Protein AF-A0A8J5X9U7-F1 (afdb_monomer_lite)

Radius of gyration: 34.61 Å; chains: 1; bounding box: 90×59×120 Å

Foldseek 3Di:
DDDDPDPDPDDDPDDDDDDDDDDDDDDDDDDDDDDDDDDDDDDDDDDDDDDDDPLQDLVQLVVQLCVLPVDDDDVLCVVVLSVCSVQLSVLVSDPLADDALLLLLLLLCCLCQLLPDDPPPDDPPPPDDDSLSSSQSSQVSSVHGNVVSNVSSVLLLVLLLLAALVLLLCLLLVNNPVVLVVSLVVVVVPDDDDDDDDDDDDDDDDDDDDPPPVVVVVVPVDDDDDDDDDDDDPDDPSPPNSVSNVRSSVRSVCQLVCSSVDDGLSSLSSLLSSQVSHNDNPDDSLVSSLSSCVSSVHDSVVSSVSVVVSVVSSVSSVVVVVVVVVVVVVVVVVVVVVVVVVVVVVVVVVVVVVVVVPPDPPPPPDDDDDDDDDDDDDDDDDDDDDDDDDDD

Secondary structure (DSSP, 8-state):
-----SSS-S-------------PPPP--------PPPPPPP-----------SPPPHHHHHHHHHHH--SPPPHHHHHHHHHHHHHHHHHHHSTT----HHHHHHHHHIIIIISPPP----SS-TTSPPHHHHHHHHHHHHT--HHHHHHHHHHHHHHHTT--HHHHHHHHTT--TTHHHHHHHHHHH-PPP------------------TTSGGGTTTS--PPP-----------THHHHHHHHHHHHHHHHHHTT------HHHHHHHHHHHHH-S---S-HHHHHHHHHHHTT--HHHHHHHHHHHHHHHHHHHHHHHHHHHHHHHHHHHHHHHHHHHHHHHHHHHHHHHHHTSPPPP--------------------PPPPPPPPP-

pLDDT: mean 72.1, std 24.74, range [28.05, 98.31]

Structure (mmCIF, N/CA/C/O backbone):
data_AF-A0A8J5X9U7-F1
#
_entry.id   AF-A0A8J5X9U7-F1
#
loop_
_atom_site.group_PDB
_atom_site.id
_atom_site.type_symbol
_atom_site.label_atom_id
_atom_site.label_alt_id
_atom_site.label_comp_id
_atom_site.label_asym_id
_atom_site.label_entity_id
_atom_site.label_seq_id
_atom_site.pdbx_PDB_ins_code
_atom_site.Cartn_x
_atom_site.Cartn_y
_atom_site.Cartn_z
_atom_site.occupancy
_atom_site.B_iso_or_equiv
_atom_site.auth_seq_id
_atom_site.auth_comp_id
_atom_site.auth_asym_id
_atom_site.auth_atom_id
_atom_site.pdbx_PDB_model_num
ATOM 1 N N . MET A 1 1 ? 38.997 7.718 -0.005 1.00 39.50 1 MET A N 1
ATOM 2 C CA . MET A 1 1 ? 38.961 6.647 1.019 1.00 39.50 1 MET A CA 1
ATOM 3 C C . MET A 1 1 ? 38.479 7.197 2.366 1.00 39.50 1 MET A C 1
ATOM 5 O O . MET A 1 1 ? 39.283 7.365 3.270 1.00 39.50 1 MET A O 1
ATOM 9 N N . ALA A 1 2 ? 37.182 7.489 2.509 1.00 38.19 2 ALA A N 1
ATOM 10 C CA . ALA A 1 2 ? 36.580 7.885 3.791 1.00 38.19 2 ALA A CA 1
ATOM 11 C C . ALA A 1 2 ? 35.043 7.823 3.706 1.00 38.19 2 ALA A C 1
ATOM 13 O O . ALA A 1 2 ? 34.388 8.854 3.617 1.00 38.19 2 ALA A O 1
ATOM 14 N N . THR A 1 3 ? 34.453 6.622 3.640 1.00 36.75 3 THR A N 1
ATOM 15 C CA . THR A 1 3 ? 32.988 6.426 3.797 1.00 36.75 3 THR A CA 1
ATOM 16 C C . THR A 1 3 ? 32.651 4.942 3.986 1.00 36.75 3 THR A C 1
ATOM 18 O O . THR A 1 3 ? 32.032 4.304 3.142 1.00 36.75 3 THR A O 1
ATOM 21 N N . ARG A 1 4 ? 33.119 4.333 5.085 1.00 36.41 4 ARG A N 1
ATOM 22 C CA . ARG A 1 4 ? 32.785 2.931 5.428 1.00 36.41 4 ARG A CA 1
ATOM 23 C C . ARG A 1 4 ? 32.593 2.655 6.928 1.00 36.41 4 ARG A C 1
ATOM 25 O O . ARG A 1 4 ? 32.749 1.524 7.366 1.00 36.41 4 ARG A O 1
ATOM 32 N N . ALA A 1 5 ? 32.206 3.656 7.719 1.00 36.31 5 ALA A N 1
ATOM 33 C CA . ALA A 1 5 ? 32.050 3.503 9.170 1.00 36.31 5 ALA A CA 1
ATOM 34 C C . ALA A 1 5 ? 30.721 4.072 9.703 1.00 36.31 5 ALA A C 1
ATOM 36 O O . ALA A 1 5 ? 30.721 4.907 10.599 1.00 36.31 5 ALA A O 1
ATOM 37 N N . PHE A 1 6 ? 29.583 3.632 9.150 1.00 34.72 6 PHE A N 1
ATOM 38 C CA . PHE A 1 6 ? 28.263 3.970 9.715 1.00 34.72 6 PHE A CA 1
ATOM 39 C C . PHE A 1 6 ? 27.297 2.774 9.862 1.00 34.72 6 PHE A C 1
ATOM 41 O O . PHE A 1 6 ? 26.172 2.936 10.312 1.00 34.72 6 PHE A O 1
ATOM 48 N N . TRP A 1 7 ? 27.741 1.545 9.569 1.00 34.81 7 TRP A N 1
ATOM 49 C CA . TRP A 1 7 ? 26.895 0.337 9.591 1.00 34.81 7 TRP A CA 1
ATOM 50 C C . TRP A 1 7 ? 27.190 -0.6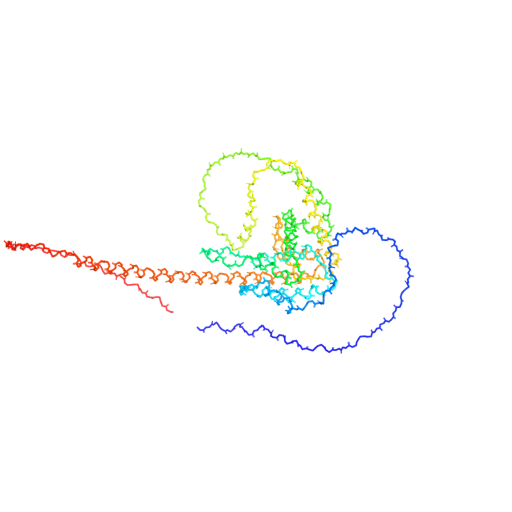24 10.757 1.00 34.81 7 TRP A C 1
ATOM 52 O O . TRP A 1 7 ? 27.246 -1.834 10.570 1.00 34.81 7 TRP A O 1
ATOM 62 N N . LEU A 1 8 ? 27.383 -0.109 11.977 1.00 31.97 8 LEU A N 1
ATOM 63 C CA . LEU A 1 8 ? 27.673 -0.951 13.156 1.00 31.97 8 LEU A CA 1
ATOM 64 C C . LEU A 1 8 ? 26.888 -0.575 14.426 1.00 31.97 8 LEU A C 1
ATOM 66 O O . LEU A 1 8 ? 27.337 -0.849 15.534 1.00 31.97 8 LEU A O 1
ATOM 70 N N . LEU A 1 9 ? 25.704 0.033 14.283 1.00 32.62 9 LEU A N 1
ATOM 71 C CA . LEU A 1 9 ? 24.882 0.470 15.424 1.00 32.62 9 LEU A CA 1
ATOM 72 C C . LEU A 1 9 ? 23.367 0.280 15.215 1.00 32.62 9 LEU A C 1
ATOM 74 O O . LEU A 1 9 ? 22.564 1.096 15.653 1.00 32.62 9 LEU A O 1
ATOM 78 N N . ILE A 1 10 ? 22.953 -0.827 14.591 1.00 37.66 10 ILE A N 1
ATOM 79 C CA . ILE A 1 10 ? 21.582 -1.334 14.752 1.00 37.66 10 ILE A CA 1
ATOM 80 C C . ILE A 1 10 ? 21.686 -2.696 15.427 1.00 37.66 10 ILE A C 1
ATOM 82 O O . ILE A 1 10 ? 22.172 -3.671 14.859 1.00 37.66 10 ILE A O 1
ATOM 86 N N . GLY A 1 11 ? 21.325 -2.692 16.708 1.00 29.03 11 GLY A N 1
ATOM 87 C CA . GLY A 1 11 ? 21.487 -3.794 17.635 1.00 29.03 11 GLY A CA 1
ATOM 88 C C . GLY A 1 11 ? 20.743 -5.052 17.207 1.00 29.03 11 GLY A C 1
ATOM 89 O O . GLY A 1 11 ? 19.536 -5.053 16.980 1.00 29.03 11 GLY A O 1
ATOM 90 N N . VAL A 1 12 ? 21.492 -6.147 17.209 1.00 32.25 12 VAL A N 1
ATOM 91 C CA . VAL A 1 12 ? 20.984 -7.504 17.374 1.00 32.25 12 VAL A CA 1
ATOM 92 C C . VAL A 1 12 ? 20.311 -7.578 18.749 1.00 32.25 12 VAL A C 1
ATOM 94 O O . VAL A 1 12 ? 20.979 -7.716 19.773 1.00 32.25 12 VAL A O 1
ATOM 97 N N . SER A 1 13 ? 18.984 -7.461 18.803 1.00 32.34 13 SER A N 1
ATOM 98 C CA . SER A 1 13 ? 18.228 -7.836 19.999 1.00 32.34 13 SER A CA 1
ATOM 99 C C . SER A 1 13 ? 18.078 -9.353 20.033 1.00 32.34 13 SER A C 1
ATOM 101 O O . SER A 1 13 ? 17.179 -9.937 19.437 1.00 32.34 13 SER A O 1
ATOM 103 N N . THR A 1 14 ? 18.984 -9.996 20.762 1.00 32.16 14 THR A N 1
ATOM 104 C CA . THR A 1 14 ? 18.828 -11.369 21.237 1.00 32.16 14 THR A CA 1
ATOM 105 C C . THR A 1 14 ? 17.582 -11.470 22.119 1.00 32.16 14 THR A C 1
ATOM 107 O O . THR A 1 14 ? 17.543 -10.892 23.207 1.00 32.16 14 THR A O 1
ATOM 110 N N . VAL A 1 15 ? 16.579 -12.229 21.677 1.00 34.28 15 VAL A N 1
ATOM 111 C CA . VAL A 1 15 ? 15.446 -12.649 22.510 1.00 34.28 15 VAL A CA 1
ATOM 112 C C . VAL A 1 15 ? 15.969 -13.648 23.541 1.00 34.28 15 VAL A C 1
ATOM 114 O O . VAL A 1 15 ? 16.270 -14.797 23.225 1.00 34.28 15 VAL A O 1
ATOM 117 N N . ARG A 1 16 ? 16.125 -13.186 24.784 1.00 31.75 16 ARG A N 1
ATOM 118 C CA . ARG A 1 16 ? 16.541 -13.992 25.935 1.00 31.75 16 ARG A CA 1
ATOM 119 C C . ARG A 1 16 ? 15.421 -13.975 26.978 1.00 31.75 16 ARG A C 1
ATOM 121 O O . ARG A 1 16 ? 15.102 -12.925 27.517 1.00 31.75 16 ARG A O 1
ATOM 128 N N . GLY A 1 17 ? 14.862 -15.160 27.226 1.00 28.94 17 GLY A N 1
ATOM 129 C CA . GLY A 1 17 ? 14.287 -15.624 28.494 1.00 28.94 17 GLY A CA 1
ATOM 130 C C . GLY A 1 17 ? 13.232 -14.759 29.187 1.00 28.94 17 GLY A C 1
ATOM 131 O O . GLY A 1 17 ? 13.567 -13.875 29.968 1.00 28.94 17 GLY A O 1
ATOM 132 N N . TRP A 1 18 ? 11.961 -15.135 29.044 1.00 30.75 18 TRP A N 1
ATOM 133 C CA . TRP A 1 18 ? 10.946 -14.846 30.060 1.00 30.75 18 TRP A CA 1
ATOM 134 C C . TRP A 1 18 ? 10.765 -16.075 30.952 1.00 30.75 18 TRP A C 1
ATOM 136 O O . TRP A 1 18 ? 10.167 -17.074 30.557 1.00 30.75 18 TRP A O 1
ATOM 146 N N . HIS A 1 19 ? 11.331 -15.995 32.156 1.00 32.03 19 HIS A N 1
ATOM 147 C CA . HIS A 1 19 ? 11.031 -16.904 33.254 1.00 32.03 19 HIS A CA 1
ATOM 148 C C . HIS A 1 19 ? 9.683 -16.543 33.880 1.00 32.03 19 HIS A C 1
ATOM 150 O O . HIS A 1 19 ? 9.368 -15.375 34.102 1.00 32.03 19 HIS A O 1
ATOM 156 N N . ALA A 1 20 ? 8.919 -17.587 34.188 1.00 37.69 20 ALA A N 1
ATOM 157 C CA . ALA A 1 20 ? 7.696 -17.545 34.965 1.00 37.69 20 ALA A CA 1
ATOM 158 C C . ALA A 1 20 ? 7.928 -16.947 36.363 1.00 37.69 20 ALA A C 1
ATOM 160 O O . ALA A 1 20 ? 8.841 -17.363 37.077 1.00 37.69 20 ALA A O 1
ATOM 161 N N . ALA A 1 21 ? 7.046 -16.037 36.777 1.00 32.84 21 ALA A N 1
ATOM 162 C CA . ALA A 1 21 ? 6.880 -15.660 38.173 1.00 32.84 21 ALA A CA 1
ATOM 163 C C . ALA A 1 21 ? 5.388 -15.512 38.508 1.00 32.84 21 ALA A C 1
ATOM 165 O O . ALA A 1 21 ? 4.628 -14.844 37.809 1.00 32.84 21 ALA A O 1
ATOM 166 N N . ASN A 1 22 ? 5.012 -16.201 39.584 1.00 36.16 22 ASN A N 1
ATOM 167 C CA . ASN A 1 22 ? 3.712 -16.255 40.243 1.00 36.16 22 ASN A CA 1
ATOM 168 C C . ASN A 1 22 ? 3.056 -14.883 40.449 1.00 36.16 22 ASN A C 1
ATOM 170 O O . ASN A 1 22 ? 3.669 -13.984 41.021 1.00 36.16 22 ASN A O 1
ATOM 174 N N . VAL A 1 23 ? 1.758 -14.793 40.148 1.00 38.53 23 VAL A N 1
ATOM 175 C CA . VAL A 1 23 ? 0.869 -13.746 40.674 1.00 38.53 23 VAL A CA 1
ATOM 176 C C . VAL A 1 23 ? -0.266 -14.422 41.457 1.00 38.53 23 VAL A C 1
ATOM 178 O O . VAL A 1 23 ? -0.915 -15.322 40.918 1.00 38.53 23 VAL A O 1
ATOM 181 N N . PRO A 1 24 ? -0.522 -14.036 42.721 1.00 38.78 24 PRO A N 1
ATOM 182 C CA . PRO A 1 24 ? -1.599 -14.611 43.517 1.00 38.78 24 PRO A CA 1
ATOM 183 C C . PRO A 1 24 ? -2.979 -14.098 43.072 1.00 38.78 24 PRO A C 1
ATOM 185 O O . PRO A 1 24 ? -3.176 -12.913 42.812 1.00 38.78 24 PRO A O 1
ATOM 188 N N . ARG A 1 25 ? -3.949 -15.019 43.027 1.00 34.16 25 ARG A N 1
ATOM 189 C CA . ARG A 1 25 ? -5.390 -14.764 42.854 1.00 34.16 25 ARG A CA 1
ATOM 190 C C . ARG A 1 25 ? -5.978 -14.100 44.106 1.00 34.16 25 ARG A C 1
ATOM 192 O O . ARG A 1 25 ? -5.889 -14.705 45.173 1.00 34.16 25 ARG A O 1
ATOM 199 N N . PRO A 1 26 ? -6.721 -12.990 43.983 1.00 44.31 26 PRO A N 1
ATOM 200 C CA . PRO A 1 26 ? -7.779 -12.673 44.928 1.00 44.31 26 PRO A CA 1
ATOM 201 C C . PRO A 1 26 ? -9.128 -13.180 44.401 1.00 44.31 26 PRO A C 1
ATOM 203 O O . PRO A 1 26 ? -9.580 -12.823 43.313 1.00 44.31 26 PRO A O 1
ATOM 206 N N . ALA A 1 27 ? -9.764 -14.036 45.197 1.00 42.38 27 ALA A N 1
ATOM 207 C CA . ALA A 1 27 ? -11.169 -14.381 45.070 1.00 42.38 27 ALA A CA 1
ATOM 208 C C . ALA A 1 27 ? -12.005 -13.288 45.749 1.00 42.38 27 ALA A C 1
ATOM 210 O O . ALA A 1 27 ? -11.858 -13.054 46.945 1.00 42.38 27 ALA A O 1
ATOM 211 N N . ALA A 1 28 ? -12.895 -12.645 45.000 1.00 41.28 28 ALA A N 1
ATOM 212 C CA . ALA A 1 28 ? -13.989 -11.868 45.565 1.00 41.28 28 ALA A CA 1
ATOM 213 C C . ALA A 1 28 ? -15.216 -12.034 44.665 1.00 41.28 28 ALA A C 1
ATOM 215 O O . ALA A 1 28 ? -15.234 -11.603 43.513 1.00 41.28 28 ALA A O 1
ATOM 216 N N . ALA A 1 29 ? -16.211 -12.736 45.201 1.00 43.47 29 ALA A N 1
ATOM 217 C CA . ALA A 1 29 ? -17.528 -12.893 44.615 1.00 43.47 29 ALA A CA 1
ATOM 218 C C . ALA A 1 29 ? -18.293 -11.565 44.702 1.00 43.47 29 ALA A C 1
ATOM 220 O O . ALA A 1 29 ? -18.289 -10.916 45.748 1.00 43.47 29 ALA A O 1
ATOM 221 N N . LEU A 1 30 ? -18.979 -11.192 43.621 1.00 48.06 30 LEU A N 1
ATOM 222 C CA . LEU A 1 30 ? -19.971 -10.120 43.621 1.00 48.06 30 LEU A CA 1
ATOM 223 C C . LEU A 1 30 ? -21.321 -10.646 43.108 1.00 48.06 30 LEU A C 1
ATOM 225 O O . LEU A 1 30 ? -21.346 -11.562 42.280 1.00 48.06 30 LEU A O 1
ATOM 229 N N . PRO A 1 31 ? -22.437 -10.108 43.631 1.00 49.56 31 PRO A N 1
ATOM 230 C CA . PRO A 1 31 ? -23.763 -10.691 43.486 1.00 49.56 31 PRO A CA 1
ATOM 231 C C . PRO A 1 31 ? -24.411 -10.389 42.129 1.00 49.56 31 PRO A C 1
ATOM 233 O O . PRO A 1 31 ? -24.336 -9.280 41.602 1.00 49.56 31 PRO A O 1
ATOM 236 N N . LEU A 1 32 ? -25.108 -11.399 41.606 1.00 45.47 32 LEU A N 1
ATOM 237 C CA . LEU A 1 32 ? -26.040 -11.304 40.487 1.00 45.47 32 LEU A CA 1
ATOM 238 C C . LEU A 1 32 ? -27.268 -10.471 40.881 1.00 45.47 32 LEU A C 1
ATOM 240 O O . LEU A 1 32 ? -28.012 -10.849 41.783 1.00 45.47 32 LEU A O 1
ATOM 244 N N . GLY A 1 33 ? -27.527 -9.388 40.151 1.00 44.31 33 GLY A N 1
ATOM 245 C CA . GLY A 1 33 ? -28.784 -8.652 40.244 1.00 44.31 33 GLY A CA 1
ATOM 246 C C . GLY A 1 33 ? -28.918 -7.577 39.166 1.00 44.31 33 GLY A C 1
ATOM 247 O O . GLY A 1 33 ? -28.062 -6.709 39.057 1.00 44.31 33 GLY A O 1
ATOM 248 N N . ALA A 1 34 ? -30.032 -7.631 38.429 1.00 40.59 34 ALA A N 1
ATOM 249 C CA . ALA A 1 34 ? -30.550 -6.644 37.468 1.00 40.59 34 ALA A CA 1
ATOM 250 C C . ALA A 1 34 ? -30.003 -6.683 36.022 1.00 40.59 34 ALA A C 1
ATOM 252 O O . ALA A 1 34 ? -29.270 -5.808 35.564 1.00 40.59 34 ALA A O 1
ATOM 253 N N . LEU A 1 35 ? -30.493 -7.659 35.247 1.00 39.78 35 LEU A N 1
ATOM 254 C CA . LEU A 1 35 ? -30.522 -7.593 33.783 1.00 39.78 35 LEU A CA 1
ATOM 255 C C . LEU A 1 35 ? -31.557 -6.549 33.332 1.00 39.78 35 LEU A C 1
ATOM 257 O O . LEU A 1 35 ? -32.763 -6.754 33.452 1.00 39.78 35 LEU A O 1
ATOM 261 N N . ARG A 1 36 ? -31.072 -5.423 32.800 1.00 42.28 36 ARG A N 1
ATOM 262 C CA . ARG A 1 36 ? -31.873 -4.418 32.089 1.00 42.28 36 ARG A CA 1
ATOM 263 C C . ARG A 1 36 ? -31.935 -4.802 30.606 1.00 42.28 36 ARG A C 1
ATOM 265 O O . ARG A 1 36 ? -30.913 -5.154 30.019 1.00 42.28 36 ARG A O 1
ATOM 272 N N . ALA A 1 37 ? -33.132 -4.757 30.022 1.00 42.59 37 ALA A N 1
ATOM 273 C CA . ALA A 1 37 ? -33.400 -5.135 28.637 1.00 42.59 37 ALA A CA 1
ATOM 274 C C . ALA A 1 37 ? -32.514 -4.363 27.640 1.00 42.59 37 ALA A C 1
ATOM 276 O O . ALA A 1 37 ? -32.403 -3.138 27.696 1.00 42.59 37 ALA A O 1
ATOM 277 N N . ARG A 1 38 ? -31.874 -5.110 26.737 1.00 38.56 38 ARG A N 1
ATOM 278 C CA . ARG A 1 38 ? -30.953 -4.629 25.701 1.00 38.56 38 ARG A CA 1
ATOM 279 C C . ARG A 1 38 ? -31.759 -4.354 24.417 1.00 38.56 38 ARG A C 1
ATOM 281 O O . ARG A 1 38 ? -32.555 -5.215 24.045 1.00 38.56 38 ARG A O 1
ATOM 288 N N . PRO A 1 39 ? -31.597 -3.201 23.745 1.00 44.47 39 PRO A N 1
ATOM 289 C CA . PRO A 1 39 ? -32.306 -2.925 22.497 1.00 44.47 39 PRO A CA 1
ATOM 290 C C . PRO A 1 39 ? -31.795 -3.820 21.358 1.00 44.47 39 PRO A C 1
ATOM 292 O O . PRO A 1 39 ? -30.640 -4.252 21.358 1.00 44.47 39 PRO A O 1
ATOM 295 N N . ALA A 1 40 ? -32.697 -4.114 20.420 1.00 38.34 40 ALA A N 1
ATOM 296 C CA . ALA A 1 40 ? -32.528 -5.053 19.317 1.00 38.34 40 ALA A CA 1
ATOM 297 C C . ALA A 1 40 ? -31.270 -4.769 18.478 1.00 38.34 40 ALA A C 1
ATOM 299 O O . ALA A 1 40 ? -31.061 -3.658 17.991 1.00 38.34 40 ALA A O 1
ATOM 300 N N . ALA A 1 41 ? -30.437 -5.797 18.313 1.00 36.28 41 ALA A N 1
ATOM 301 C CA . ALA A 1 41 ? -29.256 -5.762 17.467 1.00 36.28 41 ALA A CA 1
ATOM 302 C C . ALA A 1 41 ? -29.662 -5.819 15.986 1.00 36.28 41 ALA A C 1
ATOM 304 O O . ALA A 1 41 ? -30.373 -6.729 15.558 1.00 36.28 41 ALA A O 1
ATOM 305 N N . VAL A 1 42 ? -29.177 -4.852 15.211 1.00 42.28 42 VAL A N 1
ATOM 306 C CA . VAL A 1 42 ? -29.187 -4.878 13.746 1.00 42.28 42 VAL A CA 1
ATOM 307 C C . VAL A 1 42 ? -28.325 -6.062 13.293 1.00 42.28 42 VAL A C 1
ATOM 309 O O . VAL A 1 42 ? -27.142 -6.131 13.622 1.00 42.28 42 VAL A O 1
ATOM 312 N N . SER A 1 43 ? -28.930 -7.024 12.592 1.00 30.94 43 SER A N 1
ATOM 313 C CA . SER A 1 43 ? -28.219 -8.160 11.995 1.00 30.94 43 SER A CA 1
ATOM 314 C C . SER A 1 43 ? -27.493 -7.697 10.737 1.00 30.94 43 SER A C 1
ATOM 316 O O . SER A 1 43 ? -28.124 -7.446 9.713 1.00 30.94 43 SER A O 1
ATOM 318 N N . LEU A 1 44 ? -26.169 -7.578 10.820 1.00 36.88 44 LEU A N 1
ATOM 319 C CA . LEU A 1 44 ? -25.313 -7.466 9.642 1.00 36.88 44 LEU A CA 1
ATOM 320 C C . LEU A 1 44 ? -25.201 -8.840 8.953 1.00 36.88 44 LEU A C 1
ATOM 322 O O . LEU A 1 44 ? -25.221 -9.865 9.643 1.00 36.88 44 LEU A O 1
ATOM 326 N N . PRO A 1 45 ? -25.081 -8.889 7.613 1.00 36.56 45 PRO A N 1
ATOM 327 C CA . PRO A 1 45 ? -24.887 -10.135 6.884 1.00 36.56 45 PRO A CA 1
ATOM 328 C C . PRO A 1 45 ? -23.562 -10.779 7.304 1.00 36.56 45 PRO A C 1
ATOM 330 O O . PRO A 1 45 ? -22.475 -10.288 7.008 1.00 36.56 45 PRO A O 1
ATOM 333 N N . SER A 1 46 ? -23.671 -11.888 8.031 1.00 41.41 46 SER A N 1
ATOM 334 C CA . SER A 1 46 ? -22.550 -12.741 8.402 1.00 41.41 46 SER A CA 1
ATOM 335 C C . SER A 1 46 ? -22.064 -13.464 7.147 1.00 41.41 46 SER A C 1
ATOM 337 O O . SER A 1 46 ? -22.734 -14.363 6.638 1.00 41.41 46 SER A O 1
ATOM 339 N N . ALA A 1 47 ? -20.912 -13.046 6.617 1.00 41.59 47 ALA A N 1
ATOM 340 C CA . ALA A 1 47 ? -20.189 -13.831 5.628 1.00 41.59 47 ALA A CA 1
ATOM 341 C C . ALA A 1 47 ? -19.899 -15.212 6.237 1.00 41.59 47 ALA A C 1
ATOM 343 O O . ALA A 1 47 ? -19.356 -15.315 7.337 1.00 41.59 47 ALA A O 1
ATOM 344 N N . SER A 1 48 ? -20.341 -16.262 5.548 1.00 39.03 48 SER A N 1
ATOM 345 C CA . SER A 1 48 ? -20.274 -17.646 6.010 1.00 39.03 48 SER A CA 1
ATOM 346 C C . SER A 1 48 ? -18.811 -18.092 6.108 1.00 39.03 48 SER A C 1
ATOM 348 O O . SER A 1 48 ? -18.204 -18.508 5.125 1.00 39.03 48 SER A O 1
ATOM 350 N N . ALA A 1 49 ? -18.219 -17.952 7.293 1.00 41.97 49 ALA A N 1
ATOM 351 C CA . ALA A 1 49 ? -16.907 -18.493 7.602 1.00 41.97 49 ALA A CA 1
ATOM 352 C C . ALA A 1 49 ? -17.058 -19.996 7.881 1.00 41.97 49 ALA A C 1
ATOM 354 O O . ALA A 1 49 ? -17.616 -20.402 8.902 1.00 41.97 49 ALA A O 1
ATOM 355 N N . SER A 1 50 ? -16.585 -20.829 6.955 1.00 44.56 50 SER A N 1
ATOM 356 C CA . SER A 1 50 ? -16.354 -22.259 7.178 1.00 44.56 50 SER A CA 1
ATOM 357 C C . SER A 1 50 ? -15.568 -22.477 8.478 1.00 44.56 50 SER A C 1
ATOM 359 O O . SER A 1 50 ? -14.632 -21.725 8.750 1.00 44.56 50 SER A O 1
ATOM 361 N N . SER A 1 51 ? -15.944 -23.490 9.270 1.00 41.00 51 SER A N 1
ATOM 362 C CA . SER A 1 51 ? -15.302 -23.850 10.545 1.00 41.00 51 SER A CA 1
ATOM 363 C C . SER A 1 51 ? -13.769 -23.780 10.491 1.00 41.00 51 SER A C 1
ATOM 365 O O . SER A 1 51 ? -13.186 -24.119 9.459 1.00 41.00 51 SER A O 1
ATOM 367 N N . PRO A 1 52 ? -13.104 -23.373 11.589 1.00 42.88 52 PRO A N 1
ATOM 368 C CA . PRO A 1 52 ? -11.692 -23.030 11.554 1.00 42.88 52 PRO A CA 1
ATOM 369 C C . PRO A 1 52 ? -10.851 -24.271 11.251 1.00 42.88 52 PRO A C 1
ATOM 371 O O . PRO A 1 52 ? -10.651 -25.135 12.107 1.00 42.88 52 PRO A O 1
ATOM 374 N N . SER A 1 53 ? -10.324 -24.343 10.026 1.00 59.75 53 SER A N 1
ATOM 375 C CA . SER A 1 53 ? -9.093 -25.084 9.763 1.00 59.75 53 SER A CA 1
ATOM 376 C C . SER A 1 53 ? -8.048 -24.629 10.783 1.00 59.75 53 SER A C 1
ATOM 378 O O . SER A 1 53 ? -8.046 -23.450 11.142 1.00 59.75 53 SER A O 1
ATOM 380 N N . ALA A 1 54 ? -7.192 -25.537 11.257 1.00 71.56 54 ALA A N 1
ATOM 381 C CA . ALA A 1 54 ? -6.149 -25.242 12.243 1.00 71.56 54 ALA A CA 1
ATOM 382 C C . ALA A 1 54 ? -5.461 -23.874 12.004 1.00 71.56 54 ALA A C 1
ATOM 384 O O . ALA A 1 54 ? -5.310 -23.485 10.839 1.00 71.56 54 ALA A O 1
ATOM 385 N N . PRO A 1 55 ? -5.040 -23.153 13.069 1.00 79.81 55 PRO A N 1
ATOM 386 C CA . PRO A 1 55 ? -4.404 -21.845 12.932 1.00 79.81 55 PRO A CA 1
ATOM 387 C C . PRO A 1 55 ? -3.279 -21.919 11.902 1.00 79.81 55 PRO A C 1
ATOM 389 O O . PRO A 1 55 ? -2.377 -22.749 12.032 1.00 79.81 55 PRO A O 1
ATOM 392 N N . ARG A 1 56 ? -3.360 -21.098 10.852 1.00 90.06 56 ARG A N 1
ATOM 393 C CA . ARG A 1 56 ? -2.358 -21.123 9.784 1.00 90.06 56 ARG A CA 1
ATOM 394 C C . ARG A 1 56 ? -1.038 -20.624 10.349 1.00 90.06 56 ARG A C 1
ATOM 396 O O . ARG A 1 56 ? -0.993 -19.586 11.006 1.00 90.06 56 ARG A O 1
ATOM 403 N N . THR A 1 57 ? 0.032 -21.369 10.104 1.00 95.75 57 THR A N 1
ATOM 404 C CA . THR A 1 57 ? 1.375 -20.916 10.464 1.00 95.75 57 THR A CA 1
ATOM 405 C C . THR A 1 57 ? 1.911 -19.957 9.402 1.00 95.75 57 THR A C 1
ATOM 407 O O . THR A 1 57 ? 1.440 -19.957 8.262 1.00 95.75 57 THR A O 1
ATOM 410 N N . LEU A 1 58 ? 2.935 -19.172 9.751 1.00 96.50 58 LEU A N 1
ATOM 411 C CA . LEU A 1 58 ? 3.636 -18.311 8.793 1.00 96.50 58 LEU A CA 1
ATOM 412 C C . LEU A 1 58 ? 4.126 -19.117 7.580 1.00 96.50 58 LEU A C 1
ATOM 414 O O . LEU A 1 58 ? 3.842 -18.761 6.440 1.00 96.50 58 LEU A O 1
ATOM 418 N N . SER A 1 59 ? 4.751 -20.269 7.834 1.00 96.69 59 SER A N 1
ATOM 419 C CA . SER A 1 59 ? 5.248 -21.158 6.782 1.00 96.69 59 SER A CA 1
ATOM 420 C C . SER A 1 59 ? 4.140 -21.740 5.899 1.00 96.69 59 SER A C 1
ATOM 422 O O . SER A 1 59 ? 4.391 -22.053 4.735 1.00 96.69 59 SER A O 1
ATOM 424 N N . ASP A 1 60 ? 2.911 -21.896 6.405 1.00 96.88 60 ASP A N 1
ATOM 425 C CA . ASP A 1 60 ? 1.780 -22.327 5.573 1.00 96.88 60 ASP A CA 1
ATOM 426 C C . ASP A 1 60 ? 1.299 -21.212 4.645 1.00 96.88 60 ASP A C 1
ATOM 428 O O . ASP A 1 60 ? 0.939 -21.490 3.498 1.00 96.88 60 ASP A O 1
ATOM 432 N N . CYS A 1 61 ? 1.314 -19.962 5.114 1.00 96.88 61 CYS A N 1
ATOM 433 C CA . CYS A 1 61 ? 1.019 -18.791 4.293 1.00 96.88 61 CYS A CA 1
ATOM 434 C C . CYS A 1 61 ? 2.093 -18.582 3.219 1.00 96.88 61 CYS A C 1
ATOM 436 O O . CYS A 1 61 ? 1.745 -18.477 2.047 1.00 96.88 61 CYS A O 1
ATOM 438 N N . GLU A 1 62 ? 3.379 -18.642 3.568 1.00 96.62 62 GLU A N 1
ATOM 439 C CA . GLU A 1 62 ? 4.490 -18.544 2.606 1.00 96.62 62 GLU A CA 1
ATOM 440 C C . GLU A 1 62 ? 4.430 -19.653 1.545 1.00 96.62 62 GLU A C 1
ATOM 442 O O . GLU A 1 62 ? 4.544 -19.401 0.344 1.00 96.62 62 GLU A O 1
ATOM 447 N N . ARG A 1 63 ? 4.176 -20.903 1.960 1.00 97.19 63 ARG A N 1
ATOM 448 C CA . ARG A 1 63 ? 4.036 -22.027 1.024 1.00 97.19 63 ARG A CA 1
ATOM 449 C C . ARG A 1 63 ? 2.819 -21.862 0.115 1.00 97.19 63 ARG A C 1
ATOM 451 O O . ARG A 1 63 ? 2.887 -22.234 -1.055 1.00 97.19 63 ARG A O 1
ATOM 458 N N . ALA A 1 64 ? 1.705 -21.346 0.635 1.00 97.19 64 ALA A N 1
ATOM 459 C CA . ALA A 1 64 ? 0.527 -21.043 -0.174 1.00 97.19 64 ALA A CA 1
ATOM 460 C C . ALA A 1 64 ? 0.818 -19.915 -1.173 1.00 97.19 64 ALA A C 1
ATOM 462 O O . ALA A 1 64 ? 0.470 -20.044 -2.344 1.00 97.19 64 ALA A O 1
ATOM 463 N N . PHE A 1 65 ? 1.517 -18.867 -0.739 1.00 97.06 65 PHE A N 1
ATOM 464 C CA . PHE A 1 65 ? 1.926 -17.750 -1.580 1.00 97.06 65 PHE A CA 1
ATOM 465 C C . PHE A 1 65 ? 2.782 -18.207 -2.762 1.00 97.06 65 PHE A C 1
ATOM 467 O O . PHE A 1 65 ? 2.413 -17.943 -3.898 1.00 97.06 65 PHE A O 1
ATOM 474 N N . LEU A 1 66 ? 3.843 -18.985 -2.528 1.00 96.38 66 LEU A N 1
ATOM 475 C CA . LEU A 1 66 ? 4.716 -19.483 -3.603 1.00 96.38 66 LEU A CA 1
ATOM 476 C C . LEU A 1 66 ? 3.997 -20.414 -4.596 1.00 96.38 66 LEU A C 1
ATOM 478 O O . LEU A 1 66 ? 4.397 -20.513 -5.753 1.00 96.38 66 LEU A O 1
ATOM 482 N N . ARG A 1 67 ? 2.929 -21.101 -4.165 1.00 97.31 67 ARG A N 1
ATOM 483 C CA . ARG A 1 67 ? 2.078 -21.902 -5.065 1.00 97.31 67 ARG A CA 1
ATOM 484 C C . ARG A 1 67 ? 1.176 -21.030 -5.934 1.00 97.31 67 ARG A C 1
ATOM 486 O O . ARG A 1 67 ? 0.968 -21.358 -7.097 1.00 97.31 67 ARG A O 1
ATOM 493 N N . LEU A 1 68 ? 0.623 -19.964 -5.360 1.00 96.19 68 LEU A N 1
ATOM 494 C CA . LEU A 1 68 ? -0.263 -19.021 -6.049 1.00 96.19 68 LEU A CA 1
ATOM 495 C C . LEU A 1 68 ? 0.517 -18.056 -6.951 1.00 96.19 68 LEU A C 1
ATOM 497 O O . LEU A 1 68 ? 0.008 -17.622 -7.979 1.00 96.19 68 LEU A O 1
ATOM 501 N N . TYR A 1 69 ? 1.756 -17.750 -6.577 1.00 95.12 69 TYR A N 1
ATOM 502 C CA . TYR A 1 69 ? 2.634 -16.808 -7.250 1.00 95.12 69 TYR A CA 1
ATOM 503 C C . TYR A 1 69 ? 4.030 -17.425 -7.433 1.00 95.12 69 TYR A C 1
ATOM 505 O O . TYR A 1 69 ? 4.946 -17.167 -6.652 1.00 95.12 69 TYR A O 1
ATOM 513 N N . PRO A 1 70 ? 4.220 -18.259 -8.472 1.00 93.94 70 PRO A N 1
ATOM 514 C CA . PRO A 1 70 ? 5.503 -18.915 -8.743 1.00 93.94 70 PRO A CA 1
ATOM 515 C C . PRO A 1 70 ? 6.551 -17.973 -9.362 1.00 93.94 70 PRO A C 1
ATOM 517 O O . PRO A 1 70 ? 7.695 -18.372 -9.580 1.00 93.94 70 PRO A O 1
ATOM 520 N N . LYS A 1 71 ? 6.166 -16.734 -9.694 1.00 89.88 71 LYS A N 1
ATOM 521 C CA . LYS A 1 71 ? 7.045 -15.719 -10.284 1.00 89.88 71 LYS A CA 1
ATOM 522 C C . LYS A 1 71 ? 7.972 -15.143 -9.197 1.00 89.88 71 LYS A C 1
ATOM 524 O O . LYS A 1 71 ? 7.540 -14.989 -8.055 1.00 89.88 71 LYS A O 1
ATOM 529 N N . PRO A 1 72 ? 9.222 -14.770 -9.520 1.00 89.69 72 PRO A N 1
ATOM 530 C CA . PRO A 1 72 ? 10.089 -14.101 -8.556 1.00 89.69 72 PRO A CA 1
ATOM 531 C C . PRO A 1 72 ? 9.485 -12.752 -8.139 1.00 89.69 72 PRO A C 1
ATOM 533 O O . PRO A 1 72 ? 9.083 -11.948 -8.983 1.00 89.69 72 PRO A O 1
ATOM 536 N N . VAL A 1 73 ? 9.422 -12.502 -6.830 1.00 89.44 73 VAL A N 1
ATOM 537 C CA . VAL A 1 73 ? 9.017 -11.201 -6.282 1.00 89.44 73 VAL A CA 1
ATOM 538 C C . VAL A 1 73 ? 10.167 -10.216 -6.469 1.00 89.44 73 VAL A C 1
ATOM 540 O O . VAL A 1 73 ? 11.325 -10.544 -6.211 1.00 89.44 73 VAL A O 1
ATOM 543 N N . TYR A 1 74 ? 9.855 -9.004 -6.925 1.00 87.00 74 TYR A N 1
ATOM 544 C CA . TYR A 1 74 ? 10.853 -7.948 -7.066 1.00 87.00 74 TYR A CA 1
ATOM 545 C C . TYR A 1 74 ? 11.485 -7.642 -5.689 1.00 87.00 74 TYR A C 1
ATOM 547 O O . TYR A 1 74 ? 10.733 -7.428 -4.735 1.00 87.00 74 TYR A O 1
ATOM 555 N N . PRO A 1 75 ? 12.827 -7.631 -5.538 1.00 88.06 75 PRO A N 1
ATOM 556 C CA . PRO A 1 75 ? 13.465 -7.594 -4.215 1.00 88.06 75 PRO A CA 1
ATOM 557 C C . PRO A 1 75 ? 13.034 -6.439 -3.286 1.00 88.06 75 PRO A C 1
ATOM 559 O O . PRO A 1 75 ? 12.875 -6.666 -2.091 1.00 88.06 75 PRO A O 1
ATOM 562 N N . PRO A 1 76 ? 12.766 -5.214 -3.775 1.00 87.12 76 PRO A N 1
ATOM 563 C CA . PRO A 1 76 ? 12.212 -4.141 -2.938 1.00 87.12 76 PRO A CA 1
ATOM 564 C C . PRO A 1 76 ? 10.836 -4.445 -2.343 1.00 87.12 76 PRO A C 1
ATOM 566 O O . PRO A 1 76 ? 10.511 -3.952 -1.265 1.00 87.12 76 PRO A O 1
ATOM 569 N N . TYR A 1 77 ? 10.033 -5.267 -3.020 1.00 90.56 77 TYR A N 1
ATOM 570 C CA . TYR A 1 77 ? 8.717 -5.681 -2.540 1.00 90.56 77 TYR A CA 1
ATOM 571 C C . TYR A 1 77 ? 8.790 -6.872 -1.590 1.00 90.56 77 TYR A C 1
ATOM 573 O O . TYR A 1 77 ? 7.916 -6.994 -0.734 1.00 90.56 77 TYR A O 1
ATOM 581 N N . SER A 1 78 ? 9.814 -7.730 -1.691 1.00 91.94 78 SER A N 1
ATOM 582 C CA . SER A 1 78 ? 9.895 -8.936 -0.857 1.00 91.94 78 SER A CA 1
ATOM 583 C C . SER A 1 78 ? 9.912 -8.587 0.630 1.00 91.94 78 SER A C 1
ATOM 585 O O . SER A 1 78 ? 9.133 -9.148 1.387 1.00 91.94 78 SER A O 1
ATOM 587 N N . GLY A 1 79 ? 10.672 -7.562 1.034 1.00 92.25 79 GLY A N 1
ATOM 588 C CA . GLY A 1 79 ? 10.694 -7.115 2.431 1.00 92.25 79 GLY A CA 1
ATOM 589 C C . GLY A 1 79 ? 9.339 -6.612 2.948 1.00 92.25 79 GLY A C 1
ATOM 590 O O . GLY A 1 79 ? 9.037 -6.772 4.126 1.00 92.25 79 GLY A O 1
ATOM 591 N N . ILE A 1 80 ? 8.502 -6.033 2.080 1.00 92.88 80 ILE A N 1
ATOM 592 C CA . ILE A 1 80 ? 7.143 -5.605 2.449 1.00 92.88 80 ILE A CA 1
ATOM 593 C C . ILE A 1 80 ? 6.226 -6.824 2.569 1.00 92.88 80 ILE A C 1
ATOM 595 O O . ILE A 1 80 ? 5.456 -6.916 3.520 1.00 92.88 80 ILE A O 1
ATOM 599 N N . VAL A 1 81 ? 6.319 -7.766 1.628 1.00 94.44 81 VAL A N 1
ATOM 600 C CA . VAL A 1 81 ? 5.532 -9.007 1.631 1.00 94.44 81 VAL A CA 1
ATOM 601 C C . VAL A 1 81 ? 5.853 -9.866 2.861 1.00 94.44 81 VAL A C 1
ATOM 603 O O . VAL A 1 81 ? 4.931 -10.331 3.531 1.00 94.44 81 VAL A O 1
ATOM 606 N N . ASP A 1 82 ? 7.130 -10.015 3.210 1.00 95.06 82 ASP A N 1
ATOM 607 C CA . ASP A 1 82 ? 7.579 -10.786 4.375 1.00 95.06 82 ASP A CA 1
ATOM 608 C C . ASP A 1 82 ? 7.102 -10.150 5.695 1.00 95.06 82 ASP A C 1
ATOM 610 O O . ASP A 1 82 ? 6.602 -10.836 6.595 1.00 95.06 82 ASP A O 1
ATOM 614 N N . GLU A 1 83 ? 7.180 -8.818 5.806 1.00 94.12 83 GLU A N 1
ATOM 615 C CA . GLU A 1 83 ? 6.657 -8.085 6.965 1.00 94.12 83 GLU A CA 1
ATOM 616 C C . GLU A 1 83 ? 5.126 -8.206 7.060 1.00 94.12 83 GLU A C 1
ATOM 618 O O . GLU A 1 83 ? 4.575 -8.397 8.147 1.00 94.12 83 GLU A O 1
ATOM 623 N N . LEU A 1 84 ? 4.417 -8.156 5.926 1.00 94.31 84 LEU A N 1
ATOM 624 C CA . LEU A 1 84 ? 2.971 -8.373 5.892 1.00 94.31 84 LEU A CA 1
ATOM 625 C C . LEU A 1 84 ? 2.605 -9.776 6.367 1.00 94.31 84 LEU A C 1
ATOM 627 O O . LEU A 1 84 ? 1.709 -9.906 7.195 1.00 94.31 84 LEU A O 1
ATOM 631 N N . PHE A 1 85 ? 3.286 -10.823 5.897 1.00 95.62 85 PHE A N 1
ATOM 632 C CA . PHE A 1 85 ? 2.999 -12.183 6.349 1.00 95.62 85 PHE A CA 1
ATOM 633 C C . PHE A 1 85 ? 3.278 -12.358 7.842 1.00 95.62 85 PHE A C 1
ATOM 635 O O . PHE A 1 85 ? 2.417 -12.860 8.569 1.00 95.62 85 PHE A O 1
ATOM 642 N N . SER A 1 86 ? 4.438 -11.909 8.323 1.00 95.44 86 SER A N 1
ATOM 643 C CA . SER A 1 86 ? 4.813 -12.080 9.731 1.00 95.44 86 SER A CA 1
ATOM 644 C C . SER A 1 86 ? 3.878 -11.328 10.691 1.00 95.44 86 SER A C 1
ATOM 646 O O . SER A 1 86 ? 3.531 -11.856 11.752 1.00 95.44 86 SER A O 1
ATOM 648 N N . SER A 1 87 ? 3.395 -10.142 10.304 1.00 94.56 87 SER A N 1
ATOM 649 C CA . SER A 1 87 ? 2.468 -9.335 11.110 1.00 94.56 87 SER A CA 1
ATOM 650 C C . SER A 1 87 ? 0.998 -9.767 10.992 1.00 94.56 87 SER A C 1
ATOM 652 O O . SER A 1 87 ? 0.286 -9.847 12.003 1.00 94.56 87 SER A O 1
ATOM 654 N N . LEU A 1 88 ? 0.523 -10.095 9.785 1.00 95.25 88 LEU A N 1
ATOM 655 C CA . LEU A 1 88 ? -0.884 -10.430 9.550 1.00 95.25 88 LEU A CA 1
ATOM 656 C C . LEU A 1 88 ? -1.244 -11.836 9.995 1.00 95.25 88 LEU A C 1
ATOM 658 O O . LEU A 1 88 ? -2.349 -12.018 10.490 1.00 95.25 88 LEU A O 1
ATOM 662 N N . VAL A 1 89 ? -0.352 -12.823 9.885 1.00 95.38 89 VAL A N 1
ATOM 663 C CA . VAL A 1 89 ? -0.672 -14.193 10.325 1.00 95.38 89 VAL A CA 1
ATOM 664 C C . VAL A 1 89 ? -1.041 -14.220 11.811 1.00 95.38 89 VAL A C 1
ATOM 666 O O . VAL A 1 89 ? -2.040 -14.831 12.186 1.00 95.38 89 VAL A O 1
ATOM 669 N N . LEU A 1 90 ? -0.300 -13.491 12.652 1.00 93.31 90 LEU A N 1
ATOM 670 C CA . LEU A 1 90 ? -0.608 -13.368 14.081 1.00 93.31 90 LEU A CA 1
ATOM 671 C C . LEU A 1 90 ? -1.901 -12.587 14.330 1.00 93.31 90 LEU A C 1
ATOM 673 O O . LEU A 1 90 ? -2.676 -12.939 15.216 1.00 93.31 90 LEU A O 1
ATOM 677 N N . THR A 1 91 ? -2.138 -11.544 13.535 1.00 93.19 91 THR A N 1
ATOM 678 C CA . THR A 1 91 ? -3.344 -10.715 13.622 1.00 93.19 91 THR A CA 1
ATOM 679 C C . THR A 1 91 ? -4.597 -11.516 13.276 1.00 93.19 91 THR A C 1
ATOM 681 O O . THR A 1 91 ? -5.565 -11.492 14.025 1.00 93.19 91 THR A O 1
ATOM 684 N N . LEU A 1 92 ? -4.570 -12.259 12.169 1.00 94.00 92 LEU A N 1
ATOM 685 C CA . LEU A 1 92 ? -5.698 -13.050 11.676 1.00 94.00 92 LEU A CA 1
ATOM 686 C C . LEU A 1 92 ? -5.970 -14.290 12.539 1.00 94.00 92 LEU A C 1
ATOM 688 O O . LEU A 1 92 ? -7.096 -14.780 12.561 1.00 94.00 92 LEU A O 1
ATOM 692 N N . ALA A 1 93 ? -4.961 -14.793 13.254 1.00 92.81 93 ALA A N 1
ATOM 693 C CA . ALA A 1 93 ? -5.122 -15.887 14.208 1.00 92.81 93 ALA A CA 1
ATOM 694 C C . ALA A 1 93 ? -5.718 -15.439 15.559 1.00 92.81 93 ALA A C 1
ATOM 696 O O . ALA A 1 93 ? -6.172 -16.287 16.331 1.00 92.81 93 ALA A O 1
ATOM 697 N N . ASP A 1 94 ? -5.721 -14.138 15.873 1.00 91.50 94 ASP A N 1
ATOM 698 C CA . ASP A 1 94 ? -6.306 -13.624 17.113 1.00 91.50 94 ASP A CA 1
ATOM 699 C C . ASP A 1 94 ? -7.839 -13.686 17.037 1.00 91.50 94 ASP A C 1
ATOM 701 O O . ASP A 1 94 ? -8.465 -13.082 16.170 1.00 91.50 94 ASP A O 1
ATOM 705 N N . SER A 1 95 ? -8.479 -14.368 17.991 1.00 90.88 95 SER A N 1
ATOM 706 C CA . SER A 1 95 ? -9.942 -14.518 18.034 1.00 90.88 95 SER A CA 1
ATOM 707 C C . SER A 1 95 ? -10.706 -13.196 18.179 1.00 90.88 95 SER A C 1
ATOM 709 O O . SER A 1 95 ? -11.926 -13.163 18.034 1.00 90.88 95 SER A O 1
ATOM 711 N N . ARG A 1 96 ? -10.014 -12.116 18.554 1.00 89.44 96 ARG A N 1
ATOM 712 C CA . ARG A 1 96 ? -10.580 -10.770 18.691 1.00 89.44 96 ARG A CA 1
ATOM 713 C C . ARG A 1 96 ? -10.511 -9.976 17.391 1.00 89.44 96 ARG A C 1
ATOM 715 O O . ARG A 1 96 ? -11.129 -8.913 17.321 1.00 89.44 96 ARG A O 1
ATOM 722 N N . PHE A 1 97 ? -9.747 -10.442 16.403 1.00 91.50 97 PHE A N 1
ATOM 723 C CA . PHE A 1 97 ? -9.679 -9.797 15.104 1.00 91.50 97 PHE A CA 1
ATOM 724 C C . PHE A 1 97 ? -11.046 -9.848 14.425 1.00 91.50 97 PHE A C 1
ATOM 726 O O . PHE A 1 97 ? -11.705 -10.884 14.359 1.00 91.50 97 PHE A O 1
ATOM 733 N N . GLN A 1 98 ? -11.465 -8.696 13.916 1.00 91.00 98 GLN A N 1
ATOM 734 C CA . GLN A 1 98 ? -12.649 -8.556 13.088 1.00 91.00 98 GLN A CA 1
ATOM 735 C C . GLN A 1 98 ? -12.238 -7.769 11.858 1.00 91.00 98 GLN A C 1
ATOM 737 O O . GLN A 1 98 ? -11.595 -6.722 11.970 1.00 91.00 98 GLN A O 1
ATOM 742 N N . TYR A 1 99 ? -12.608 -8.286 10.691 1.00 93.44 99 TYR A N 1
ATOM 743 C CA . TYR A 1 99 ? -12.448 -7.549 9.451 1.00 93.44 99 TYR A CA 1
ATOM 744 C C . TYR A 1 99 ? -13.239 -6.241 9.534 1.00 93.44 99 TYR A C 1
ATOM 746 O O . TYR A 1 99 ? -14.392 -6.232 9.965 1.00 93.44 99 TYR A O 1
ATOM 754 N N . SER A 1 100 ? -12.615 -5.150 9.109 1.00 93.81 100 SER A N 1
ATOM 755 C CA . SER A 1 100 ? -13.225 -3.826 9.031 1.00 93.81 100 SER A CA 1
ATOM 756 C C . SER A 1 100 ? -12.854 -3.173 7.710 1.00 93.81 100 SER A C 1
ATOM 758 O O . SER A 1 100 ? -11.801 -3.470 7.134 1.00 93.81 100 SER A O 1
ATOM 760 N N . ARG A 1 101 ? -13.668 -2.233 7.228 1.00 94.62 101 ARG A N 1
ATOM 761 C CA . ARG A 1 101 ? -13.315 -1.490 6.006 1.00 94.62 101 ARG A CA 1
ATOM 762 C C . ARG A 1 101 ? -12.092 -0.608 6.194 1.00 94.62 101 ARG A C 1
ATOM 764 O O . ARG A 1 101 ? -11.390 -0.316 5.233 1.00 94.62 101 ARG A O 1
ATOM 771 N N . LEU A 1 102 ? -11.792 -0.217 7.431 1.00 94.81 102 LEU A N 1
ATOM 772 C CA . LEU A 1 102 ? -10.554 0.487 7.740 1.00 94.81 102 LEU A CA 1
ATOM 773 C C . LEU A 1 102 ? -9.336 -0.441 7.612 1.00 94.81 102 LEU A C 1
ATOM 775 O O . LEU A 1 102 ? -8.324 -0.047 7.040 1.00 94.81 102 LEU A O 1
ATOM 779 N N . PHE A 1 103 ? -9.444 -1.695 8.067 1.00 95.94 103 PHE A N 1
ATOM 780 C CA . PHE A 1 103 ? -8.435 -2.717 7.783 1.00 95.94 103 PHE A CA 1
ATOM 781 C C . PHE A 1 103 ? -8.288 -2.939 6.270 1.00 95.94 103 PHE A C 1
ATOM 783 O O . PHE A 1 103 ? -7.163 -2.960 5.770 1.00 95.94 103 PHE A O 1
ATOM 790 N N . ALA A 1 104 ? -9.408 -3.043 5.547 1.00 96.56 104 ALA A N 1
ATOM 791 C CA . ALA A 1 104 ? -9.437 -3.177 4.094 1.00 96.56 104 ALA A CA 1
ATOM 792 C C . ALA A 1 104 ? -8.736 -2.009 3.396 1.00 96.56 104 ALA A C 1
ATOM 794 O O . ALA A 1 104 ? -7.874 -2.239 2.560 1.00 96.56 104 ALA A O 1
ATOM 795 N N . LEU A 1 105 ? -9.029 -0.767 3.794 1.00 97.00 105 LEU A N 1
ATOM 796 C CA . LEU A 1 105 ? -8.373 0.433 3.284 1.00 97.00 105 LEU A CA 1
ATOM 797 C C . LEU A 1 105 ? -6.863 0.389 3.512 1.00 97.00 105 LEU A C 1
ATOM 799 O O . LEU A 1 105 ? -6.098 0.706 2.607 1.00 97.00 105 LEU A O 1
ATOM 803 N N . GLY A 1 106 ? -6.426 -0.017 4.701 1.00 96.56 106 GLY A N 1
ATOM 804 C CA . GLY A 1 106 ? -5.010 -0.170 5.011 1.00 96.56 106 GLY A CA 1
ATOM 805 C C . GLY A 1 106 ? -4.328 -1.194 4.115 1.00 96.56 106 GLY A C 1
ATOM 806 O O . GLY A 1 106 ? -3.309 -0.898 3.500 1.00 96.56 106 GLY A O 1
ATOM 807 N N . MET A 1 107 ? -4.926 -2.380 3.995 1.00 97.00 107 MET A N 1
ATOM 808 C CA . MET A 1 107 ? -4.439 -3.449 3.121 1.00 97.00 107 MET A CA 1
ATOM 809 C C . MET A 1 107 ? -4.419 -3.028 1.654 1.00 97.00 107 MET A C 1
ATOM 811 O O . MET A 1 107 ? -3.410 -3.212 0.980 1.00 97.00 107 MET A O 1
ATOM 815 N N . TYR A 1 108 ? -5.503 -2.418 1.180 1.00 96.19 108 TYR A N 1
ATOM 816 C CA . TYR A 1 108 ? -5.610 -1.862 -0.159 1.00 96.19 108 TYR A CA 1
ATOM 817 C C . TYR A 1 108 ? -4.529 -0.813 -0.391 1.00 96.19 108 TYR A C 1
ATOM 819 O O . TYR A 1 108 ? -3.846 -0.877 -1.399 1.00 96.19 108 TYR A O 1
ATOM 827 N N . THR A 1 109 ? -4.302 0.112 0.541 1.00 95.50 109 THR A N 1
ATOM 828 C CA . THR A 1 109 ? -3.263 1.147 0.421 1.00 95.50 109 THR A CA 1
ATOM 829 C C . THR A 1 109 ? -1.876 0.517 0.329 1.00 95.50 109 THR A C 1
ATOM 831 O O . THR A 1 109 ? -1.113 0.871 -0.562 1.00 95.50 109 THR A O 1
ATOM 834 N N . ILE A 1 110 ? -1.560 -0.461 1.183 1.00 94.56 110 ILE A N 1
ATOM 835 C CA . ILE A 1 110 ? -0.263 -1.146 1.139 1.00 94.56 110 ILE A CA 1
ATOM 836 C C . ILE A 1 110 ? -0.074 -1.854 -0.204 1.00 94.56 110 ILE A C 1
ATOM 838 O O . ILE A 1 110 ? 0.900 -1.611 -0.910 1.00 94.56 110 ILE A O 1
ATOM 842 N N . LEU A 1 111 ? -1.024 -2.710 -0.572 1.00 93.38 111 LEU A N 1
ATOM 843 C CA . LEU A 1 111 ? -0.907 -3.568 -1.746 1.00 93.38 111 LEU A CA 1
ATOM 844 C C . LEU A 1 111 ? -1.074 -2.799 -3.060 1.00 93.38 111 LEU A C 1
ATOM 846 O O . LEU A 1 111 ? -0.455 -3.162 -4.049 1.00 93.38 111 LEU A O 1
ATOM 850 N N . SER A 1 112 ? -1.856 -1.720 -3.087 1.00 90.25 112 SER A N 1
ATOM 851 C CA . SER A 1 112 ? -2.008 -0.888 -4.283 1.00 90.25 112 SER A CA 1
ATOM 852 C C . SER A 1 112 ? -0.900 0.144 -4.427 1.00 90.25 112 SER A C 1
ATOM 854 O O . SER A 1 112 ? -0.507 0.384 -5.555 1.00 90.25 112 SER A O 1
ATOM 856 N N . GLN A 1 113 ? -0.381 0.745 -3.344 1.00 84.19 113 GLN A N 1
ATOM 857 C CA . GLN A 1 113 ? 0.595 1.844 -3.429 1.00 84.19 113 GLN A CA 1
ATOM 858 C C . GLN A 1 113 ? 2.046 1.401 -3.236 1.00 84.19 113 GLN A C 1
ATOM 860 O O . GLN A 1 113 ? 2.908 1.888 -3.958 1.00 84.19 113 GLN A O 1
ATOM 865 N N . ALA A 1 114 ? 2.351 0.484 -2.308 1.00 78.81 114 ALA A N 1
ATOM 866 C CA . ALA A 1 114 ? 3.732 -0.005 -2.180 1.00 78.81 114 ALA A CA 1
ATOM 867 C C . ALA A 1 114 ? 4.086 -1.000 -3.274 1.00 78.81 114 ALA A C 1
ATOM 869 O O . ALA A 1 114 ? 5.241 -1.060 -3.684 1.00 78.81 114 ALA A O 1
ATOM 870 N N . LEU A 1 115 ? 3.100 -1.760 -3.751 1.00 78.12 115 LEU A N 1
ATOM 871 C CA . LEU A 1 115 ? 3.285 -2.620 -4.912 1.00 78.12 115 LEU A CA 1
ATOM 872 C C . LEU A 1 115 ? 2.865 -1.910 -6.202 1.00 78.12 115 LEU A C 1
ATOM 874 O O . LEU A 1 115 ? 3.006 -2.516 -7.255 1.00 78.12 115 LEU A O 1
ATOM 878 N N . ALA A 1 116 ? 2.383 -0.652 -6.162 1.00 68.56 116 ALA A N 1
ATOM 879 C CA . ALA A 1 116 ? 2.158 0.122 -7.385 1.00 68.56 116 ALA A CA 1
ATOM 880 C C . ALA A 1 116 ? 3.466 0.225 -8.159 1.00 68.56 116 ALA A C 1
ATOM 882 O O . ALA A 1 116 ? 4.505 0.642 -7.650 1.00 68.56 116 ALA A O 1
ATOM 883 N N . LYS A 1 117 ? 3.372 -0.098 -9.442 1.00 66.00 117 LYS A N 1
ATOM 884 C CA . LYS A 1 117 ? 4.472 0.038 -10.374 1.00 66.00 117 LYS A CA 1
ATOM 885 C C . LYS A 1 117 ? 4.541 1.526 -10.724 1.00 66.00 117 LYS A C 1
ATOM 887 O O . LYS A 1 117 ? 3.502 2.076 -11.105 1.00 66.00 117 LYS A O 1
ATOM 892 N N . PRO A 1 118 ? 5.708 2.188 -10.713 1.00 50.06 118 PRO A N 1
ATOM 893 C CA . PRO A 1 118 ? 5.888 3.271 -11.664 1.00 50.06 118 PRO A CA 1
ATOM 894 C C . PRO A 1 118 ? 5.690 2.672 -13.069 1.00 50.06 118 PRO A C 1
ATOM 896 O O . PRO A 1 118 ? 6.095 1.527 -13.298 1.00 50.06 118 PRO A O 1
ATOM 899 N N . PRO A 1 119 ? 5.038 3.375 -14.008 1.00 45.16 119 PRO A N 1
ATOM 900 C CA . PRO A 1 119 ? 4.893 2.896 -15.376 1.00 45.16 119 PRO A CA 1
ATOM 901 C C . PRO A 1 119 ? 6.291 2.690 -15.971 1.00 45.16 119 PRO A C 1
ATOM 903 O O . PRO A 1 119 ? 6.931 3.631 -16.427 1.00 45.16 119 PRO A O 1
ATOM 906 N N . SER A 1 120 ? 6.808 1.460 -15.911 1.00 49.66 120 SER A N 1
ATOM 907 C CA . SER A 1 120 ? 8.057 1.114 -16.572 1.00 49.66 120 SER A CA 1
ATOM 908 C C . SER A 1 120 ? 7.807 1.257 -18.067 1.00 49.66 120 SER A C 1
ATOM 910 O O . SER A 1 120 ? 6.966 0.553 -18.627 1.00 49.66 120 SER A O 1
ATOM 912 N N . ILE A 1 121 ? 8.542 2.168 -18.700 1.00 47.16 121 ILE A N 1
ATOM 913 C CA . ILE A 1 121 ? 8.581 2.415 -20.148 1.00 47.16 121 ILE A CA 1
ATOM 914 C C . ILE A 1 121 ? 9.331 1.258 -20.845 1.00 47.16 121 ILE A C 1
ATOM 916 O O . ILE A 1 121 ? 10.117 1.453 -21.766 1.00 47.16 121 ILE A O 1
ATOM 920 N N . GLU A 1 122 ? 9.121 0.021 -20.400 1.00 49.44 122 GLU A N 1
ATOM 921 C CA . GLU A 1 122 ? 9.643 -1.147 -21.091 1.00 49.44 122 GLU A CA 1
ATOM 922 C C . GLU A 1 122 ? 8.655 -1.522 -22.187 1.00 49.44 122 GLU A C 1
ATOM 924 O O . GLU A 1 122 ? 7.634 -2.179 -21.978 1.00 49.44 122 GLU A O 1
ATOM 929 N N . ARG A 1 123 ? 9.005 -1.083 -23.395 1.00 46.69 123 ARG A N 1
ATOM 930 C CA . ARG A 1 123 ? 8.535 -1.664 -24.646 1.00 46.69 123 ARG A CA 1
ATOM 931 C C . ARG A 1 123 ? 8.961 -3.140 -24.681 1.00 46.69 123 ARG A C 1
ATOM 933 O O . ARG A 1 123 ? 10.074 -3.439 -25.092 1.00 46.69 123 ARG A O 1
ATOM 940 N N . GLY A 1 124 ? 8.088 -4.050 -24.249 1.00 50.88 124 GLY A N 1
ATOM 941 C CA . GLY A 1 124 ? 8.131 -5.454 -24.682 1.00 50.88 124 GLY A CA 1
ATOM 942 C C . GLY A 1 124 ? 8.510 -6.531 -23.659 1.00 50.88 124 GLY A C 1
ATOM 943 O O . GLY A 1 124 ? 8.476 -7.702 -24.024 1.00 50.88 124 GLY A O 1
ATOM 944 N N . VAL A 1 125 ? 8.806 -6.219 -22.390 1.00 51.53 125 VAL A N 1
ATOM 945 C CA . VAL A 1 125 ? 8.911 -7.268 -21.349 1.00 51.53 125 VAL A CA 1
ATOM 946 C C . VAL A 1 125 ? 7.532 -7.481 -20.721 1.00 51.53 125 VAL A C 1
ATOM 948 O O . VAL A 1 125 ? 7.223 -7.035 -19.618 1.00 51.53 125 VAL A O 1
ATOM 951 N N . GLU A 1 126 ? 6.681 -8.166 -21.481 1.00 50.44 126 GLU A N 1
ATOM 952 C CA . GLU A 1 126 ? 5.254 -8.408 -21.216 1.00 50.44 126 GLU A CA 1
ATOM 953 C C . GLU A 1 126 ? 4.968 -9.302 -19.997 1.00 50.44 126 GLU A C 1
ATOM 955 O O . GLU A 1 126 ? 3.816 -9.539 -19.654 1.00 50.44 126 GLU A O 1
ATOM 960 N N . ASN A 1 127 ? 6.000 -9.795 -19.307 1.00 52.75 127 ASN A N 1
ATOM 961 C CA . ASN A 1 127 ? 5.848 -10.847 -18.303 1.00 52.75 127 ASN A CA 1
ATOM 962 C C . ASN A 1 127 ? 6.027 -10.381 -16.852 1.00 52.75 127 ASN A C 1
ATOM 964 O O . ASN A 1 127 ? 6.210 -11.209 -15.955 1.00 52.75 127 ASN A O 1
ATOM 968 N N . ARG A 1 128 ? 5.977 -9.063 -16.591 1.00 55.34 128 ARG A N 1
ATOM 969 C CA . ARG A 1 128 ? 5.890 -8.589 -15.205 1.00 55.34 128 ARG A CA 1
ATOM 970 C C . ARG A 1 128 ? 4.448 -8.765 -14.702 1.00 55.34 128 ARG A C 1
ATOM 972 O O . ARG A 1 128 ? 3.545 -8.210 -15.320 1.00 55.34 128 ARG A O 1
ATOM 979 N N . PRO A 1 129 ? 4.235 -9.516 -13.609 1.00 57.28 129 PRO A N 1
ATOM 980 C CA . PRO A 1 129 ? 2.916 -9.696 -13.007 1.00 57.28 129 PRO A CA 1
ATOM 981 C C . PRO A 1 129 ? 2.277 -8.345 -12.716 1.00 57.28 129 PRO A C 1
ATOM 983 O O . PRO A 1 129 ? 2.963 -7.397 -12.319 1.00 57.28 129 PRO A O 1
ATOM 986 N N . THR A 1 130 ? 0.968 -8.253 -12.933 1.00 70.94 130 THR A N 1
ATOM 987 C CA . THR A 1 130 ? 0.218 -7.080 -12.501 1.00 70.94 130 THR A CA 1
ATOM 988 C C . THR A 1 130 ? 0.267 -7.014 -10.977 1.00 70.94 130 THR A C 1
ATOM 990 O O . THR A 1 130 ? 0.309 -8.032 -10.284 1.00 70.94 130 THR A O 1
ATOM 993 N N . ASN A 1 131 ? 0.271 -5.803 -10.429 1.00 79.75 131 ASN A N 1
ATOM 994 C CA . ASN A 1 131 ? 0.279 -5.613 -8.975 1.00 79.75 131 ASN A CA 1
ATOM 995 C C . ASN A 1 131 ? -0.942 -6.276 -8.326 1.00 79.75 131 ASN A C 1
ATOM 997 O O . ASN A 1 131 ? -0.868 -6.745 -7.196 1.00 79.75 131 ASN A O 1
ATOM 1001 N N . GLU A 1 132 ? -2.030 -6.378 -9.089 1.00 88.19 132 GLU A N 1
ATOM 1002 C CA . GLU A 1 132 ? -3.247 -7.102 -8.740 1.00 88.19 132 GLU A CA 1
ATOM 1003 C C . GLU A 1 132 ? -3.013 -8.611 -8.586 1.00 88.19 132 GLU A C 1
ATOM 1005 O O . GLU A 1 132 ? -3.516 -9.184 -7.627 1.00 88.19 132 GLU A O 1
ATOM 1010 N N . GLU A 1 133 ? -2.216 -9.263 -9.445 1.00 91.38 133 GLU A N 1
ATOM 1011 C CA . GLU A 1 133 ? -1.864 -10.686 -9.282 1.00 91.38 133 GLU A CA 1
ATOM 1012 C C . GLU A 1 133 ? -1.090 -10.928 -7.980 1.00 91.38 133 GLU A C 1
ATOM 1014 O O . GLU A 1 133 ? -1.389 -11.867 -7.239 1.00 91.38 133 GLU A O 1
ATOM 1019 N N . LEU A 1 134 ? -0.101 -10.074 -7.687 1.00 91.81 134 LEU A N 1
ATOM 1020 C CA . LEU A 1 134 ? 0.691 -10.176 -6.461 1.00 91.81 134 LEU A CA 1
ATOM 1021 C C . LEU A 1 134 ? -0.175 -9.902 -5.223 1.00 91.81 134 LEU A C 1
ATOM 1023 O O . LEU A 1 134 ? -0.130 -10.670 -4.261 1.00 91.81 134 LEU A O 1
ATOM 1027 N N . ALA A 1 135 ? -0.997 -8.851 -5.258 1.00 94.06 135 ALA A N 1
ATOM 1028 C CA . ALA A 1 135 ? -1.926 -8.510 -4.187 1.00 94.06 135 ALA A CA 1
ATOM 1029 C C . ALA A 1 135 ? -2.946 -9.634 -3.941 1.00 94.06 135 ALA A C 1
ATOM 1031 O O . ALA A 1 135 ? -3.136 -10.056 -2.798 1.00 94.06 135 ALA A O 1
ATOM 1032 N N . ALA A 1 136 ? -3.533 -10.184 -5.008 1.00 94.94 136 ALA A N 1
ATOM 1033 C CA . ALA A 1 136 ? -4.443 -11.320 -4.945 1.00 94.94 136 ALA A CA 1
ATOM 1034 C C . ALA A 1 136 ? -3.776 -12.559 -4.345 1.00 94.94 136 ALA A C 1
ATOM 1036 O O . ALA A 1 136 ? -4.364 -13.201 -3.474 1.00 94.94 136 ALA A O 1
ATOM 1037 N N . ALA A 1 137 ? -2.537 -12.868 -4.739 1.00 96.12 137 ALA A N 1
ATOM 1038 C CA . ALA A 1 137 ? -1.793 -13.992 -4.186 1.00 96.12 137 ALA A CA 1
ATOM 1039 C C . ALA A 1 137 ? -1.467 -13.810 -2.695 1.00 96.12 137 ALA A C 1
ATOM 1041 O O . ALA A 1 137 ? -1.634 -14.757 -1.925 1.00 96.12 137 ALA A O 1
ATOM 1042 N N . VAL A 1 138 ? -1.050 -12.611 -2.267 1.00 96.06 138 VAL A N 1
ATOM 1043 C CA . VAL A 1 138 ? -0.800 -12.297 -0.847 1.00 96.06 138 VAL A CA 1
ATOM 1044 C C . VAL A 1 138 ? -2.088 -12.438 -0.033 1.00 96.06 138 VAL A C 1
ATOM 1046 O O . VAL A 1 138 ? -2.098 -13.129 0.988 1.00 96.06 138 VAL A O 1
ATOM 1049 N N . CYS A 1 139 ? -3.196 -11.851 -0.497 1.00 96.50 139 CYS A N 1
ATOM 1050 C CA . CYS A 1 139 ? -4.491 -11.970 0.169 1.00 96.50 139 CYS A CA 1
ATOM 1051 C C . CYS A 1 139 ? -4.945 -13.431 0.263 1.00 96.50 139 CYS A C 1
ATOM 1053 O O . CYS A 1 139 ? -5.223 -13.907 1.363 1.00 96.50 139 CYS A O 1
ATOM 1055 N N . ALA A 1 140 ? -4.935 -14.179 -0.840 1.00 96.56 140 ALA A N 1
ATOM 1056 C CA . ALA A 1 140 ? -5.355 -15.579 -0.851 1.00 96.56 140 ALA A CA 1
ATOM 1057 C C . ALA A 1 140 ? -4.460 -16.468 0.039 1.00 96.56 140 ALA A C 1
ATOM 1059 O O . ALA A 1 140 ? -4.955 -17.341 0.761 1.00 96.56 140 ALA A O 1
ATOM 1060 N N . ALA A 1 141 ? -3.148 -16.214 0.075 1.00 96.69 141 ALA A N 1
ATOM 1061 C CA . ALA A 1 141 ? -2.221 -16.898 0.976 1.00 96.69 141 ALA A CA 1
ATOM 1062 C C . ALA A 1 141 ? -2.538 -16.648 2.461 1.00 96.69 141 ALA A C 1
ATOM 1064 O O . ALA A 1 141 ? -2.394 -17.562 3.275 1.00 96.69 141 ALA A O 1
ATOM 1065 N N . LEU A 1 142 ? -3.044 -15.461 2.800 1.00 95.94 142 LEU A N 1
ATOM 1066 C CA . LEU A 1 142 ? -3.541 -15.100 4.133 1.00 95.94 142 LEU A CA 1
ATOM 1067 C C . LEU A 1 142 ? -4.979 -15.579 4.408 1.00 95.94 142 LEU A C 1
ATOM 1069 O O . LEU A 1 142 ? -5.444 -15.491 5.540 1.00 95.94 142 LEU A O 1
ATOM 1073 N N . GLY A 1 143 ? -5.682 -16.123 3.409 1.00 95.56 143 GLY A N 1
ATOM 1074 C CA . GLY A 1 143 ? -7.100 -16.492 3.524 1.00 95.56 143 GLY A CA 1
ATOM 1075 C C . GLY A 1 143 ? -8.056 -15.297 3.427 1.00 95.56 143 GLY A C 1
ATOM 1076 O O . GLY A 1 143 ? -9.170 -15.355 3.936 1.00 95.56 143 GLY A O 1
ATOM 1077 N N . LEU A 1 144 ? -7.609 -14.212 2.799 1.00 96.38 144 LEU A N 1
ATOM 1078 C CA . LEU A 1 144 ? -8.380 -13.012 2.500 1.00 96.38 144 LEU A CA 1
ATOM 1079 C C . LEU A 1 144 ? -8.749 -12.979 1.011 1.00 96.38 144 LEU A C 1
ATOM 1081 O O . LEU A 1 144 ? -8.086 -13.597 0.180 1.00 96.38 144 LEU A O 1
ATOM 1085 N N . ASP A 1 145 ? -9.774 -12.204 0.670 1.00 96.50 145 ASP A N 1
ATOM 1086 C CA . ASP A 1 145 ? -10.185 -11.965 -0.713 1.00 96.50 145 ASP A CA 1
ATOM 1087 C C . ASP A 1 145 ? -9.777 -10.555 -1.164 1.00 96.50 145 ASP A C 1
ATOM 1089 O O . ASP A 1 145 ? -10.191 -9.554 -0.569 1.00 96.50 145 ASP A O 1
ATOM 1093 N N . TRP A 1 146 ? -8.960 -10.478 -2.219 1.00 95.75 146 TRP A N 1
ATOM 1094 C CA . TRP A 1 146 ? -8.479 -9.202 -2.751 1.00 95.75 146 TRP A CA 1
ATOM 1095 C C . TRP A 1 146 ? -9.615 -8.352 -3.313 1.00 95.75 146 TRP A C 1
ATOM 1097 O O . TRP A 1 146 ? -9.627 -7.150 -3.072 1.00 95.75 146 TRP A O 1
ATOM 1107 N N . THR A 1 147 ? -10.605 -8.955 -3.979 1.00 96.00 147 THR A N 1
ATOM 1108 C CA . THR A 1 147 ? -11.697 -8.180 -4.590 1.00 96.00 147 THR A CA 1
ATOM 1109 C C . THR A 1 147 ? -12.537 -7.453 -3.537 1.00 96.00 147 THR A C 1
ATOM 1111 O O . THR A 1 147 ? -12.892 -6.287 -3.708 1.00 96.00 147 THR A O 1
ATOM 1114 N N . THR A 1 148 ? -12.776 -8.100 -2.394 1.00 95.94 148 THR A N 1
ATOM 1115 C CA . THR A 1 148 ? -13.426 -7.500 -1.225 1.00 95.94 148 THR A CA 1
ATOM 1116 C C . THR A 1 148 ? -12.567 -6.398 -0.604 1.00 95.94 148 THR A C 1
ATOM 1118 O O . THR A 1 148 ? -13.078 -5.309 -0.353 1.00 95.94 148 THR A O 1
ATOM 1121 N N . ILE A 1 149 ? -11.265 -6.641 -0.396 1.00 96.69 149 ILE A N 1
ATOM 1122 C CA . ILE A 1 149 ? -10.331 -5.637 0.148 1.00 96.69 149 ILE A CA 1
ATOM 1123 C C . ILE A 1 149 ? -10.266 -4.397 -0.741 1.00 96.69 149 ILE A C 1
ATOM 1125 O O . ILE A 1 149 ? -10.342 -3.277 -0.238 1.00 96.69 149 ILE A O 1
ATOM 1129 N N . GLU A 1 150 ? -10.146 -4.591 -2.050 1.00 95.62 150 GLU A N 1
ATOM 1130 C CA . GLU A 1 150 ? -10.089 -3.512 -3.023 1.00 95.62 150 GLU A CA 1
ATOM 1131 C C . GLU A 1 150 ? -11.386 -2.708 -3.044 1.00 95.62 150 GLU A C 1
ATOM 1133 O O . GLU A 1 150 ? -11.346 -1.483 -2.934 1.00 95.62 150 GLU A O 1
ATOM 1138 N N . ARG A 1 151 ? -12.538 -3.380 -3.139 1.00 95.38 151 ARG A N 1
ATOM 1139 C CA . ARG A 1 151 ? -13.847 -2.720 -3.140 1.00 95.38 151 ARG A CA 1
ATOM 1140 C C . ARG A 1 151 ? -14.048 -1.882 -1.880 1.00 95.38 151 ARG A C 1
ATOM 1142 O O . ARG A 1 151 ? -14.407 -0.709 -1.973 1.00 95.38 151 ARG A O 1
ATOM 1149 N N . ASP A 1 152 ? -13.821 -2.476 -0.713 1.00 96.12 152 ASP A N 1
ATOM 1150 C CA . ASP A 1 152 ? -14.083 -1.827 0.571 1.00 96.12 152 ASP A CA 1
ATOM 1151 C C . ASP A 1 152 ? -13.065 -0.706 0.847 1.00 96.12 152 ASP A C 1
ATOM 1153 O O . ASP A 1 152 ? -13.434 0.358 1.348 1.00 96.12 152 ASP A O 1
ATOM 1157 N N . GLY A 1 153 ? -11.800 -0.904 0.461 1.00 95.88 153 GLY A N 1
ATOM 1158 C CA . GLY A 1 153 ? -10.760 0.117 0.545 1.00 95.88 153 GLY A CA 1
ATOM 1159 C C . GLY A 1 153 ? -11.032 1.314 -0.367 1.00 95.88 153 GLY A C 1
ATOM 1160 O O . GLY A 1 153 ? -10.975 2.455 0.094 1.00 95.88 153 GLY A O 1
ATOM 1161 N N . ARG A 1 154 ? -11.399 1.080 -1.635 1.00 95.25 154 ARG A N 1
ATOM 1162 C CA . ARG A 1 154 ? -11.784 2.148 -2.576 1.00 95.25 154 ARG A CA 1
ATOM 1163 C C . ARG A 1 154 ? -13.009 2.916 -2.088 1.00 95.25 154 ARG A C 1
ATOM 1165 O O . ARG A 1 154 ? -12.968 4.139 -2.061 1.00 95.25 154 ARG A O 1
ATOM 1172 N N . ALA A 1 155 ? -14.040 2.224 -1.602 1.00 94.12 155 ALA A N 1
ATOM 1173 C CA . ALA A 1 155 ? -15.229 2.877 -1.052 1.00 94.12 155 ALA A CA 1
ATOM 1174 C C . ALA A 1 155 ? -14.893 3.825 0.116 1.00 94.12 155 ALA A C 1
ATOM 1176 O O . ALA A 1 155 ? -15.470 4.907 0.224 1.00 94.12 155 ALA A O 1
ATOM 1177 N N . MET A 1 156 ? -13.933 3.453 0.972 1.00 95.31 156 MET A N 1
ATOM 1178 C CA . MET A 1 156 ? -13.449 4.325 2.047 1.00 95.31 156 MET A CA 1
ATOM 1179 C C . MET A 1 156 ? -12.653 5.530 1.526 1.00 95.31 156 MET A C 1
ATOM 1181 O O . MET A 1 156 ? -12.785 6.621 2.082 1.00 95.31 156 MET A O 1
ATOM 1185 N N . LEU A 1 157 ? -11.846 5.363 0.472 1.00 94.88 157 LEU A N 1
ATOM 1186 C CA . LEU A 1 157 ? -11.136 6.477 -0.167 1.00 94.88 157 LEU A CA 1
ATOM 1187 C C . LEU A 1 157 ? -12.088 7.461 -0.840 1.00 94.88 157 LEU A C 1
ATOM 1189 O O . LEU A 1 157 ? -11.921 8.668 -0.673 1.00 94.88 157 LEU A O 1
ATOM 1193 N N . ASP A 1 158 ? -13.082 6.962 -1.570 1.00 93.81 158 ASP A N 1
ATOM 1194 C CA . ASP A 1 158 ? -14.081 7.791 -2.246 1.00 93.81 158 ASP A CA 1
ATOM 1195 C C . ASP A 1 158 ? -14.874 8.604 -1.221 1.00 93.81 158 ASP A C 1
ATOM 1197 O O . ASP A 1 158 ? -15.056 9.812 -1.376 1.00 93.81 158 ASP A O 1
ATOM 1201 N N . TRP A 1 159 ? -15.262 7.966 -0.114 1.00 93.31 159 TRP A N 1
ATOM 1202 C CA . TRP A 1 159 ? -15.888 8.648 1.013 1.00 93.31 159 TRP A CA 1
ATOM 1203 C C . TRP A 1 159 ? -14.991 9.744 1.606 1.00 93.31 159 TRP A C 1
ATOM 1205 O O . TRP A 1 159 ? -15.441 10.879 1.770 1.00 93.31 159 TRP A O 1
ATOM 1215 N N . ALA A 1 160 ? -13.724 9.438 1.898 1.00 94.38 160 ALA A N 1
ATOM 1216 C CA . ALA A 1 160 ? -12.781 10.408 2.458 1.00 94.38 160 ALA A CA 1
ATOM 1217 C C . ALA A 1 160 ? -12.508 11.579 1.505 1.00 94.38 160 ALA A C 1
ATOM 1219 O O . ALA A 1 160 ? -12.341 12.714 1.951 1.00 94.38 160 ALA A O 1
ATOM 1220 N N . SER A 1 161 ? -12.531 11.311 0.198 1.00 94.19 161 SER A N 1
ATOM 1221 C CA . SER A 1 161 ? -12.352 12.304 -0.864 1.00 94.19 161 SER A CA 1
ATOM 1222 C C . SER A 1 161 ? -13.499 13.302 -0.968 1.00 94.19 161 SER A C 1
ATOM 1224 O O . SER A 1 161 ? -13.354 14.305 -1.656 1.00 94.19 161 SER A O 1
ATOM 1226 N N . GLY A 1 162 ? -14.621 13.067 -0.283 1.00 92.50 162 GLY A N 1
ATOM 1227 C CA . GLY A 1 162 ? -15.712 14.032 -0.140 1.00 92.50 162 GLY A CA 1
ATOM 1228 C C . GLY A 1 162 ? -15.622 14.905 1.116 1.00 92.50 162 GLY A C 1
ATOM 1229 O O . GLY A 1 162 ? -16.448 15.797 1.277 1.00 92.50 162 GLY A O 1
ATOM 1230 N N . LEU A 1 163 ? -14.659 14.662 2.011 1.00 93.50 163 LEU A N 1
ATOM 1231 C CA . LEU A 1 163 ? -14.583 15.310 3.323 1.00 93.50 163 LEU A CA 1
ATOM 1232 C C . LEU A 1 163 ? -13.425 16.304 3.410 1.00 93.50 163 LEU A C 1
ATOM 1234 O O . LEU A 1 163 ? -12.321 16.054 2.921 1.00 93.50 163 LEU A O 1
ATOM 1238 N N . SER A 1 164 ? -13.648 17.403 4.123 1.00 94.88 164 SER A N 1
ATOM 1239 C CA . SER A 1 164 ? -12.568 18.222 4.670 1.00 94.88 164 SER A CA 1
ATOM 1240 C C . SER A 1 164 ? -11.930 17.549 5.891 1.00 94.88 164 SER A C 1
ATOM 1242 O O . SER A 1 164 ? -12.543 16.732 6.585 1.00 94.88 164 SER A O 1
ATOM 1244 N N . GLU A 1 165 ? -10.696 17.940 6.208 1.00 94.12 165 GLU A N 1
ATOM 1245 C CA . GLU A 1 165 ? -9.986 17.467 7.403 1.00 94.12 165 GLU A CA 1
ATOM 1246 C C . GLU A 1 165 ? -10.788 17.725 8.700 1.00 94.12 165 GLU A C 1
ATOM 1248 O O . GLU A 1 165 ? -10.891 16.860 9.574 1.00 94.12 165 GLU A O 1
ATOM 1253 N N . ALA A 1 166 ? -11.429 18.894 8.809 1.00 94.06 166 ALA A N 1
ATOM 1254 C CA . ALA A 1 166 ? -12.231 19.264 9.974 1.00 94.06 166 ALA A CA 1
ATOM 1255 C C . ALA A 1 166 ? -13.477 18.376 10.143 1.00 94.06 166 ALA A C 1
ATOM 1257 O O . ALA A 1 166 ? -13.809 17.988 11.269 1.00 94.06 166 ALA A O 1
ATOM 1258 N N . GLU A 1 167 ? -14.146 18.028 9.041 1.00 94.25 167 GLU A N 1
ATOM 1259 C CA . GLU A 1 167 ? -15.295 17.118 9.045 1.00 94.25 167 GLU A CA 1
ATOM 1260 C C . GLU A 1 167 ? -14.881 15.702 9.427 1.00 94.25 167 GLU A C 1
ATOM 1262 O O . GLU A 1 167 ? -15.528 15.095 10.282 1.00 94.25 167 GLU A O 1
ATOM 1267 N N . LEU A 1 168 ? -13.770 15.200 8.874 1.00 94.38 168 LEU A N 1
ATOM 1268 C CA . LEU A 1 168 ? -13.214 13.899 9.249 1.00 94.38 168 LEU A CA 1
ATOM 1269 C C . LEU A 1 168 ? -12.974 13.825 10.766 1.00 94.38 168 LEU A C 1
ATOM 1271 O O . LEU A 1 168 ? -13.383 12.862 11.418 1.00 94.38 168 LEU A O 1
ATOM 1275 N N . PHE A 1 169 ? -12.386 14.868 11.359 1.00 93.75 169 PHE A N 1
ATOM 1276 C CA . PHE A 1 169 ? -12.138 14.922 12.804 1.00 93.75 169 PHE A CA 1
ATOM 1277 C C . PHE A 1 169 ? -13.423 15.044 13.622 1.00 93.75 169 PHE A C 1
ATOM 1279 O O . PHE A 1 169 ? -13.537 14.439 14.690 1.00 93.75 169 PHE A O 1
ATOM 1286 N N . ALA A 1 170 ? -14.407 15.807 13.144 1.00 93.62 170 ALA A N 1
ATOM 1287 C CA . ALA A 1 170 ? -15.717 15.877 13.782 1.00 93.62 170 ALA A CA 1
ATOM 1288 C C . ALA A 1 170 ? -16.417 14.508 13.771 1.00 93.62 170 ALA A C 1
ATOM 1290 O O . ALA A 1 170 ? -17.003 14.107 14.776 1.00 93.62 170 ALA A O 1
ATOM 1291 N N . ILE A 1 171 ? -16.331 13.758 12.670 1.00 92.62 171 ILE A N 1
ATOM 1292 C CA . ILE A 1 171 ? -16.876 12.399 12.568 1.00 92.62 171 ILE A CA 1
ATOM 1293 C C . ILE A 1 171 ? -16.154 11.452 13.530 1.00 92.62 171 ILE A C 1
ATOM 1295 O O . ILE A 1 171 ? -16.829 10.738 14.274 1.00 92.62 171 ILE A O 1
ATOM 1299 N N . ALA A 1 172 ? -14.818 11.492 13.567 1.00 92.19 172 ALA A N 1
ATOM 1300 C CA . ALA A 1 172 ? -13.996 10.668 14.455 1.00 92.19 172 ALA A CA 1
ATOM 1301 C C . ALA A 1 172 ? -14.317 10.900 15.943 1.00 92.19 172 ALA A C 1
ATOM 1303 O O . ALA A 1 172 ? -14.437 9.943 16.701 1.00 92.19 172 ALA A O 1
ATOM 1304 N N . ARG A 1 173 ? -14.557 12.157 16.345 1.00 92.50 173 ARG A N 1
ATOM 1305 C CA . ARG A 1 173 ? -15.003 12.519 17.707 1.00 92.50 173 ARG A CA 1
ATOM 1306 C C . ARG A 1 173 ? -16.471 12.183 17.996 1.00 92.50 173 ARG A C 1
ATOM 1308 O O . ARG A 1 173 ? -16.938 12.393 19.111 1.00 92.50 173 ARG A O 1
ATOM 1315 N N . GLY A 1 174 ? -17.228 11.732 16.996 1.00 89.75 174 GLY A N 1
ATOM 1316 C CA . GLY A 1 174 ? -18.669 11.502 17.106 1.00 89.75 174 GLY A CA 1
ATOM 1317 C C . GLY A 1 174 ? -19.528 12.774 17.074 1.00 89.75 174 GLY A C 1
ATOM 1318 O O . GLY A 1 174 ? -20.741 12.678 17.227 1.00 89.75 174 GLY A O 1
ATOM 1319 N N . THR A 1 175 ? -18.948 13.953 16.830 1.00 88.38 175 THR A N 1
ATOM 1320 C CA . THR A 1 175 ? -19.665 15.242 16.805 1.00 88.38 175 THR A CA 1
ATOM 1321 C C . THR A 1 175 ? -20.224 15.606 15.422 1.00 88.38 175 THR A C 1
ATOM 1323 O O . THR A 1 175 ? -21.087 16.468 15.322 1.00 88.38 175 THR A O 1
ATOM 1326 N N . GLY A 1 176 ? -19.762 14.956 14.347 1.00 75.38 176 GLY A N 1
ATOM 1327 C CA . GLY A 1 176 ? -20.135 15.263 12.953 1.00 75.38 176 GLY A CA 1
ATOM 1328 C C . GLY A 1 176 ? -21.346 14.502 12.390 1.00 75.38 176 GLY A C 1
ATOM 1329 O O . GLY A 1 176 ? -21.623 14.587 11.196 1.00 75.38 176 GLY A O 1
ATOM 1330 N N . ALA A 1 177 ? -22.063 13.720 13.208 1.00 58.69 177 ALA A N 1
ATOM 1331 C CA . ALA A 1 177 ? -23.111 12.809 12.728 1.00 58.69 177 ALA A CA 1
ATOM 1332 C C . ALA A 1 177 ? -24.298 13.511 12.040 1.00 58.69 177 ALA A C 1
ATOM 1334 O O . ALA A 1 177 ? -24.878 12.935 11.125 1.00 58.69 177 ALA A O 1
ATOM 1335 N N . ALA A 1 178 ? -24.627 14.745 12.435 1.00 54.50 178 ALA A N 1
ATOM 1336 C CA . ALA A 1 178 ? -25.731 15.504 11.845 1.00 54.50 178 ALA A CA 1
ATOM 1337 C C . ALA A 1 178 ? -25.388 16.100 10.464 1.00 54.50 178 ALA A C 1
ATOM 1339 O O . ALA A 1 178 ? -26.230 16.089 9.574 1.00 54.50 178 ALA A O 1
ATOM 1340 N N . ALA A 1 179 ? -24.142 16.538 10.243 1.00 52.69 179 ALA A N 1
ATOM 1341 C CA . ALA A 1 179 ? -23.744 17.220 9.006 1.00 52.69 179 ALA A CA 1
ATOM 1342 C C . ALA A 1 179 ? -23.652 16.272 7.791 1.00 52.69 179 ALA A C 1
ATOM 1344 O O . ALA A 1 179 ? -24.014 16.637 6.677 1.00 52.69 179 ALA A O 1
ATOM 1345 N N . THR A 1 180 ? -23.238 15.017 8.000 1.00 54.25 180 THR A N 1
ATOM 1346 C CA . THR A 1 180 ? -23.104 14.033 6.900 1.00 54.25 180 THR A CA 1
ATOM 1347 C C . THR A 1 180 ? -24.435 13.627 6.255 1.00 54.25 180 THR A C 1
ATOM 1349 O O . THR A 1 180 ? -24.445 13.217 5.096 1.00 54.25 180 THR A O 1
ATOM 1352 N N . ALA A 1 181 ? -25.562 13.764 6.965 1.00 54.50 181 ALA A N 1
ATOM 1353 C CA . ALA A 1 181 ? -26.887 13.504 6.402 1.00 54.50 181 ALA A CA 1
ATOM 1354 C C . ALA A 1 181 ? -27.356 14.619 5.447 1.00 54.50 181 ALA A C 1
ATOM 1356 O O . ALA A 1 181 ? -28.084 14.325 4.502 1.00 54.50 181 ALA A O 1
ATOM 1357 N N . GLU A 1 182 ? -26.918 15.865 5.658 1.00 49.94 182 GLU A N 1
ATOM 1358 C CA . GLU A 1 182 ? -27.301 17.017 4.829 1.00 49.94 182 GLU A CA 1
ATOM 1359 C C . GLU A 1 182 ? -26.364 17.227 3.631 1.00 49.94 182 GLU A C 1
ATOM 1361 O O . GLU A 1 182 ? -26.836 17.509 2.531 1.00 49.94 182 GLU A O 1
ATOM 1366 N N . VAL A 1 183 ? -25.052 17.006 3.786 1.00 53.12 183 VAL A N 1
ATOM 1367 C CA . VAL A 1 183 ? -24.082 17.172 2.681 1.00 53.12 183 VAL A CA 1
ATOM 1368 C C . VAL A 1 183 ? -24.335 16.167 1.547 1.00 53.12 183 VAL A C 1
ATOM 1370 O O . VAL A 1 183 ? -24.232 16.521 0.374 1.00 53.12 183 VAL A O 1
ATOM 1373 N N . GLY A 1 184 ? -24.762 14.939 1.869 1.00 50.44 184 GLY A N 1
ATOM 1374 C CA . GLY A 1 184 ? -25.164 13.950 0.861 1.00 50.44 184 GLY A CA 1
ATOM 1375 C C . GLY A 1 184 ? -26.442 14.320 0.094 1.00 50.44 184 GLY A C 1
ATOM 1376 O O . GLY A 1 184 ? -26.608 13.887 -1.044 1.00 50.44 184 GLY A O 1
ATOM 1377 N N . ALA A 1 185 ? -27.324 15.135 0.684 1.00 51.72 185 ALA A N 1
ATOM 1378 C CA . ALA A 1 185 ? -28.513 15.655 0.010 1.00 51.72 185 ALA A CA 1
ATOM 1379 C C . ALA A 1 185 ? -28.173 16.868 -0.876 1.00 51.72 185 ALA A C 1
ATOM 1381 O O . ALA A 1 185 ? -28.631 16.942 -2.011 1.00 51.72 185 ALA A O 1
ATOM 1382 N N . ALA A 1 186 ? -27.305 17.772 -0.405 1.00 46.12 186 ALA A N 1
ATOM 1383 C CA . ALA A 1 186 ? -26.910 18.973 -1.147 1.00 46.12 186 ALA A CA 1
ATOM 1384 C C . ALA A 1 186 ? -25.967 18.688 -2.338 1.00 46.12 186 ALA A C 1
ATOM 1386 O O . ALA A 1 186 ? -26.055 19.349 -3.374 1.00 46.12 186 ALA A O 1
ATOM 1387 N N . ALA A 1 187 ? -25.087 17.684 -2.232 1.00 45.47 187 ALA A N 1
ATOM 1388 C CA . ALA A 1 187 ? -24.210 17.268 -3.333 1.00 45.47 187 ALA A CA 1
ATOM 1389 C C . ALA A 1 187 ? -24.972 16.575 -4.483 1.00 45.47 187 ALA A C 1
ATOM 1391 O O . ALA A 1 187 ? -24.520 16.601 -5.625 1.00 45.47 187 ALA A O 1
ATOM 1392 N N . ALA A 1 188 ? -26.141 15.984 -4.205 1.00 47.47 188 ALA A N 1
ATOM 1393 C CA . ALA A 1 188 ? -27.004 15.399 -5.232 1.00 47.47 188 ALA A CA 1
ATOM 1394 C C . ALA A 1 188 ? -27.739 16.463 -6.078 1.00 47.47 188 ALA A C 1
ATOM 1396 O O . ALA A 1 188 ? -28.044 16.196 -7.238 1.00 47.47 188 ALA A O 1
ATOM 1397 N N . ASP A 1 189 ? -27.962 17.663 -5.529 1.00 43.38 189 ASP A N 1
ATOM 1398 C CA . ASP A 1 189 ? -28.618 18.794 -6.212 1.00 43.38 189 ASP A CA 1
ATOM 1399 C C . ASP A 1 189 ? -27.641 19.722 -6.961 1.00 43.38 189 ASP A C 1
ATOM 1401 O O . ASP A 1 189 ? -28.063 20.603 -7.707 1.00 43.38 189 ASP A O 1
ATOM 1405 N N . SER A 1 190 ? -26.327 19.531 -6.802 1.00 40.16 190 SER A N 1
ATOM 1406 C CA . SER A 1 190 ? -25.282 20.391 -7.382 1.00 40.16 190 SER A CA 1
ATOM 1407 C C . SER A 1 190 ? -24.431 19.691 -8.452 1.00 40.16 190 SER A C 1
ATOM 1409 O O . SER A 1 190 ? -23.244 19.975 -8.613 1.00 40.16 190 SER A O 1
ATOM 1411 N N . ALA A 1 191 ? -25.043 18.804 -9.244 1.00 33.06 191 ALA A N 1
ATOM 1412 C CA . ALA A 1 191 ? -24.444 18.336 -10.494 1.00 33.06 191 ALA A CA 1
ATOM 1413 C C . ALA A 1 191 ? -24.513 19.456 -11.559 1.00 33.06 191 ALA A C 1
ATOM 1415 O O . ALA A 1 191 ? -25.611 19.918 -11.879 1.00 33.06 191 ALA A O 1
ATOM 1416 N N . PRO A 1 192 ? -23.385 19.919 -12.131 1.00 36.72 192 PRO A N 1
ATOM 1417 C CA . PRO A 1 192 ? -23.412 20.988 -13.120 1.00 36.72 192 PRO A CA 1
ATOM 1418 C C . PRO A 1 192 ? -24.036 20.493 -14.430 1.00 36.72 192 PRO A C 1
ATOM 1420 O O . PRO A 1 192 ? -23.506 19.604 -15.100 1.00 36.72 192 PRO A O 1
ATOM 1423 N N . ALA A 1 193 ? -25.159 21.107 -14.809 1.00 32.56 193 ALA A N 1
ATOM 1424 C CA . ALA A 1 193 ? -25.702 21.018 -16.155 1.00 32.56 193 ALA A CA 1
ATOM 1425 C C . ALA A 1 193 ? -24.639 21.499 -17.154 1.00 32.56 193 ALA A C 1
ATOM 1427 O O . ALA A 1 193 ? -24.092 22.596 -17.040 1.00 32.56 193 ALA A O 1
ATOM 1428 N N . SER A 1 194 ? -24.320 20.639 -18.112 1.00 35.34 194 SER A N 1
ATOM 1429 C CA . SER A 1 194 ? -23.284 20.834 -19.117 1.00 35.34 194 SER A CA 1
ATOM 1430 C C . SER A 1 194 ? -23.638 22.019 -20.021 1.00 35.34 194 SER A C 1
ATOM 1432 O O . SER A 1 194 ? -24.505 21.905 -20.884 1.00 35.34 194 SER A O 1
ATOM 1434 N N . ALA A 1 195 ? -22.958 23.152 -19.850 1.00 29.73 195 ALA A N 1
ATOM 1435 C CA . ALA A 1 195 ? -22.958 24.233 -20.827 1.00 29.73 195 ALA A CA 1
ATOM 1436 C C . ALA A 1 195 ? -21.659 24.160 -21.636 1.00 29.73 195 ALA A C 1
ATOM 1438 O O . ALA A 1 195 ? -20.567 24.432 -21.142 1.00 29.73 195 ALA A O 1
ATOM 1439 N N . VAL A 1 196 ? -21.808 23.731 -22.886 1.00 37.12 196 VAL A N 1
ATOM 1440 C CA . VAL A 1 196 ? -20.789 23.777 -23.932 1.00 37.12 196 VAL A CA 1
ATOM 1441 C C . VAL A 1 196 ? -20.544 25.238 -24.295 1.00 37.12 196 VAL A C 1
ATOM 1443 O O . VAL A 1 196 ? -21.454 25.898 -24.789 1.00 37.12 196 VAL A O 1
ATOM 1446 N N . GLN A 1 197 ? -19.316 25.720 -24.126 1.00 29.14 197 GLN A N 1
ATOM 1447 C CA . GLN A 1 197 ? -18.794 26.825 -24.926 1.00 29.14 197 GLN A CA 1
ATOM 1448 C C . GLN A 1 197 ? -17.285 26.659 -25.096 1.00 29.14 197 GLN A C 1
ATOM 1450 O O . GLN A 1 197 ? -16.519 26.628 -24.136 1.00 29.14 197 GLN A O 1
ATOM 1455 N N . ALA A 1 198 ? -16.900 26.467 -26.353 1.00 39.34 198 ALA A N 1
ATOM 1456 C CA . ALA A 1 198 ? -15.533 26.397 -26.816 1.00 39.34 198 ALA A CA 1
ATOM 1457 C C . ALA A 1 198 ? -15.050 27.813 -27.134 1.00 39.34 198 ALA A C 1
ATOM 1459 O O . ALA A 1 198 ? -15.618 28.458 -28.008 1.00 39.34 198 ALA A O 1
ATOM 1460 N N . GLU A 1 199 ? -13.976 28.250 -26.484 1.00 29.14 199 GLU A N 1
ATOM 1461 C CA . GLU A 1 199 ? -13.080 29.268 -27.025 1.00 29.14 199 GLU A CA 1
ATOM 1462 C C . GLU A 1 199 ? -11.637 28.819 -26.794 1.00 29.14 199 GLU A C 1
ATOM 1464 O O . GLU A 1 199 ? -11.234 28.430 -25.696 1.00 29.14 199 GLU A O 1
ATOM 1469 N N . ALA A 1 200 ? -10.895 28.792 -27.895 1.00 42.12 200 ALA A N 1
ATOM 1470 C CA . ALA A 1 200 ? -9.483 28.479 -27.967 1.00 42.12 200 ALA A CA 1
ATOM 1471 C C . ALA A 1 200 ? -8.694 29.785 -27.902 1.00 42.12 200 ALA A C 1
ATOM 1473 O O . ALA A 1 200 ? -9.055 30.703 -28.625 1.00 42.12 200 ALA A O 1
ATOM 1474 N N . GLU A 1 201 ? -7.619 29.831 -27.106 1.00 29.70 201 GLU A N 1
ATOM 1475 C CA . GLU A 1 201 ? -6.482 30.761 -27.240 1.00 29.70 201 GLU A CA 1
ATOM 1476 C C . GLU A 1 201 ? -5.297 30.313 -26.339 1.00 29.70 201 GLU A C 1
ATOM 1478 O O . GLU A 1 201 ? -5.464 29.437 -25.480 1.00 29.70 201 GLU A O 1
ATOM 1483 N N . PRO A 1 202 ? -4.060 30.786 -26.606 1.00 40.97 202 PRO A N 1
ATOM 1484 C CA . PRO A 1 202 ? -2.859 29.949 -26.589 1.00 40.97 202 PRO A CA 1
ATOM 1485 C C . PRO A 1 202 ? -2.084 29.972 -25.263 1.00 40.97 202 PRO A C 1
ATOM 1487 O O . PRO A 1 202 ? -1.981 30.989 -24.580 1.00 40.97 202 PRO A O 1
ATOM 1490 N N . ARG A 1 203 ? -1.457 28.838 -24.919 1.00 32.72 203 ARG A N 1
ATOM 1491 C CA . ARG A 1 203 ? -0.562 28.721 -23.759 1.00 32.72 203 ARG A CA 1
ATOM 1492 C C . ARG A 1 203 ? 0.886 29.013 -24.137 1.00 32.72 203 ARG A C 1
ATOM 1494 O O . ARG A 1 203 ? 1.517 28.256 -24.870 1.00 32.72 203 ARG A O 1
ATOM 1501 N N . THR A 1 204 ? 1.409 30.084 -23.555 1.00 34.31 204 THR A N 1
ATOM 1502 C CA . THR A 1 204 ? 2.836 30.349 -23.390 1.00 34.31 204 THR A CA 1
ATOM 1503 C C . THR A 1 204 ? 3.456 29.357 -22.403 1.00 34.31 204 THR A C 1
ATOM 1505 O O . THR A 1 204 ? 2.851 28.957 -21.406 1.00 34.31 204 THR A O 1
ATOM 1508 N N . ALA A 1 205 ? 4.678 28.931 -22.717 1.00 41.31 205 ALA A N 1
ATOM 1509 C CA . ALA A 1 205 ? 5.482 28.030 -21.910 1.00 41.31 205 ALA A CA 1
ATOM 1510 C C . ALA A 1 205 ? 5.999 28.739 -20.649 1.00 41.31 205 ALA A C 1
ATOM 1512 O O . ALA A 1 205 ? 6.631 29.789 -20.732 1.00 41.31 205 ALA A O 1
ATOM 1513 N N . GLY A 1 206 ? 5.764 28.133 -19.486 1.00 33.41 206 GLY A N 1
ATOM 1514 C CA . GLY A 1 206 ? 6.336 28.548 -18.209 1.00 33.41 206 GLY A CA 1
ATOM 1515 C C . GLY A 1 206 ? 6.595 27.318 -17.350 1.00 33.41 206 GLY A C 1
ATOM 1516 O O . GLY A 1 206 ? 5.664 26.739 -16.795 1.00 33.41 206 GLY A O 1
ATOM 1517 N N . GLY A 1 207 ? 7.856 26.888 -17.299 1.00 43.41 207 GLY A N 1
ATOM 1518 C CA . GLY A 1 207 ? 8.310 25.761 -16.494 1.00 43.41 207 GLY A CA 1
ATOM 1519 C C . GLY A 1 207 ? 8.327 26.109 -15.008 1.00 43.41 207 GLY A C 1
ATOM 1520 O O . GLY A 1 207 ? 9.015 27.035 -14.589 1.00 43.41 207 GLY A O 1
ATOM 1521 N N . GLY A 1 208 ? 7.591 25.336 -14.214 1.00 35.47 208 GLY A N 1
ATOM 1522 C CA . GLY A 1 208 ? 7.678 25.321 -12.757 1.00 35.47 208 GLY A CA 1
ATOM 1523 C C . GLY A 1 208 ? 7.833 23.879 -12.294 1.00 35.47 208 GLY A C 1
ATOM 1524 O O . GLY A 1 208 ? 6.936 23.064 -12.504 1.00 35.47 208 GLY A O 1
ATOM 1525 N N . GLY A 1 209 ? 8.994 23.554 -11.721 1.00 41.91 209 GLY A N 1
ATOM 1526 C CA . GLY A 1 209 ? 9.329 22.217 -11.240 1.00 41.91 209 GLY A CA 1
ATOM 1527 C C . GLY A 1 209 ? 8.400 21.768 -10.114 1.00 41.91 209 GLY A C 1
ATOM 1528 O O . GLY A 1 209 ? 8.418 22.326 -9.019 1.00 41.91 209 GLY A O 1
ATOM 1529 N N . ALA A 1 210 ? 7.598 20.741 -10.386 1.00 37.16 210 ALA A N 1
ATOM 1530 C CA . ALA A 1 210 ? 6.868 20.007 -9.366 1.00 37.16 210 ALA A CA 1
ATOM 1531 C C . ALA A 1 210 ? 7.822 19.000 -8.706 1.00 37.16 210 ALA A C 1
ATOM 1533 O O . ALA A 1 210 ? 8.409 18.161 -9.387 1.00 37.16 210 ALA A O 1
ATOM 1534 N N . GLY A 1 211 ? 7.984 19.092 -7.385 1.00 36.88 211 GLY A N 1
ATOM 1535 C CA . GLY A 1 211 ? 8.758 18.124 -6.606 1.00 36.88 211 GLY A CA 1
ATOM 1536 C C . GLY A 1 211 ? 8.162 16.704 -6.641 1.00 36.88 211 GLY A C 1
ATOM 1537 O O . GLY A 1 211 ? 6.999 16.523 -7.025 1.00 36.88 211 GLY A O 1
ATOM 1538 N N . PRO A 1 212 ? 8.922 15.692 -6.183 1.00 39.06 212 PRO A N 1
ATOM 1539 C CA . PRO A 1 212 ? 8.654 14.265 -6.421 1.00 39.06 212 PRO A CA 1
ATOM 1540 C C . PRO A 1 212 ? 7.312 13.737 -5.871 1.00 39.06 212 PRO A C 1
ATOM 1542 O O . PRO A 1 212 ? 6.831 12.696 -6.305 1.00 39.06 212 PRO A O 1
ATOM 1545 N N . PHE A 1 213 ? 6.632 14.470 -4.981 1.00 40.34 213 PHE A N 1
ATOM 1546 C CA . PHE A 1 213 ? 5.342 14.057 -4.406 1.00 40.34 213 PHE A CA 1
ATOM 1547 C C . PHE A 1 213 ? 4.098 14.496 -5.200 1.00 40.34 213 PHE A C 1
ATOM 1549 O O . PHE A 1 213 ? 3.000 14.013 -4.919 1.00 40.34 213 PHE A O 1
ATOM 1556 N N . GLY A 1 214 ? 4.231 15.379 -6.198 1.00 39.03 214 GLY A N 1
ATOM 1557 C CA . GLY A 1 214 ? 3.098 15.821 -7.026 1.00 39.03 214 GLY A CA 1
ATOM 1558 C C . GLY A 1 214 ? 2.564 14.737 -7.975 1.00 39.03 214 GLY A C 1
ATOM 1559 O O . GLY A 1 214 ? 1.377 14.730 -8.303 1.00 39.03 214 GLY A O 1
ATOM 1560 N N . ALA A 1 215 ? 3.416 13.785 -8.368 1.00 40.44 215 ALA A N 1
ATOM 1561 C CA . ALA A 1 215 ? 3.093 12.746 -9.346 1.00 40.44 215 ALA A CA 1
ATOM 1562 C C . ALA A 1 215 ? 2.147 11.651 -8.812 1.00 40.44 215 ALA A C 1
ATOM 1564 O O . ALA A 1 215 ? 1.412 11.049 -9.588 1.00 40.44 215 ALA A O 1
ATOM 1565 N N . MET A 1 216 ? 2.076 11.423 -7.494 1.00 36.00 216 MET A N 1
ATOM 1566 C CA . MET A 1 216 ? 1.150 10.424 -6.932 1.00 36.00 216 MET A CA 1
ATOM 1567 C C . MET A 1 216 ? -0.322 10.850 -7.012 1.00 36.00 216 MET A C 1
ATOM 1569 O O . MET A 1 216 ? -1.207 10.001 -7.075 1.00 36.00 216 MET A O 1
ATOM 1573 N N . ARG A 1 217 ? -0.610 12.158 -7.074 1.00 40.03 217 ARG A N 1
ATOM 1574 C CA . ARG A 1 217 ? -1.990 12.661 -7.173 1.00 40.03 217 ARG A CA 1
ATOM 1575 C C . ARG A 1 217 ? -2.593 12.474 -8.574 1.00 40.03 217 ARG A C 1
ATOM 1577 O O . ARG A 1 217 ? -3.811 12.441 -8.701 1.00 40.03 217 ARG A O 1
ATOM 1584 N N . SER A 1 218 ? -1.769 12.327 -9.619 1.00 38.97 218 SER A N 1
ATOM 1585 C CA . SER A 1 218 ? -2.235 12.150 -11.005 1.00 38.97 218 SER A CA 1
ATOM 1586 C C . SER A 1 218 ? -2.525 10.693 -11.385 1.00 38.97 218 SER A C 1
ATOM 1588 O O . SER A 1 218 ? -3.261 10.467 -12.346 1.00 38.97 218 SER A O 1
ATOM 1590 N N . LEU A 1 219 ? -2.032 9.715 -10.613 1.00 39.53 219 LEU A N 1
ATOM 1591 C CA . LEU A 1 219 ? -2.292 8.282 -10.829 1.00 39.53 219 LEU A CA 1
ATOM 1592 C C . LEU A 1 219 ? -3.759 7.882 -10.591 1.00 39.53 219 LEU A C 1
ATOM 1594 O O . LEU A 1 219 ? -4.206 6.883 -11.140 1.00 39.53 219 LEU A O 1
ATOM 1598 N N . PHE A 1 220 ? -4.534 8.690 -9.860 1.00 41.19 220 PHE A N 1
ATOM 1599 C CA . PHE A 1 220 ? -5.950 8.422 -9.575 1.00 41.19 220 PHE A CA 1
ATOM 1600 C C . PHE A 1 220 ? -6.937 9.226 -10.442 1.00 41.19 220 PHE A C 1
ATOM 1602 O O . PHE A 1 220 ? -8.142 9.025 -10.340 1.00 41.19 220 PHE A O 1
ATOM 1609 N N . ALA A 1 221 ? -6.459 10.110 -11.328 1.00 38.19 221 ALA A N 1
ATOM 1610 C CA . ALA A 1 221 ? -7.318 11.020 -12.098 1.00 38.19 221 ALA A CA 1
ATOM 1611 C C . ALA A 1 221 ? -7.650 10.553 -13.534 1.00 38.19 221 ALA A C 1
ATOM 1613 O O . ALA A 1 221 ? -8.277 11.301 -14.284 1.00 38.19 221 ALA A O 1
ATOM 1614 N N . ARG A 1 222 ? -7.241 9.349 -13.963 1.00 33.09 222 ARG A N 1
ATOM 1615 C CA . ARG A 1 222 ? -7.544 8.834 -15.315 1.00 33.09 222 ARG A CA 1
ATOM 1616 C C . ARG A 1 222 ? -8.026 7.391 -15.291 1.00 33.09 222 ARG A C 1
ATOM 1618 O O . ARG A 1 222 ? -7.256 6.457 -15.472 1.00 33.09 222 ARG A O 1
ATOM 1625 N N . GLY A 1 223 ? -9.333 7.248 -15.138 1.00 28.05 223 GLY A N 1
ATOM 1626 C CA . GLY A 1 223 ? -10.074 6.033 -15.443 1.00 28.05 223 GLY A CA 1
ATOM 1627 C C . GLY A 1 223 ? -11.448 6.415 -15.975 1.00 28.05 223 GLY A C 1
ATOM 1628 O O . GLY A 1 223 ? -12.435 6.284 -15.265 1.00 28.05 223 GLY A O 1
ATOM 1629 N N . THR A 1 224 ? -11.523 6.962 -17.190 1.00 30.77 224 THR A N 1
ATOM 1630 C CA . THR A 1 224 ? -12.806 7.103 -17.892 1.00 30.77 224 THR A CA 1
ATOM 1631 C C . THR A 1 224 ? -13.207 5.726 -18.424 1.00 30.77 224 THR A C 1
ATOM 1633 O O . THR A 1 224 ? -12.473 5.192 -19.262 1.00 30.77 224 THR A O 1
ATOM 1636 N N . PRO A 1 225 ? -14.319 5.119 -17.971 1.00 35.97 225 PRO A N 1
ATOM 1637 C CA . PRO A 1 225 ? -14.804 3.890 -18.576 1.00 35.97 225 PRO A CA 1
ATOM 1638 C C . PRO A 1 225 ? -15.256 4.179 -20.010 1.00 35.97 225 PRO A C 1
ATOM 1640 O O . PRO A 1 225 ? -15.920 5.181 -20.278 1.00 35.97 225 PRO A O 1
ATOM 1643 N N . GLY A 1 226 ? -14.839 3.309 -20.928 1.00 30.56 226 GLY A N 1
ATOM 1644 C CA . GLY A 1 226 ? -15.180 3.387 -22.342 1.00 30.56 226 GLY A CA 1
ATOM 1645 C C . GLY A 1 226 ? -16.691 3.415 -22.555 1.00 30.56 226 GLY A C 1
ATOM 1646 O O . GLY A 1 226 ? -17.441 2.645 -21.956 1.00 30.56 226 GLY A O 1
ATOM 1647 N N . THR A 1 227 ? -17.118 4.324 -23.423 1.00 32.72 227 THR A N 1
ATOM 1648 C CA . THR A 1 227 ? -18.482 4.458 -23.925 1.00 32.72 227 THR A CA 1
ATOM 1649 C C . THR A 1 227 ? -18.865 3.213 -24.719 1.00 32.72 227 THR A C 1
ATOM 1651 O O . THR A 1 227 ? -18.456 3.053 -25.868 1.00 32.72 227 THR A O 1
ATOM 1654 N N . ALA A 1 228 ? -19.643 2.329 -24.101 1.00 35.06 228 ALA A N 1
ATOM 1655 C CA . ALA A 1 228 ? -20.461 1.362 -24.815 1.00 35.06 228 ALA A CA 1
ATOM 1656 C C . ALA A 1 228 ? -21.850 1.981 -25.014 1.00 35.06 228 ALA A C 1
ATOM 1658 O O . ALA A 1 228 ? -22.563 2.250 -24.045 1.00 35.06 228 ALA A O 1
ATOM 1659 N N . ASP A 1 229 ? -22.201 2.236 -26.272 1.00 39.97 229 ASP A N 1
ATOM 1660 C CA . ASP A 1 229 ? -23.533 2.662 -26.685 1.00 39.97 229 ASP A CA 1
ATOM 1661 C C . ASP A 1 229 ? -24.574 1.610 -26.285 1.00 39.97 229 ASP A C 1
ATOM 1663 O O . ASP A 1 229 ? -24.569 0.473 -26.756 1.00 39.97 229 ASP A O 1
ATOM 1667 N N . GLY A 1 230 ? -25.480 2.011 -25.398 1.00 37.88 230 GLY A N 1
ATOM 1668 C CA . GLY A 1 230 ? -26.581 1.193 -24.909 1.00 37.88 230 GLY A CA 1
ATOM 1669 C C . GLY A 1 230 ? -27.637 2.079 -24.267 1.00 37.88 230 GLY A C 1
ATOM 1670 O O . GLY A 1 230 ? -27.649 2.288 -23.057 1.00 37.88 230 GLY A O 1
ATOM 1671 N N . ALA A 1 231 ? -28.502 2.652 -25.100 1.00 45.44 231 ALA A N 1
ATOM 1672 C CA . ALA A 1 231 ? -29.621 3.475 -24.673 1.00 45.44 231 ALA A CA 1
ATOM 1673 C C . ALA A 1 231 ? -30.627 2.667 -23.833 1.00 45.44 231 ALA A C 1
ATOM 1675 O O . ALA A 1 231 ? -31.141 1.646 -24.285 1.00 45.44 231 ALA A O 1
ATOM 1676 N N . GLY A 1 232 ? -30.969 3.189 -22.649 1.00 46.16 232 GLY A N 1
ATOM 1677 C CA . GLY A 1 232 ? -32.226 2.875 -21.961 1.00 46.16 232 GLY A CA 1
ATOM 1678 C C . GLY A 1 232 ? -32.102 2.282 -20.557 1.00 46.16 232 GLY A C 1
ATOM 1679 O O . GLY A 1 232 ? -32.207 1.074 -20.404 1.00 46.16 232 GLY A O 1
ATOM 1680 N N . ALA A 1 233 ? -31.970 3.142 -19.537 1.00 39.59 233 ALA A N 1
ATOM 1681 C CA . ALA A 1 233 ? -32.570 2.999 -18.195 1.00 39.59 233 ALA A CA 1
ATOM 1682 C C . ALA A 1 233 ? -32.068 4.135 -17.281 1.00 39.59 233 ALA A C 1
ATOM 1684 O O . ALA A 1 233 ? -31.154 3.969 -16.476 1.00 39.59 233 ALA A O 1
ATOM 1685 N N . GLY A 1 234 ? -32.655 5.325 -17.422 1.00 44.66 234 GLY A N 1
ATOM 1686 C CA . GLY A 1 234 ? -32.416 6.438 -16.506 1.00 44.66 234 GLY A CA 1
ATOM 1687 C C . GLY A 1 234 ? -33.175 6.233 -15.197 1.00 44.66 234 GLY A C 1
ATOM 1688 O O . GLY A 1 234 ? -34.386 6.421 -15.152 1.00 44.66 234 GLY A O 1
ATOM 1689 N N . GLY A 1 235 ? -32.469 5.862 -14.129 1.00 48.16 235 GLY A N 1
ATOM 1690 C CA . GLY A 1 235 ? -32.990 5.951 -12.764 1.00 48.16 235 GLY A CA 1
ATOM 1691 C C . GLY A 1 235 ? -32.351 4.958 -11.794 1.00 48.16 235 GLY A C 1
ATOM 1692 O O . GLY A 1 235 ? -32.533 3.759 -11.963 1.00 48.16 235 GLY A O 1
ATOM 1693 N N . ARG A 1 236 ? -31.705 5.488 -10.736 1.00 44.19 236 ARG A N 1
ATOM 1694 C CA . ARG A 1 236 ? -31.214 4.826 -9.489 1.00 44.19 236 ARG A CA 1
ATOM 1695 C C . ARG A 1 236 ? -29.694 4.719 -9.242 1.00 44.19 236 ARG A C 1
ATOM 1697 O O . ARG A 1 236 ? -29.277 3.846 -8.491 1.00 44.19 236 ARG A O 1
ATOM 1704 N N . ALA A 1 237 ? -28.858 5.634 -9.736 1.00 49.41 237 ALA A N 1
ATOM 1705 C CA . ALA A 1 237 ? -27.444 5.675 -9.312 1.00 49.41 237 ALA A CA 1
ATOM 1706 C C . ALA A 1 237 ? -27.179 6.464 -8.001 1.00 49.41 237 ALA A C 1
ATOM 1708 O O . ALA A 1 237 ? -26.115 6.321 -7.407 1.00 49.41 237 ALA A O 1
ATOM 1709 N N . SER A 1 238 ? -28.125 7.272 -7.500 1.00 53.03 238 SER A N 1
ATOM 1710 C CA . SER A 1 238 ? -27.866 8.197 -6.376 1.00 53.03 238 SER A CA 1
ATOM 1711 C C . SER A 1 238 ? -27.949 7.582 -4.969 1.00 53.03 238 SER A C 1
ATOM 1713 O O . SER A 1 238 ? -27.526 8.217 -4.006 1.00 53.03 238 SER A O 1
ATOM 1715 N N . SER A 1 239 ? -28.439 6.347 -4.802 1.00 57.34 239 SER A N 1
ATOM 1716 C CA . SER A 1 239 ? -28.587 5.737 -3.468 1.00 57.34 239 SER A CA 1
ATOM 1717 C C . SER A 1 239 ? -27.291 5.157 -2.883 1.00 57.34 239 SER A C 1
ATOM 1719 O O . SER A 1 239 ? -27.249 4.862 -1.690 1.00 57.34 239 SER A O 1
ATOM 1721 N N . GLY A 1 240 ? -26.238 4.980 -3.689 1.00 60.72 240 GLY A N 1
ATOM 1722 C CA . GLY A 1 240 ? -24.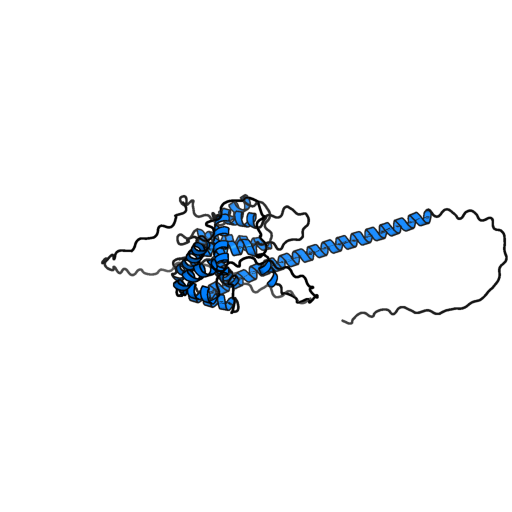991 4.334 -3.250 1.00 60.72 240 GLY A CA 1
ATOM 1723 C C . GLY A 1 240 ? -24.103 5.218 -2.367 1.00 60.72 240 GLY A C 1
ATOM 1724 O O . GLY A 1 240 ? -23.565 4.750 -1.364 1.00 60.72 240 GLY A O 1
ATOM 1725 N N . VAL A 1 241 ? -24.001 6.511 -2.691 1.00 61.50 241 VAL A N 1
ATOM 1726 C CA . VAL A 1 241 ? -23.067 7.446 -2.031 1.00 61.50 241 VAL A CA 1
ATOM 1727 C C . VAL A 1 241 ? -23.412 7.638 -0.549 1.00 61.50 241 VAL A C 1
ATOM 1729 O O . VAL A 1 241 ? -22.533 7.625 0.312 1.00 61.50 241 VAL A O 1
ATOM 1732 N N . GLY A 1 242 ? -24.706 7.727 -0.226 1.00 74.25 242 GLY A N 1
ATOM 1733 C CA . GLY A 1 242 ? -25.167 7.866 1.157 1.00 74.25 242 GLY A CA 1
ATOM 1734 C C . GLY A 1 242 ? -24.899 6.634 2.032 1.00 74.25 242 GLY A C 1
ATOM 1735 O O . GLY A 1 242 ? -24.730 6.780 3.243 1.00 74.25 242 GLY A O 1
ATOM 1736 N N . SER A 1 243 ? -24.833 5.433 1.443 1.00 82.62 243 SER A N 1
ATOM 1737 C CA . SER A 1 243 ? -24.520 4.201 2.181 1.00 82.62 243 SER A CA 1
ATOM 1738 C C . SER A 1 243 ? -23.052 4.171 2.595 1.00 82.62 243 SER A C 1
ATOM 1740 O O . SER A 1 243 ? -22.759 4.049 3.783 1.00 82.62 243 SER A O 1
ATOM 1742 N N . ALA A 1 244 ? -22.142 4.391 1.640 1.00 78.81 244 ALA A N 1
ATOM 1743 C CA . ALA A 1 244 ? -20.703 4.380 1.895 1.00 78.81 244 ALA A CA 1
ATOM 1744 C C . ALA A 1 244 ? -20.297 5.423 2.948 1.00 78.81 244 ALA A C 1
ATOM 1746 O O . ALA A 1 244 ? -19.487 5.134 3.827 1.00 78.81 244 ALA A O 1
ATOM 1747 N N . ALA A 1 245 ? -20.918 6.609 2.918 1.00 81.44 245 ALA A N 1
ATOM 1748 C CA . ALA A 1 245 ? -20.636 7.659 3.889 1.00 81.44 245 ALA A CA 1
ATOM 1749 C C . ALA A 1 245 ? -21.062 7.307 5.321 1.00 81.44 245 ALA A C 1
ATOM 1751 O O . ALA A 1 245 ? -20.339 7.596 6.279 1.00 81.44 245 ALA A O 1
ATOM 1752 N N . ARG A 1 246 ? -22.224 6.662 5.481 1.00 85.88 246 ARG A N 1
ATOM 1753 C CA . ARG A 1 246 ? -22.680 6.179 6.791 1.00 85.88 246 ARG A CA 1
ATOM 1754 C C . ARG A 1 246 ? -21.779 5.066 7.307 1.00 85.88 246 ARG A C 1
ATOM 1756 O O . ARG A 1 246 ? -21.396 5.107 8.472 1.00 85.88 246 ARG A O 1
ATOM 1763 N N . GLU A 1 247 ? -21.416 4.130 6.437 1.00 87.75 247 GLU A N 1
ATOM 1764 C CA . GLU A 1 247 ? -20.562 2.992 6.776 1.00 87.75 247 GLU A CA 1
ATOM 1765 C C . GLU A 1 247 ? -19.149 3.447 7.171 1.00 87.75 247 GLU A C 1
ATOM 1767 O O . GLU A 1 247 ? -18.653 3.035 8.215 1.00 87.75 247 GLU A O 1
ATOM 1772 N N . GLY A 1 248 ? -18.528 4.370 6.428 1.00 86.81 248 GLY A N 1
ATOM 1773 C CA . GLY A 1 248 ? -17.211 4.916 6.781 1.00 86.81 248 GLY A CA 1
ATOM 1774 C C . GLY A 1 248 ? -17.206 5.679 8.110 1.00 86.81 248 GLY A C 1
ATOM 1775 O O . GLY A 1 248 ? -16.302 5.516 8.935 1.00 86.81 248 GLY A O 1
ATOM 1776 N N . ALA A 1 249 ? -18.258 6.457 8.377 1.00 89.50 249 ALA A N 1
ATOM 1777 C CA . ALA A 1 249 ? -18.423 7.131 9.661 1.00 89.50 249 ALA A CA 1
ATOM 1778 C C . ALA A 1 249 ? -18.655 6.144 10.819 1.00 89.50 249 ALA A C 1
ATOM 1780 O O . ALA A 1 249 ? -18.160 6.365 11.926 1.00 89.50 249 ALA A O 1
ATOM 1781 N N . GLU A 1 250 ? -19.412 5.068 10.592 1.00 89.94 250 GLU A N 1
ATOM 1782 C CA . GLU A 1 250 ? -19.643 4.017 11.586 1.00 89.94 250 GLU A CA 1
ATOM 1783 C C . GLU A 1 250 ? -18.357 3.250 11.911 1.00 89.94 250 GLU A C 1
ATOM 1785 O O . GLU A 1 250 ? -18.077 3.017 13.084 1.00 89.94 250 GLU A O 1
ATOM 1790 N N . GLU A 1 251 ? -17.533 2.955 10.907 1.00 89.31 251 GLU A N 1
ATOM 1791 C CA . GLU A 1 251 ? -16.232 2.299 11.059 1.00 89.31 251 GLU A CA 1
ATOM 1792 C C . GLU A 1 251 ? -15.267 3.107 11.942 1.00 89.31 251 GLU A C 1
ATOM 1794 O O . GLU A 1 251 ? -14.689 2.575 12.896 1.00 89.31 251 GLU A O 1
ATOM 1799 N N . LEU A 1 252 ? -15.144 4.421 11.705 1.00 89.56 252 LEU A N 1
ATOM 1800 C CA . LEU A 1 252 ? -14.330 5.291 12.565 1.00 89.56 252 LEU A CA 1
ATOM 1801 C C . LEU A 1 252 ? -14.867 5.352 13.999 1.00 89.56 252 LEU A C 1
ATOM 1803 O O . LEU A 1 252 ? -14.089 5.324 14.953 1.00 89.56 252 LEU A O 1
ATOM 1807 N N . ARG A 1 253 ? -16.192 5.397 14.175 1.00 87.81 253 ARG A N 1
ATOM 1808 C CA . ARG A 1 253 ? -16.802 5.372 15.514 1.00 87.81 253 ARG A CA 1
ATOM 1809 C C . ARG A 1 253 ? -16.589 4.032 16.209 1.00 87.81 253 ARG A C 1
ATOM 1811 O O . ARG A 1 253 ? -16.335 4.012 17.410 1.00 87.81 253 ARG A O 1
ATOM 1818 N N . ALA A 1 254 ? -16.678 2.919 15.487 1.00 87.25 254 ALA A N 1
ATOM 1819 C CA . ALA A 1 254 ? -16.410 1.593 16.029 1.00 87.25 254 ALA A CA 1
ATOM 1820 C C . ALA A 1 254 ? -14.960 1.485 16.528 1.00 87.25 254 ALA A C 1
ATOM 1822 O O . ALA A 1 254 ? -14.724 0.938 17.610 1.00 87.25 254 ALA A O 1
ATOM 1823 N N . LEU A 1 255 ? -14.010 2.092 15.809 1.00 83.69 255 LEU A N 1
ATOM 1824 C CA . LEU A 1 255 ? -12.624 2.215 16.256 1.00 83.69 255 LEU A CA 1
ATOM 1825 C C . LEU A 1 255 ? -12.481 3.100 17.495 1.00 83.69 255 LEU A C 1
ATOM 1827 O O . LEU A 1 255 ? -11.849 2.669 18.457 1.00 83.69 255 LEU A O 1
ATOM 1831 N N . ALA A 1 256 ? -13.117 4.274 17.517 1.00 82.88 256 ALA A N 1
ATOM 1832 C CA . ALA A 1 256 ? -13.084 5.184 18.665 1.00 82.88 256 ALA A CA 1
ATOM 1833 C C . ALA A 1 256 ? -13.662 4.557 19.945 1.00 82.88 256 ALA A C 1
ATOM 1835 O O . ALA A 1 256 ? -13.171 4.782 21.048 1.00 82.88 256 ALA A O 1
ATOM 1836 N N . LEU A 1 257 ? -14.688 3.715 19.802 1.00 83.38 257 LEU A N 1
ATOM 1837 C CA . LEU A 1 257 ? -15.289 2.964 20.906 1.00 83.38 257 LEU A CA 1
ATOM 1838 C C . LEU A 1 257 ? -14.455 1.750 21.340 1.00 83.38 257 LEU A C 1
ATOM 1840 O O . LEU A 1 257 ? -14.913 0.973 22.178 1.00 83.38 257 LEU A O 1
ATOM 1844 N N . ASN A 1 258 ? -13.260 1.567 20.770 1.00 69.56 258 ASN A N 1
ATOM 1845 C CA . ASN A 1 258 ? -12.382 0.428 21.019 1.00 69.56 258 ASN A CA 1
ATOM 1846 C C . ASN A 1 258 ? -13.100 -0.921 20.816 1.00 69.56 258 ASN A C 1
ATOM 1848 O O . ASN A 1 258 ? -12.793 -1.913 21.478 1.00 69.56 258 ASN A O 1
ATOM 1852 N N . LYS A 1 259 ? -14.095 -0.970 19.911 1.00 61.19 259 LYS A N 1
ATOM 1853 C CA . LYS A 1 259 ? -14.733 -2.243 19.539 1.00 61.19 259 LYS A CA 1
ATOM 1854 C C . LYS A 1 259 ? -13.754 -3.144 18.795 1.00 61.19 259 LYS A C 1
ATOM 1856 O O . LYS A 1 259 ? -13.859 -4.364 18.899 1.00 61.19 259 LYS A O 1
ATOM 1861 N N . TYR A 1 260 ? -12.787 -2.558 18.092 1.00 60.56 260 TYR A N 1
ATOM 1862 C CA . TYR A 1 260 ? -11.677 -3.299 17.513 1.00 60.56 260 TYR A CA 1
ATOM 1863 C C . TYR A 1 260 ? -10.649 -3.582 18.603 1.00 60.56 260 TYR A C 1
ATOM 1865 O O . TYR A 1 260 ? -9.717 -2.819 18.832 1.00 60.56 260 TYR A O 1
ATOM 1873 N N . ALA A 1 261 ? -10.822 -4.716 19.276 1.00 62.06 261 ALA A N 1
ATOM 1874 C CA . ALA A 1 261 ? -9.932 -5.177 20.336 1.00 62.06 261 ALA A CA 1
ATOM 1875 C C . ALA A 1 261 ? -8.491 -5.478 19.858 1.00 62.06 261 ALA A C 1
ATOM 1877 O O . ALA A 1 261 ? -7.637 -5.829 20.677 1.00 62.06 261 ALA A O 1
ATOM 1878 N N . PHE A 1 262 ? -8.205 -5.327 18.558 1.00 83.38 262 PHE A N 1
ATOM 1879 C CA . PHE A 1 262 ? -6.890 -5.531 17.971 1.00 83.38 262 PHE A CA 1
ATOM 1880 C C . PHE A 1 262 ? -6.533 -4.418 16.977 1.00 83.38 262 PHE A C 1
ATOM 1882 O O . PHE A 1 262 ? -7.161 -4.265 15.932 1.00 83.38 262 PHE A O 1
ATOM 1889 N N . TYR A 1 263 ? -5.492 -3.651 17.302 1.00 90.81 263 TYR A N 1
ATOM 1890 C CA . TYR A 1 263 ? -4.934 -2.634 16.417 1.00 90.81 263 TYR A CA 1
ATOM 1891 C C . TYR A 1 263 ? -3.750 -3.222 15.634 1.00 90.81 263 TYR A C 1
ATOM 1893 O O . TYR A 1 263 ? -2.770 -3.657 16.248 1.00 90.81 263 TYR A O 1
ATOM 1901 N N . HIS A 1 264 ? -3.813 -3.157 14.303 1.00 93.38 264 HIS A N 1
ATOM 1902 C CA . HIS A 1 264 ? -2.779 -3.616 13.368 1.00 93.38 264 HIS A CA 1
ATOM 1903 C C . HIS A 1 264 ? -2.193 -2.443 12.557 1.00 93.38 264 HIS A C 1
ATOM 1905 O O . HIS A 1 264 ? -2.877 -1.440 12.362 1.00 93.38 264 HIS A O 1
ATOM 1911 N N . LEU A 1 265 ? -0.968 -2.588 12.036 1.00 94.94 265 LEU A N 1
ATOM 1912 C CA . LEU A 1 265 ? -0.260 -1.597 11.205 1.00 94.94 265 LEU A CA 1
ATOM 1913 C C . LEU A 1 265 ? -1.103 -1.069 10.029 1.00 94.94 265 LEU A C 1
ATOM 1915 O O . LEU A 1 265 ? -1.067 0.119 9.711 1.00 94.94 265 LEU A O 1
ATOM 1919 N N . SER A 1 266 ? -1.909 -1.936 9.409 1.00 95.56 266 SER A N 1
ATOM 1920 C CA . SER A 1 266 ? -2.811 -1.536 8.322 1.00 95.56 266 SER A CA 1
ATOM 1921 C C . SER A 1 266 ? -3.806 -0.456 8.758 1.00 95.56 266 SER A C 1
ATOM 1923 O O . SER A 1 266 ? -4.140 0.403 7.954 1.00 95.56 266 SER A O 1
ATOM 1925 N N . ILE A 1 267 ? -4.219 -0.410 10.030 1.00 95.81 267 ILE A N 1
ATOM 1926 C CA . ILE A 1 267 ? -5.087 0.658 10.543 1.00 95.81 267 ILE A CA 1
ATOM 1927 C C . ILE A 1 267 ? -4.351 2.002 10.528 1.00 95.81 267 ILE A C 1
ATOM 1929 O O . ILE A 1 267 ? -4.914 2.988 10.061 1.00 95.81 267 ILE A O 1
ATOM 1933 N N . GLY A 1 268 ? -3.093 2.055 10.972 1.00 95.62 268 GLY A N 1
ATOM 1934 C CA . GLY A 1 268 ? -2.292 3.283 10.916 1.00 95.62 268 GLY A CA 1
ATOM 1935 C C . GLY A 1 268 ? -2.121 3.799 9.485 1.00 95.62 268 GLY A C 1
ATOM 1936 O O . GLY A 1 268 ? -2.284 4.992 9.222 1.00 95.62 268 GLY A O 1
ATOM 1937 N N . ILE A 1 269 ? -1.884 2.885 8.542 1.00 96.75 269 ILE A N 1
ATOM 1938 C CA . ILE A 1 269 ? -1.759 3.205 7.112 1.00 96.75 269 ILE A CA 1
ATOM 1939 C C . ILE A 1 269 ? -3.106 3.639 6.514 1.00 96.75 269 ILE A C 1
ATOM 1941 O O . ILE A 1 269 ? -3.151 4.565 5.708 1.00 96.75 269 ILE A O 1
ATOM 1945 N N . ALA A 1 270 ? -4.218 3.055 6.959 1.00 96.81 270 ALA A N 1
ATOM 1946 C CA . ALA A 1 270 ? -5.554 3.489 6.567 1.00 96.81 270 ALA A CA 1
ATOM 1947 C C . ALA A 1 270 ? -5.850 4.919 7.036 1.00 96.81 270 ALA A C 1
ATOM 1949 O O . ALA A 1 270 ? -6.349 5.727 6.259 1.00 96.81 270 ALA A O 1
ATOM 1950 N N . LEU A 1 271 ? -5.501 5.267 8.280 1.00 97.12 271 LEU A N 1
ATOM 1951 C CA . LEU A 1 271 ? -5.656 6.634 8.791 1.00 97.12 271 LEU A CA 1
ATOM 1952 C C . LEU A 1 271 ? -4.803 7.632 8.000 1.00 97.12 271 LEU A C 1
ATOM 1954 O O . LEU A 1 271 ? -5.274 8.726 7.689 1.00 97.12 271 LEU A O 1
ATOM 1958 N N . HIS A 1 272 ? -3.579 7.243 7.628 1.00 96.69 272 HIS A N 1
ATOM 1959 C CA . HIS A 1 272 ? -2.760 8.026 6.708 1.00 96.69 272 HIS A CA 1
ATOM 1960 C C . HIS A 1 272 ? -3.483 8.251 5.372 1.00 96.69 272 HIS A C 1
ATOM 1962 O O . HIS A 1 272 ? -3.586 9.394 4.929 1.00 96.69 272 HIS A O 1
ATOM 1968 N N . ALA A 1 273 ? -4.029 7.194 4.765 1.00 96.69 273 ALA A N 1
ATOM 1969 C CA . ALA A 1 273 ? -4.760 7.285 3.505 1.00 96.69 273 ALA A CA 1
ATOM 1970 C C . ALA A 1 273 ? -5.997 8.197 3.607 1.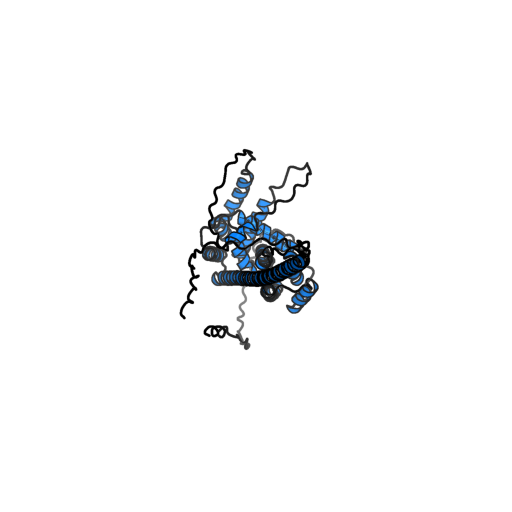00 96.69 273 ALA A C 1
ATOM 1972 O O . ALA A 1 273 ? -6.197 9.045 2.742 1.00 96.69 273 ALA A O 1
ATOM 1973 N N . LEU A 1 274 ? -6.778 8.112 4.689 1.00 96.69 274 LEU A N 1
ATOM 1974 C CA . LEU A 1 274 ? -7.931 8.996 4.906 1.00 96.69 274 LEU A CA 1
ATOM 1975 C C . LEU A 1 274 ? -7.519 10.474 4.934 1.00 96.69 274 LEU A C 1
ATOM 1977 O O . LEU A 1 274 ? -8.078 11.278 4.193 1.00 96.69 274 LEU A O 1
ATOM 1981 N N . VAL A 1 275 ? -6.503 10.823 5.733 1.00 96.44 275 VAL A N 1
ATOM 1982 C CA . VAL A 1 275 ? -5.983 12.202 5.814 1.00 96.44 275 VAL A CA 1
ATOM 1983 C C . VAL A 1 275 ? -5.464 12.673 4.453 1.00 96.44 275 VAL A C 1
ATOM 1985 O O . VAL A 1 275 ? -5.678 13.819 4.061 1.00 96.44 275 VAL A O 1
ATOM 1988 N N . MET A 1 276 ? -4.800 11.782 3.714 1.00 95.25 276 MET A N 1
ATOM 1989 C CA . MET A 1 276 ? -4.249 12.072 2.393 1.00 95.25 276 MET A CA 1
ATOM 1990 C C . MET A 1 276 ? -5.303 12.344 1.324 1.00 95.25 276 MET A C 1
ATOM 1992 O O . MET A 1 276 ? -5.020 13.086 0.381 1.00 95.25 276 MET A O 1
ATOM 1996 N N . HIS A 1 277 ? -6.488 11.760 1.467 1.00 95.12 277 HIS A N 1
ATOM 1997 C CA . HIS A 1 277 ? -7.554 11.870 0.483 1.00 95.12 277 HIS A CA 1
ATOM 1998 C C . HIS A 1 277 ? -8.587 12.952 0.805 1.00 95.12 277 HIS A C 1
ATOM 2000 O O . HIS A 1 277 ? -9.339 13.310 -0.091 1.00 95.12 277 HIS A O 1
ATOM 2006 N N . CYS A 1 278 ? -8.578 13.557 1.999 1.00 94.19 278 CYS A N 1
ATOM 2007 C CA . CYS A 1 278 ? -9.419 14.725 2.285 1.00 94.19 278 CYS A CA 1
ATOM 2008 C C . CYS A 1 278 ? -9.227 15.857 1.255 1.00 94.19 278 CYS A C 1
ATOM 2010 O O . CYS A 1 278 ? -8.105 16.166 0.840 1.00 94.19 278 CYS A O 1
ATOM 2012 N N . THR A 1 279 ? -10.329 16.513 0.879 1.00 89.62 279 THR A N 1
ATOM 2013 C CA . THR A 1 279 ? -10.370 17.571 -0.151 1.00 89.62 279 THR A CA 1
ATOM 2014 C C . THR A 1 279 ? -9.519 18.778 0.219 1.00 89.62 279 THR A C 1
ATOM 2016 O O . THR A 1 279 ? -8.795 19.325 -0.617 1.00 89.62 279 THR A O 1
ATOM 2019 N N . VAL A 1 280 ? -9.597 19.174 1.489 1.00 87.56 280 VAL A N 1
ATOM 2020 C CA . VAL A 1 280 ? -8.921 20.336 2.057 1.00 87.56 280 VAL A CA 1
ATOM 2021 C C . VAL A 1 280 ? -8.016 19.859 3.183 1.00 87.56 280 VAL A C 1
ATOM 2023 O O . VAL A 1 280 ? -8.493 19.482 4.254 1.00 87.56 280 VAL A O 1
ATOM 2026 N N . GLN A 1 281 ? -6.710 19.893 2.923 1.00 86.88 281 GLN A N 1
ATOM 2027 C CA . GLN A 1 281 ? -5.671 19.690 3.929 1.00 86.88 281 GLN A CA 1
ATOM 2028 C C . GLN A 1 281 ? -5.182 21.055 4.392 1.00 86.88 281 GLN A C 1
ATOM 2030 O O . GLN A 1 281 ? -4.669 21.843 3.598 1.00 86.88 281 GLN A O 1
ATOM 2035 N N . SER A 1 282 ? -5.360 21.332 5.676 1.00 89.00 282 SER A N 1
ATOM 2036 C CA . SER A 1 282 ? -4.939 22.596 6.285 1.00 89.00 282 SER A CA 1
ATOM 2037 C C . SER A 1 282 ? -3.657 22.444 7.097 1.00 89.00 282 SER A C 1
ATOM 2039 O O . SER A 1 282 ? -2.931 23.418 7.300 1.00 89.00 282 SER A O 1
ATOM 2041 N N . LYS A 1 283 ? -3.359 21.220 7.548 1.00 92.25 283 LYS A N 1
ATOM 2042 C CA . LYS A 1 283 ? -2.245 20.931 8.452 1.00 92.25 283 LYS A CA 1
ATOM 2043 C C . LYS A 1 283 ? -1.183 20.061 7.788 1.00 92.25 283 LYS A C 1
ATOM 2045 O O . LYS A 1 283 ? -1.476 19.298 6.865 1.00 92.25 283 LYS A O 1
ATOM 2050 N N . PRO A 1 284 ? 0.063 20.103 8.294 1.00 95.62 284 PRO A N 1
ATOM 2051 C CA . PRO A 1 284 ? 1.052 19.092 7.958 1.00 95.62 284 PRO A CA 1
ATOM 2052 C C . PRO A 1 284 ? 0.513 17.691 8.273 1.00 95.62 284 PRO A C 1
ATOM 2054 O O . PRO A 1 284 ? -0.043 17.461 9.348 1.00 95.62 284 PRO A O 1
ATOM 2057 N N . ARG A 1 285 ? 0.734 16.737 7.362 1.00 94.38 285 ARG A N 1
ATOM 2058 C CA . ARG A 1 285 ? 0.180 15.368 7.429 1.00 94.38 285 ARG A CA 1
ATOM 2059 C C . ARG A 1 285 ? 0.384 14.691 8.785 1.00 94.38 285 ARG A C 1
ATOM 2061 O O . ARG A 1 285 ? -0.541 14.095 9.324 1.00 94.38 285 ARG A O 1
ATOM 2068 N N . ARG A 1 286 ? 1.586 14.817 9.355 1.00 96.12 286 ARG A N 1
ATOM 2069 C CA . ARG A 1 286 ? 1.942 14.234 10.658 1.00 96.12 286 ARG A CA 1
ATOM 2070 C C . ARG A 1 286 ? 1.098 14.813 11.802 1.00 96.12 286 ARG A C 1
ATOM 2072 O O . ARG A 1 286 ? 0.682 14.067 12.679 1.00 96.12 286 ARG A O 1
ATOM 2079 N N . VAL A 1 287 ? 0.816 16.119 11.768 1.00 97.06 287 VAL A N 1
ATOM 2080 C CA . VAL A 1 287 ? -0.011 16.817 12.770 1.00 97.06 287 VAL A CA 1
ATOM 2081 C C . VAL A 1 287 ? -1.474 16.399 12.633 1.00 97.06 287 VAL A C 1
ATOM 2083 O O . VAL A 1 287 ? -2.097 16.030 13.624 1.00 97.06 287 VAL A O 1
ATOM 2086 N N . ALA A 1 288 ? -1.997 16.373 11.405 1.00 96.62 288 ALA A N 1
ATOM 2087 C CA . ALA A 1 288 ? -3.353 15.902 11.126 1.00 96.62 288 ALA A CA 1
ATOM 2088 C C . ALA A 1 288 ? -3.566 14.454 11.606 1.00 96.62 288 ALA A C 1
ATOM 2090 O O . ALA A 1 288 ? -4.576 14.132 12.230 1.00 96.62 288 ALA A O 1
ATOM 2091 N N . LEU A 1 289 ? -2.581 13.581 11.375 1.00 97.00 289 LEU A N 1
ATOM 2092 C CA . LEU A 1 289 ? -2.630 12.189 11.814 1.00 97.00 289 LEU A CA 1
ATOM 2093 C C . LEU A 1 289 ? -2.576 12.052 13.345 1.00 97.00 289 LEU A C 1
ATOM 2095 O O . LEU A 1 289 ? -3.293 11.225 13.908 1.00 97.00 289 LEU A O 1
ATOM 2099 N N . ALA A 1 290 ? -1.773 12.878 14.023 1.00 97.25 290 ALA A N 1
ATOM 2100 C CA . ALA A 1 290 ? -1.724 12.926 15.483 1.00 97.25 290 ALA A CA 1
ATOM 2101 C C . ALA A 1 290 ? -3.075 13.346 16.086 1.00 97.25 290 ALA A C 1
ATOM 2103 O O . ALA A 1 290 ? -3.599 12.677 16.984 1.00 97.25 290 ALA A O 1
ATOM 2104 N N . GLU A 1 291 ? -3.699 14.389 15.539 1.00 96.44 291 GLU A N 1
ATOM 2105 C CA . GLU A 1 291 ? -5.025 14.837 15.969 1.00 96.44 291 GLU A CA 1
ATOM 2106 C C . GLU A 1 291 ? -6.108 13.789 15.706 1.00 96.44 291 GLU A C 1
ATOM 2108 O O . GLU A 1 291 ? -6.917 13.511 16.595 1.00 96.44 291 GLU A O 1
ATOM 2113 N N . LEU A 1 292 ? -6.098 13.159 14.525 1.00 95.88 292 LEU A N 1
ATOM 2114 C CA . LEU A 1 292 ? -7.022 12.076 14.195 1.00 95.88 292 LEU A CA 1
ATOM 2115 C C . LEU A 1 292 ? -6.855 10.893 15.154 1.00 95.88 292 LEU A C 1
ATOM 2117 O O . LEU A 1 292 ? -7.842 10.357 15.651 1.00 95.88 292 LEU A O 1
ATOM 2121 N N . SER A 1 293 ? -5.613 10.512 15.465 1.00 95.12 293 SER A N 1
ATOM 2122 C CA . SER A 1 293 ? -5.337 9.427 16.411 1.00 95.12 293 SER A CA 1
ATOM 2123 C C . SER A 1 293 ? -5.879 9.736 17.809 1.00 95.12 293 SER A C 1
ATOM 2125 O O . SER A 1 293 ? -6.520 8.880 18.418 1.00 95.12 293 SER A O 1
ATOM 2127 N N . THR A 1 294 ? -5.722 10.981 18.271 1.00 95.12 294 THR A N 1
ATOM 2128 C CA . THR A 1 294 ? -6.259 11.456 19.553 1.00 95.12 294 THR A CA 1
ATOM 2129 C C . THR A 1 294 ? -7.787 11.441 19.549 1.00 95.12 294 THR A C 1
ATOM 2131 O O . THR A 1 294 ? -8.399 10.960 20.502 1.00 95.12 294 THR A O 1
ATOM 2134 N N . ALA A 1 295 ? -8.415 11.904 18.463 1.00 93.44 295 ALA A N 1
ATOM 2135 C CA . ALA A 1 295 ? -9.868 11.876 18.297 1.00 93.44 295 ALA A CA 1
ATOM 2136 C C . ALA A 1 295 ? -10.446 10.452 18.353 1.00 93.44 295 ALA A C 1
ATOM 2138 O O . ALA A 1 295 ? -11.557 10.263 18.839 1.00 93.44 295 ALA A O 1
ATOM 2139 N N . LEU A 1 296 ? -9.681 9.461 17.891 1.00 92.75 296 LEU A N 1
ATOM 2140 C CA . LEU A 1 296 ? -10.048 8.044 17.891 1.00 92.75 296 LEU A CA 1
ATOM 2141 C C . LEU A 1 296 ? -9.631 7.309 19.179 1.00 92.75 296 LEU A C 1
ATOM 2143 O O . LEU A 1 296 ? -9.796 6.095 19.263 1.00 92.75 296 LEU A O 1
ATOM 2147 N N . GLY A 1 297 ? -9.053 7.999 20.168 1.00 92.56 297 GLY A N 1
ATOM 2148 C CA . GLY A 1 297 ? -8.568 7.371 21.403 1.00 92.56 297 GLY A CA 1
ATOM 2149 C C . GLY A 1 297 ? -7.393 6.404 21.194 1.00 92.56 297 GLY A C 1
ATOM 2150 O O . GLY A 1 297 ? -7.142 5.533 22.029 1.00 92.56 297 GLY A O 1
ATOM 2151 N N . LEU A 1 298 ? -6.671 6.533 20.080 1.00 93.12 298 LEU A N 1
ATOM 2152 C CA . LEU A 1 298 ? -5.505 5.720 19.758 1.00 93.12 298 LEU A CA 1
ATOM 2153 C C . LEU A 1 298 ? -4.236 6.330 20.358 1.00 93.12 298 LEU A C 1
ATOM 2155 O O . LEU A 1 298 ? -4.123 7.537 20.562 1.00 93.12 298 LEU A O 1
ATOM 2159 N N . LYS A 1 299 ? -3.230 5.488 20.610 1.00 94.56 299 LYS A N 1
ATOM 2160 C CA . LYS A 1 299 ? -1.912 5.967 21.044 1.00 94.56 299 LYS A CA 1
ATOM 2161 C C . LYS A 1 299 ? -1.208 6.651 19.873 1.00 94.56 299 LYS A C 1
ATOM 2163 O O . LYS A 1 299 ? -0.675 5.959 19.007 1.00 94.56 299 LYS A O 1
ATOM 2168 N N . GLU A 1 300 ? -1.143 7.978 19.900 1.00 95.81 300 GLU A N 1
ATOM 2169 C CA . GLU A 1 300 ? -0.485 8.813 18.882 1.00 95.81 300 GLU A CA 1
ATOM 2170 C C . GLU A 1 300 ? 0.897 8.280 18.480 1.00 95.81 300 GLU A C 1
ATOM 2172 O O . GLU A 1 300 ? 1.150 8.006 17.308 1.00 95.81 300 GLU A O 1
ATOM 2177 N N . ALA A 1 301 ? 1.770 8.026 19.460 1.00 96.38 301 ALA A N 1
ATOM 2178 C CA . ALA A 1 301 ? 3.129 7.545 19.214 1.00 96.38 301 ALA A CA 1
ATOM 2179 C C . ALA A 1 301 ? 3.190 6.215 18.436 1.00 96.38 301 ALA A C 1
ATOM 2181 O O . ALA A 1 301 ? 4.192 5.931 17.780 1.00 96.38 301 ALA A O 1
ATOM 2182 N N . LYS A 1 302 ? 2.141 5.383 18.517 1.00 95.31 302 LYS A N 1
ATOM 2183 C CA . LYS A 1 302 ? 2.045 4.143 17.740 1.00 95.31 302 LYS A CA 1
ATOM 2184 C C . LYS A 1 302 ? 1.670 4.446 16.289 1.00 95.31 302 LYS A C 1
ATOM 2186 O O . LYS A 1 302 ? 2.391 4.019 15.396 1.00 95.31 302 LYS A O 1
ATOM 2191 N N . VAL A 1 303 ? 0.613 5.232 16.072 1.00 96.06 303 VAL A N 1
ATOM 2192 C CA . VAL A 1 303 ? 0.143 5.614 14.727 1.00 96.06 303 VAL A CA 1
ATOM 2193 C C . VAL A 1 303 ? 1.239 6.354 13.952 1.00 96.06 303 VAL A C 1
ATOM 2195 O O . VAL A 1 303 ? 1.492 6.047 12.791 1.00 96.06 303 VAL A O 1
ATOM 2198 N N . LEU A 1 304 ? 1.947 7.285 14.600 1.00 96.56 304 LEU A N 1
ATOM 2199 C CA . LEU A 1 304 ? 3.032 8.033 13.959 1.00 96.56 304 LEU A CA 1
ATOM 2200 C C . LEU A 1 304 ? 4.237 7.152 13.610 1.00 96.56 304 LEU A C 1
ATOM 2202 O O . LEU A 1 304 ? 4.812 7.318 12.541 1.00 96.56 304 LEU A O 1
ATOM 2206 N N . ARG A 1 305 ? 4.603 6.190 14.467 1.00 96.38 305 ARG A N 1
ATOM 2207 C CA . ARG A 1 305 ? 5.686 5.236 14.168 1.00 96.38 305 ARG A CA 1
ATOM 2208 C C . ARG A 1 305 ? 5.372 4.402 12.929 1.00 96.38 305 ARG A C 1
ATOM 2210 O O . ARG A 1 305 ? 6.252 4.139 12.122 1.00 96.38 305 ARG A O 1
ATOM 2217 N N . GLU A 1 306 ? 4.127 3.971 12.805 1.00 95.06 306 GLU A N 1
ATOM 2218 C CA . GLU A 1 306 ? 3.646 3.173 11.680 1.00 95.06 306 GLU A CA 1
ATOM 2219 C C . GLU A 1 306 ? 3.580 3.979 10.385 1.00 95.06 306 GLU A C 1
ATOM 2221 O O . GLU A 1 306 ? 3.972 3.490 9.329 1.00 95.06 306 GLU A O 1
ATOM 2226 N N . HIS A 1 307 ? 3.161 5.240 10.482 1.00 95.31 307 HIS A N 1
ATOM 2227 C CA . HIS A 1 307 ? 3.244 6.192 9.384 1.00 95.31 307 HIS A CA 1
ATOM 2228 C C . HIS A 1 307 ? 4.690 6.417 8.921 1.00 95.31 307 HIS A C 1
ATOM 2230 O O . HIS A 1 307 ? 4.962 6.337 7.726 1.00 95.31 307 HIS A O 1
ATOM 2236 N N . ASP A 1 308 ? 5.619 6.643 9.854 1.00 96.00 308 ASP A N 1
ATOM 2237 C CA . ASP A 1 308 ? 7.041 6.831 9.550 1.00 96.00 308 ASP A CA 1
ATOM 2238 C C . ASP A 1 308 ? 7.642 5.566 8.909 1.00 96.00 308 ASP A C 1
ATOM 2240 O O . ASP A 1 308 ? 8.364 5.650 7.915 1.00 96.00 308 ASP A O 1
ATOM 2244 N N . TRP A 1 309 ? 7.295 4.380 9.426 1.00 94.00 309 TRP A N 1
ATOM 2245 C CA . TRP A 1 309 ? 7.690 3.102 8.830 1.00 94.00 309 TRP A CA 1
ATOM 2246 C C . TRP A 1 309 ? 7.179 2.963 7.392 1.00 94.00 309 TRP A C 1
ATOM 2248 O O . TRP A 1 309 ? 7.947 2.584 6.507 1.00 94.00 309 TRP A O 1
ATOM 2258 N N . TRP A 1 310 ? 5.908 3.299 7.157 1.00 94.12 310 TRP A N 1
ATOM 2259 C CA . TRP A 1 310 ? 5.273 3.217 5.844 1.00 94.12 310 TRP A CA 1
ATOM 2260 C C . TRP A 1 310 ? 5.935 4.149 4.830 1.00 94.12 310 TRP A C 1
ATOM 2262 O O . TRP A 1 310 ? 6.283 3.714 3.735 1.00 94.12 310 TRP A O 1
ATOM 2272 N N . LEU A 1 311 ? 6.181 5.407 5.208 1.00 93.88 311 LEU A N 1
ATOM 2273 C CA . LEU A 1 311 ? 6.891 6.352 4.347 1.00 93.88 311 LEU A CA 1
ATOM 2274 C C . LEU A 1 311 ? 8.306 5.865 4.026 1.00 93.88 311 LEU A C 1
ATOM 2276 O O . LEU A 1 311 ? 8.699 5.884 2.864 1.00 93.88 311 LEU A O 1
ATOM 2280 N N . GLY A 1 312 ? 9.035 5.353 5.020 1.00 93.19 312 GLY A N 1
ATOM 2281 C CA . GLY A 1 312 ? 10.358 4.779 4.787 1.00 93.19 312 GLY A CA 1
ATOM 2282 C C . GLY A 1 312 ? 10.323 3.526 3.904 1.00 93.19 312 GLY A C 1
ATOM 2283 O O . GLY A 1 312 ? 11.272 3.264 3.170 1.00 93.19 312 GLY A O 1
ATOM 2284 N N . ALA A 1 313 ? 9.254 2.725 3.956 1.00 91.50 313 ALA A N 1
ATOM 2285 C CA . ALA A 1 313 ? 9.072 1.585 3.058 1.00 91.50 313 ALA A CA 1
ATOM 2286 C C . ALA A 1 313 ? 8.845 2.033 1.608 1.00 91.50 313 ALA A C 1
ATOM 2288 O O . ALA A 1 313 ? 9.480 1.488 0.706 1.00 91.50 313 ALA A O 1
ATOM 2289 N N . LEU A 1 314 ? 8.008 3.054 1.397 1.00 91.19 314 LEU A N 1
ATOM 2290 C CA . LEU A 1 314 ? 7.788 3.651 0.079 1.00 91.19 314 LEU A CA 1
ATOM 2291 C C . LEU A 1 314 ? 9.062 4.284 -0.491 1.00 91.19 314 LEU A C 1
ATOM 2293 O O . LEU A 1 314 ? 9.356 4.094 -1.668 1.00 91.19 314 LEU A O 1
ATOM 2297 N N . GLU A 1 315 ? 9.839 4.983 0.336 1.00 90.88 315 GLU A N 1
ATOM 2298 C CA . GLU A 1 315 ? 11.119 5.578 -0.065 1.00 90.88 315 GLU A CA 1
ATOM 2299 C C . GLU A 1 315 ? 12.116 4.503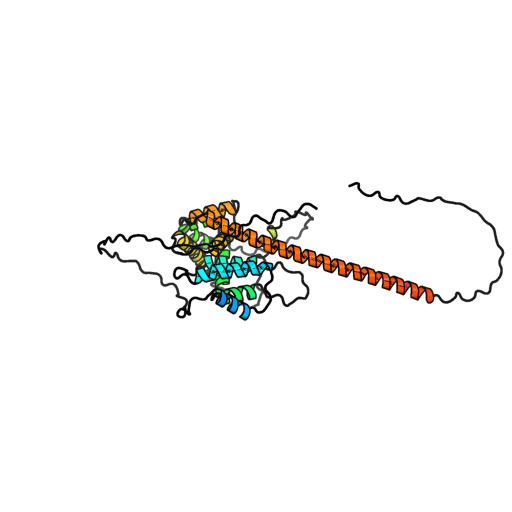 -0.520 1.00 90.88 315 GLU A C 1
ATOM 2301 O O . GLU A 1 315 ? 12.660 4.597 -1.613 1.00 90.88 315 GLU A O 1
ATOM 2306 N N . ARG A 1 316 ? 12.265 3.397 0.226 1.00 89.69 316 ARG A N 1
ATOM 2307 C CA . ARG A 1 316 ? 13.140 2.280 -0.189 1.00 89.69 316 ARG A CA 1
ATOM 2308 C C . ARG A 1 316 ? 12.733 1.658 -1.525 1.00 89.69 316 ARG A C 1
ATOM 2310 O O . ARG A 1 316 ? 13.605 1.265 -2.303 1.00 89.69 316 ARG A O 1
ATOM 2317 N N . VAL A 1 317 ? 11.428 1.530 -1.768 1.00 87.75 317 VAL A N 1
ATOM 2318 C CA . VAL A 1 317 ? 10.899 1.053 -3.051 1.00 87.75 317 VAL A CA 1
ATOM 2319 C C . VAL A 1 317 ? 11.253 2.037 -4.162 1.00 87.75 317 VAL A C 1
ATOM 2321 O O . VAL A 1 317 ? 11.777 1.621 -5.194 1.00 87.75 317 VAL A O 1
ATOM 2324 N N . HIS A 1 318 ? 11.017 3.329 -3.933 1.00 87.69 318 HIS A N 1
ATOM 2325 C CA . HIS A 1 318 ? 11.307 4.385 -4.895 1.00 87.69 318 HIS A CA 1
ATOM 2326 C C . HIS A 1 318 ? 12.797 4.450 -5.248 1.00 87.69 318 HIS A C 1
ATOM 2328 O O . HIS A 1 318 ? 13.144 4.329 -6.419 1.00 87.69 318 HIS A O 1
ATOM 2334 N N . ASP A 1 319 ? 13.671 4.512 -4.244 1.00 89.69 319 ASP A N 1
ATOM 2335 C CA . ASP A 1 319 ? 15.125 4.538 -4.413 1.00 89.69 319 ASP A CA 1
ATOM 2336 C C . ASP A 1 319 ? 15.640 3.317 -5.182 1.00 89.69 319 ASP A C 1
ATOM 2338 O O . ASP A 1 319 ? 16.621 3.381 -5.924 1.00 89.69 319 ASP A O 1
ATOM 2342 N N . SER A 1 320 ? 15.026 2.151 -4.964 1.00 87.75 320 SER A N 1
ATOM 2343 C CA . SER A 1 320 ? 15.426 0.946 -5.680 1.00 87.75 320 SER A CA 1
ATOM 2344 C C . SER A 1 320 ? 14.976 0.950 -7.137 1.00 87.75 320 SER A C 1
ATOM 2346 O O . SER A 1 320 ? 15.690 0.405 -7.979 1.00 87.75 320 SER A O 1
ATOM 2348 N N . GLU A 1 321 ? 13.819 1.535 -7.438 1.00 85.31 321 GLU A N 1
ATOM 2349 C CA . GLU A 1 321 ? 13.372 1.728 -8.817 1.00 85.31 321 GLU A CA 1
ATOM 2350 C C . GLU A 1 321 ? 14.220 2.775 -9.534 1.00 85.31 321 GLU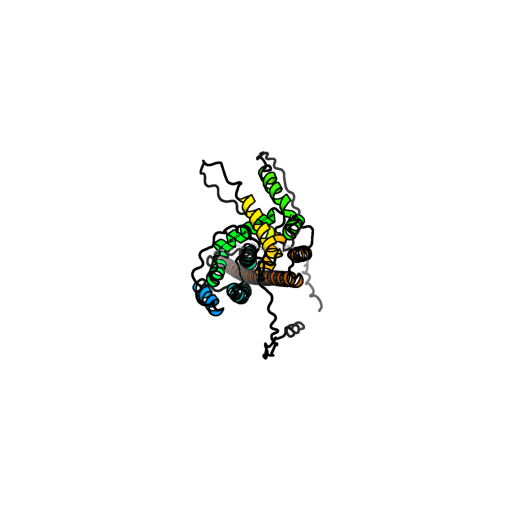 A C 1
ATOM 2352 O O . GLU A 1 321 ? 14.606 2.548 -10.677 1.00 85.31 321 GLU A O 1
ATOM 2357 N N . GLU A 1 322 ? 14.576 3.873 -8.865 1.00 87.19 322 GLU A N 1
ATOM 2358 C CA . GLU A 1 322 ? 15.482 4.884 -9.415 1.00 87.19 322 GLU A CA 1
ATOM 2359 C C . GLU A 1 322 ? 16.838 4.265 -9.772 1.00 87.19 322 GLU A C 1
ATOM 2361 O O . GLU A 1 322 ? 17.262 4.342 -10.923 1.00 87.19 322 GLU A O 1
ATOM 2366 N N . ARG A 1 323 ? 17.456 3.513 -8.848 1.00 89.31 323 ARG A N 1
ATOM 2367 C CA . ARG A 1 323 ? 18.706 2.784 -9.133 1.00 89.31 323 ARG A CA 1
ATOM 2368 C C . ARG A 1 323 ? 18.576 1.814 -10.308 1.00 89.31 323 ARG A C 1
ATOM 2370 O O . ARG A 1 323 ? 19.494 1.705 -11.115 1.00 89.31 323 ARG A O 1
ATOM 2377 N N . ARG A 1 324 ? 17.444 1.110 -10.419 1.00 86.75 324 ARG A N 1
ATOM 2378 C CA . ARG A 1 324 ? 17.188 0.196 -11.543 1.00 86.75 324 ARG A CA 1
ATOM 2379 C C . ARG A 1 324 ? 17.124 0.958 -12.868 1.00 86.75 32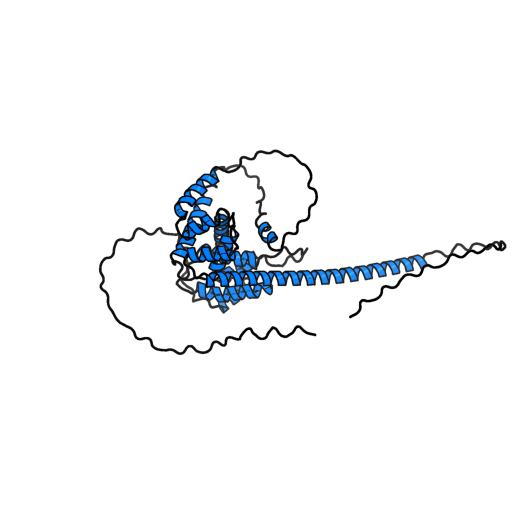4 ARG A C 1
ATOM 2381 O O . ARG A 1 324 ? 17.697 0.496 -13.850 1.00 86.75 324 ARG A O 1
ATOM 2388 N N . LEU A 1 325 ? 16.421 2.090 -12.897 1.00 85.56 325 LEU A N 1
ATOM 2389 C CA . LEU A 1 325 ? 16.309 2.937 -14.084 1.00 85.56 325 LEU A CA 1
ATOM 2390 C C . LEU A 1 325 ? 17.663 3.539 -14.472 1.00 85.56 325 LEU A C 1
ATOM 2392 O O . LEU A 1 325 ? 17.994 3.547 -15.654 1.00 85.56 325 LEU A O 1
ATOM 2396 N N . ASP A 1 326 ? 18.472 3.971 -13.506 1.00 89.56 326 ASP A N 1
ATOM 2397 C CA . ASP A 1 326 ? 19.826 4.475 -13.755 1.00 89.56 326 ASP A CA 1
ATOM 2398 C C . ASP A 1 326 ? 20.737 3.405 -14.367 1.00 89.56 326 ASP A C 1
ATOM 2400 O O . ASP A 1 326 ? 21.472 3.672 -15.325 1.00 89.56 326 ASP A O 1
ATOM 2404 N N . ASP A 1 327 ? 20.678 2.176 -13.848 1.00 90.31 327 ASP A N 1
ATOM 2405 C CA . ASP A 1 327 ? 21.419 1.049 -14.410 1.00 90.31 327 ASP A CA 1
ATOM 2406 C C . ASP A 1 327 ? 20.927 0.717 -15.829 1.00 90.31 327 ASP A C 1
ATOM 2408 O O . ASP A 1 327 ? 21.742 0.508 -16.730 1.00 90.31 327 ASP A O 1
ATOM 2412 N N . GLU A 1 328 ? 19.614 0.749 -16.072 1.00 87.88 328 GLU A N 1
ATOM 2413 C CA . GLU A 1 328 ? 19.019 0.555 -17.399 1.00 87.88 328 GLU A CA 1
ATOM 2414 C C . GLU A 1 328 ? 19.496 1.633 -18.388 1.00 87.88 328 GLU A C 1
ATOM 2416 O O . GLU A 1 328 ? 20.020 1.310 -19.457 1.00 87.88 328 GLU A O 1
ATOM 2421 N N . VAL A 1 329 ? 19.433 2.912 -18.009 1.00 91.19 329 VAL A N 1
ATOM 2422 C CA . VAL A 1 329 ? 19.940 4.035 -18.814 1.00 91.19 329 VAL A CA 1
ATOM 2423 C C . VAL A 1 329 ? 21.425 3.858 -19.120 1.00 91.19 329 VAL A C 1
ATOM 2425 O O . VAL A 1 329 ? 21.833 4.027 -20.271 1.00 91.19 329 VAL A O 1
ATOM 2428 N N . ARG A 1 330 ? 22.237 3.452 -18.137 1.00 95.50 330 ARG A N 1
ATOM 2429 C CA . ARG A 1 330 ? 23.667 3.190 -18.345 1.00 95.50 330 ARG A CA 1
ATOM 2430 C C . ARG A 1 330 ? 23.890 2.065 -19.356 1.00 95.50 330 ARG A C 1
ATOM 2432 O O . ARG A 1 330 ? 24.746 2.200 -20.230 1.00 95.50 330 ARG A O 1
ATOM 2439 N N . THR A 1 331 ? 23.132 0.972 -19.273 1.00 94.38 331 THR A N 1
ATOM 2440 C CA . THR A 1 331 ? 23.246 -0.129 -20.247 1.00 94.38 331 THR A CA 1
ATOM 2441 C C . THR A 1 331 ? 22.842 0.309 -21.654 1.00 94.38 331 THR A C 1
ATOM 2443 O O . THR A 1 331 ? 23.553 0.011 -22.613 1.00 94.38 331 THR A O 1
ATOM 2446 N N . LEU A 1 332 ? 21.766 1.088 -21.790 1.00 93.44 332 LEU A N 1
ATOM 2447 C CA . LEU A 1 332 ? 21.321 1.620 -23.079 1.00 93.44 332 LEU A CA 1
ATOM 2448 C C . LEU A 1 332 ? 22.338 2.596 -23.674 1.00 93.44 332 LEU A C 1
ATOM 2450 O O . LEU A 1 332 ? 22.610 2.534 -24.870 1.00 93.44 332 LEU A O 1
ATOM 2454 N N . GLN A 1 333 ? 22.954 3.447 -22.852 1.00 96.75 333 GLN A N 1
ATOM 2455 C CA . GLN A 1 333 ? 24.044 4.324 -23.281 1.00 96.75 333 GLN A CA 1
ATOM 2456 C C . GLN A 1 333 ? 25.252 3.519 -23.771 1.00 96.75 333 GLN A C 1
ATOM 2458 O O . GLN A 1 333 ? 25.810 3.836 -24.817 1.00 96.75 333 GLN A O 1
ATOM 2463 N N . GLN A 1 334 ? 25.629 2.440 -23.077 1.00 97.25 334 GLN A N 1
ATOM 2464 C CA . GLN A 1 334 ? 26.712 1.559 -23.526 1.00 97.25 334 GLN A CA 1
ATOM 2465 C C . GLN A 1 334 ? 26.400 0.897 -24.873 1.00 97.25 334 GLN A C 1
ATOM 2467 O O . GLN A 1 334 ? 27.279 0.824 -25.732 1.00 97.25 334 GLN A O 1
ATOM 2472 N N . VAL A 1 335 ? 25.165 0.430 -25.077 1.00 96.44 335 VAL A N 1
ATOM 2473 C CA . VAL A 1 335 ? 24.727 -0.147 -26.358 1.00 96.44 335 VAL A CA 1
ATOM 2474 C C . VAL A 1 335 ? 24.731 0.911 -27.460 1.00 96.44 335 VAL A C 1
ATOM 2476 O O . VAL A 1 335 ? 25.268 0.659 -28.535 1.00 96.44 335 VAL A O 1
ATOM 2479 N N . ALA A 1 336 ? 24.206 2.108 -27.193 1.00 97.06 336 ALA A N 1
ATOM 2480 C CA . ALA A 1 336 ? 24.199 3.209 -28.152 1.00 97.06 336 ALA A CA 1
ATOM 2481 C C . ALA A 1 336 ? 25.622 3.601 -28.581 1.00 97.06 336 ALA A C 1
ATOM 2483 O O . ALA A 1 336 ? 25.880 3.733 -29.775 1.00 97.06 336 ALA A O 1
ATOM 2484 N N . THR A 1 337 ? 26.560 3.706 -27.636 1.00 98.00 337 THR A N 1
ATOM 2485 C CA . THR A 1 337 ? 27.972 3.988 -27.935 1.00 98.00 337 THR A CA 1
ATOM 2486 C C . THR A 1 337 ? 28.601 2.888 -28.790 1.00 98.00 337 THR A C 1
ATOM 2488 O O . THR A 1 337 ? 29.300 3.194 -29.751 1.00 98.00 337 THR A O 1
ATOM 2491 N N . LYS A 1 338 ? 28.334 1.606 -28.498 1.00 98.00 338 LYS A N 1
ATOM 2492 C CA . LYS A 1 338 ? 28.830 0.491 -29.326 1.00 98.00 338 LYS A CA 1
ATOM 2493 C C . LYS A 1 338 ? 28.305 0.567 -30.757 1.00 98.00 338 LYS A C 1
ATOM 2495 O O . LYS A 1 338 ? 29.094 0.496 -31.690 1.00 98.00 338 LYS A O 1
ATOM 2500 N N . LEU A 1 339 ? 27.005 0.802 -30.925 1.00 97.62 339 LEU A N 1
ATOM 2501 C CA . LEU A 1 339 ? 26.389 0.945 -32.246 1.00 97.62 339 LEU A CA 1
ATOM 2502 C C . LEU A 1 339 ? 26.932 2.157 -33.014 1.00 97.62 339 LEU A C 1
ATOM 2504 O O . LEU A 1 339 ? 27.083 2.093 -34.229 1.00 97.62 339 LEU A O 1
ATOM 2508 N N . GLN A 1 340 ? 27.251 3.258 -32.329 1.00 97.69 340 GLN A N 1
ATOM 2509 C CA . GLN A 1 340 ? 27.900 4.413 -32.955 1.00 97.69 340 GLN A CA 1
ATOM 2510 C C . GLN A 1 340 ? 29.311 4.080 -33.451 1.00 97.69 340 GLN A C 1
ATOM 2512 O O . GLN A 1 340 ? 29.672 4.497 -34.550 1.00 97.69 340 GLN A O 1
ATOM 2517 N N . VAL A 1 341 ? 30.089 3.320 -32.674 1.00 98.25 341 VAL A N 1
ATOM 2518 C CA . VAL A 1 341 ? 31.426 2.859 -33.079 1.00 98.25 341 VAL A CA 1
ATOM 2519 C C . VAL A 1 341 ? 31.334 1.917 -34.280 1.00 98.25 341 VAL A C 1
ATOM 2521 O O . VAL A 1 341 ? 32.022 2.144 -35.271 1.00 98.25 341 VAL A O 1
ATOM 2524 N N . GLU A 1 342 ? 30.440 0.928 -34.242 1.00 97.94 342 GLU A N 1
ATOM 2525 C CA . GLU A 1 342 ? 30.208 -0.001 -35.358 1.00 97.94 342 GLU A CA 1
ATOM 2526 C C . GLU A 1 342 ? 29.736 0.734 -36.622 1.00 97.94 342 GLU A C 1
ATOM 2528 O O . GLU A 1 342 ? 30.212 0.460 -37.722 1.00 97.94 342 GLU A O 1
ATOM 2533 N N . ALA A 1 343 ? 28.849 1.723 -36.482 1.00 97.81 343 ALA A N 1
ATOM 2534 C CA . ALA A 1 343 ? 28.402 2.544 -37.602 1.00 97.81 343 ALA A CA 1
ATOM 2535 C C . ALA A 1 343 ? 29.529 3.419 -38.177 1.00 97.81 343 ALA A C 1
ATOM 2537 O O . ALA A 1 343 ? 29.584 3.622 -39.390 1.00 97.81 343 ALA A O 1
ATOM 2538 N N . ALA A 1 344 ? 30.423 3.944 -37.335 1.00 97.94 344 ALA A N 1
ATOM 2539 C CA . ALA A 1 344 ? 31.584 4.710 -37.781 1.00 97.94 344 ALA A CA 1
ATOM 2540 C C . ALA A 1 344 ? 32.606 3.822 -38.508 1.00 97.94 344 ALA A C 1
ATOM 2542 O O . ALA A 1 344 ? 33.132 4.215 -39.548 1.00 97.94 344 ALA A O 1
ATOM 2543 N N . GLU A 1 345 ? 32.848 2.610 -38.009 1.00 98.31 345 GLU A N 1
ATOM 2544 C CA . GLU A 1 345 ? 33.707 1.627 -38.669 1.00 98.31 345 GLU A CA 1
ATOM 2545 C C . GLU A 1 345 ? 33.125 1.174 -40.014 1.00 98.31 345 GLU A C 1
ATOM 2547 O O . GLU A 1 345 ? 33.842 1.154 -41.013 1.00 98.31 345 GLU A O 1
ATOM 2552 N N . ALA A 1 346 ? 31.819 0.899 -40.072 1.00 97.56 346 ALA A N 1
ATOM 2553 C CA . ALA A 1 346 ? 31.129 0.548 -41.311 1.00 97.56 346 ALA A CA 1
ATOM 2554 C C . ALA A 1 346 ? 31.216 1.667 -42.362 1.00 97.56 346 ALA A C 1
ATOM 2556 O O . ALA A 1 346 ? 31.424 1.384 -43.540 1.00 97.56 346 ALA A O 1
ATOM 2557 N N . ARG A 1 347 ? 31.112 2.936 -41.942 1.00 97.56 347 ARG A N 1
ATOM 2558 C CA . ARG A 1 347 ? 31.333 4.093 -42.828 1.00 97.56 347 ARG A CA 1
ATOM 2559 C C . ARG A 1 347 ? 32.765 4.136 -43.352 1.00 97.56 347 ARG A C 1
ATOM 2561 O O . ARG A 1 347 ? 32.950 4.257 -44.553 1.00 97.56 347 ARG A O 1
ATOM 2568 N N . ARG A 1 348 ? 33.764 3.948 -42.482 1.00 97.19 348 ARG A N 1
ATOM 2569 C CA . ARG A 1 348 ? 35.178 3.914 -42.891 1.00 97.19 348 ARG A CA 1
ATOM 2570 C C . ARG A 1 348 ? 35.452 2.817 -43.927 1.00 97.19 348 ARG A C 1
ATOM 2572 O O . ARG A 1 348 ? 36.164 3.062 -44.891 1.00 97.19 348 ARG A O 1
ATOM 2579 N N . LEU A 1 349 ? 34.895 1.622 -43.725 1.00 96.44 349 LEU A N 1
ATOM 2580 C CA . LEU A 1 349 ? 35.037 0.507 -44.668 1.00 96.44 349 LEU A CA 1
ATOM 2581 C C . LEU A 1 349 ? 34.338 0.782 -46.009 1.00 96.44 349 LEU A C 1
ATOM 2583 O O . LEU A 1 349 ? 34.842 0.365 -47.048 1.00 96.44 349 LEU A O 1
ATOM 2587 N N . ALA A 1 350 ? 33.201 1.485 -45.998 1.00 95.50 350 ALA A N 1
ATOM 2588 C CA . ALA A 1 350 ? 32.527 1.910 -47.223 1.00 95.50 350 ALA A CA 1
ATOM 2589 C C . ALA A 1 350 ? 33.374 2.925 -48.013 1.00 95.50 350 ALA A C 1
ATOM 2591 O O . ALA A 1 350 ? 33.581 2.738 -49.209 1.00 95.50 350 ALA A O 1
ATOM 2592 N N . ASP A 1 351 ? 33.944 3.925 -47.333 1.00 94.75 351 ASP A N 1
ATOM 2593 C CA . ASP A 1 351 ? 34.815 4.929 -47.960 1.00 94.75 351 ASP A CA 1
ATOM 2594 C C . ASP A 1 351 ? 36.090 4.293 -48.565 1.00 94.75 351 ASP A C 1
ATOM 2596 O O . ASP A 1 351 ? 36.538 4.681 -49.646 1.00 94.75 351 ASP A O 1
ATOM 2600 N N . GLU A 1 352 ? 36.672 3.286 -47.898 1.00 94.94 352 GLU A N 1
ATOM 2601 C CA . GLU A 1 352 ? 37.831 2.532 -48.406 1.00 94.94 352 GLU A CA 1
ATOM 2602 C C . GLU A 1 352 ? 37.488 1.720 -49.668 1.00 94.94 352 GLU A C 1
ATOM 2604 O O . GLU A 1 352 ? 38.274 1.686 -50.617 1.00 94.94 352 GLU A O 1
ATOM 2609 N N . ALA A 1 353 ? 36.302 1.105 -49.713 1.00 94.50 353 ALA A N 1
ATOM 2610 C CA . ALA A 1 353 ? 35.835 0.358 -50.879 1.00 94.50 353 ALA A CA 1
ATOM 2611 C C . ALA A 1 353 ? 35.594 1.267 -52.100 1.00 94.50 353 ALA A C 1
ATOM 2613 O O . ALA A 1 353 ? 35.978 0.906 -53.216 1.00 94.50 353 ALA A O 1
ATOM 2614 N N . ASP A 1 354 ? 35.030 2.461 -51.895 1.00 93.81 354 ASP A N 1
ATOM 2615 C CA . ASP A 1 354 ? 34.799 3.440 -52.965 1.00 93.81 354 ASP A CA 1
ATOM 2616 C C . ASP A 1 354 ? 36.113 4.026 -53.508 1.00 93.81 354 ASP A C 1
ATOM 2618 O O . ASP A 1 354 ? 36.249 4.250 -54.714 1.00 93.81 354 ASP A O 1
ATOM 2622 N N . GLY A 1 355 ? 37.126 4.202 -52.650 1.00 91.38 355 GLY A N 1
ATOM 2623 C CA . GLY A 1 355 ? 38.463 4.640 -53.064 1.00 91.38 355 GLY A CA 1
ATOM 2624 C C . GLY A 1 355 ? 39.160 3.678 -54.037 1.00 91.38 355 GLY A C 1
ATOM 2625 O O . GLY A 1 355 ? 39.900 4.121 -54.915 1.00 91.38 355 GLY A O 1
ATOM 2626 N N . ILE A 1 356 ? 38.891 2.373 -53.934 1.00 79.69 356 ILE A N 1
ATOM 2627 C CA . ILE A 1 356 ? 39.419 1.345 -54.850 1.00 79.69 356 ILE A CA 1
ATOM 2628 C C . ILE A 1 356 ? 38.653 1.338 -56.185 1.00 79.69 356 ILE A C 1
ATOM 2630 O O . ILE A 1 356 ? 39.213 0.978 -57.221 1.00 79.69 356 ILE A O 1
ATOM 2634 N N . ALA A 1 357 ? 37.384 1.750 -56.183 1.00 68.56 357 ALA A N 1
ATOM 2635 C CA . ALA A 1 357 ? 36.521 1.745 -57.361 1.00 68.56 357 ALA A CA 1
ATOM 2636 C C . ALA A 1 357 ? 36.705 2.964 -58.279 1.00 68.56 357 ALA A C 1
ATOM 2638 O O . ALA A 1 357 ? 36.071 3.014 -59.334 1.00 68.56 357 ALA A O 1
ATOM 2639 N N . SER A 1 358 ? 37.565 3.926 -57.921 1.00 61.84 358 SER A N 1
ATOM 2640 C CA . SER A 1 358 ? 37.929 5.011 -58.832 1.00 61.84 358 SER A CA 1
ATOM 2641 C C . SER A 1 358 ? 38.653 4.400 -60.041 1.00 61.84 358 SER A C 1
ATOM 2643 O O . SER A 1 358 ? 39.767 3.888 -59.880 1.00 61.84 358 SER A O 1
ATOM 2645 N N . PRO A 1 359 ? 38.032 4.362 -61.241 1.00 68.31 359 PRO A N 1
ATOM 2646 C CA . PRO A 1 359 ? 38.683 3.790 -62.407 1.00 68.31 359 PRO A CA 1
ATOM 2647 C C . PRO A 1 359 ? 39.993 4.549 -62.625 1.00 68.31 359 PRO A C 1
ATOM 2649 O O . PRO A 1 359 ? 40.008 5.772 -62.438 1.00 68.31 359 PRO A O 1
ATOM 2652 N N . PRO A 1 360 ? 41.093 3.864 -62.997 1.00 71.06 360 PRO A N 1
ATOM 2653 C CA . PRO A 1 360 ? 42.317 4.569 -63.341 1.00 71.06 360 PRO A CA 1
ATOM 2654 C C . PRO A 1 360 ? 41.938 5.668 -64.337 1.00 71.06 360 PRO A C 1
ATOM 2656 O O . PRO A 1 360 ? 41.163 5.378 -65.260 1.00 71.06 360 PRO A O 1
ATOM 2659 N N . PRO A 1 361 ? 42.394 6.920 -64.127 1.00 71.19 361 PRO A N 1
ATOM 2660 C CA . PRO A 1 361 ? 42.075 7.998 -65.047 1.00 71.19 361 PRO A CA 1
ATOM 2661 C C . PRO A 1 361 ? 42.367 7.486 -66.459 1.00 71.19 361 PRO A C 1
ATOM 2663 O O . PRO A 1 361 ? 43.403 6.830 -66.647 1.00 71.19 361 PRO A O 1
ATOM 2666 N N . PRO A 1 362 ? 41.441 7.672 -67.423 1.00 71.06 362 PRO A N 1
ATOM 2667 C CA . PRO A 1 362 ? 41.679 7.232 -68.790 1.00 71.06 362 PRO A CA 1
ATOM 2668 C C . PRO A 1 362 ? 43.047 7.771 -69.172 1.00 71.06 362 PRO A C 1
ATOM 2670 O O . PRO A 1 362 ? 43.287 8.954 -68.951 1.00 71.06 362 PRO A O 1
ATOM 2673 N N . ALA A 1 363 ? 43.952 6.893 -69.613 1.00 65.94 363 ALA A N 1
ATOM 2674 C CA . ALA A 1 363 ? 45.337 7.246 -69.883 1.00 65.94 363 ALA A CA 1
ATOM 2675 C C . ALA A 1 363 ? 45.368 8.463 -70.818 1.00 65.94 363 ALA A C 1
ATOM 2677 O O . ALA A 1 363 ? 45.217 8.328 -72.033 1.00 65.94 363 ALA A O 1
ATOM 2678 N N . GLU A 1 364 ? 45.491 9.657 -70.237 1.00 57.59 364 GLU A N 1
ATOM 2679 C CA . GLU A 1 364 ? 45.639 10.889 -70.982 1.00 57.59 364 GLU A CA 1
ATOM 2680 C C . GLU A 1 364 ? 47.008 10.788 -71.626 1.00 57.59 364 GLU A C 1
ATOM 2682 O O . GLU A 1 364 ? 48.052 10.800 -70.971 1.00 57.59 364 GLU A O 1
ATOM 2687 N N . VAL A 1 365 ? 46.974 10.584 -72.939 1.00 56.88 365 VAL A N 1
ATOM 2688 C CA . VAL A 1 365 ? 48.119 10.673 -73.826 1.00 56.88 365 VAL A CA 1
ATOM 2689 C C . VAL A 1 365 ? 48.771 12.024 -73.553 1.00 56.88 365 VAL A C 1
ATOM 2691 O O . VAL A 1 365 ? 48.245 13.063 -73.943 1.00 56.88 365 VAL A O 1
ATOM 2694 N N . ALA A 1 366 ? 49.885 11.997 -72.823 1.00 51.38 366 ALA A N 1
ATOM 2695 C CA . ALA A 1 366 ? 50.642 13.171 -72.436 1.00 51.38 366 ALA A CA 1
ATOM 2696 C C . ALA A 1 366 ? 51.080 13.940 -73.690 1.00 51.38 366 ALA A C 1
ATOM 2698 O O . ALA A 1 366 ? 52.053 13.580 -74.354 1.00 51.38 366 ALA A O 1
ATOM 2699 N N . MET A 1 367 ? 50.358 15.010 -74.012 1.00 53.28 367 MET A N 1
ATOM 2700 C CA . MET A 1 367 ? 50.864 16.072 -74.864 1.00 53.28 367 MET A CA 1
ATOM 2701 C C . MET A 1 367 ? 51.550 17.096 -73.963 1.00 53.28 367 MET A C 1
ATOM 2703 O O . MET A 1 367 ? 50.914 17.763 -73.152 1.00 53.28 367 MET A O 1
ATOM 2707 N N . ALA A 1 368 ? 52.871 17.160 -74.101 1.00 52.56 368 ALA A N 1
ATOM 2708 C CA . ALA A 1 368 ? 53.751 18.092 -73.420 1.00 52.56 368 ALA A CA 1
ATOM 2709 C C . ALA A 1 368 ? 53.289 19.549 -73.590 1.00 52.56 368 ALA A C 1
ATOM 2711 O O . ALA A 1 368 ? 53.115 20.022 -74.714 1.00 52.56 368 ALA A O 1
ATOM 2712 N N . ALA A 1 369 ? 53.154 20.261 -72.474 1.00 51.16 369 ALA A N 1
ATOM 2713 C CA . ALA A 1 369 ? 53.119 21.715 -72.440 1.00 51.16 369 ALA A CA 1
ATOM 2714 C C . ALA A 1 369 ? 53.954 22.214 -71.250 1.00 51.16 369 ALA A C 1
ATOM 2716 O O . ALA A 1 369 ? 53.876 21.673 -70.147 1.00 51.16 369 ALA A O 1
ATOM 2717 N N . ASP A 1 370 ? 54.789 23.203 -71.558 1.00 46.72 370 ASP A N 1
ATOM 2718 C CA . ASP A 1 370 ? 55.885 23.784 -70.781 1.00 46.72 370 ASP A CA 1
ATOM 2719 C C . ASP A 1 370 ? 55.503 24.423 -69.429 1.00 46.72 370 ASP A C 1
ATOM 2721 O O . ASP A 1 370 ? 54.354 24.826 -69.222 1.00 46.72 370 ASP A O 1
ATOM 2725 N N . PRO A 1 371 ? 56.483 24.593 -68.515 1.00 57.88 371 PRO A N 1
ATOM 2726 C CA . PRO A 1 371 ? 56.273 25.211 -67.215 1.00 57.88 371 PRO A CA 1
ATOM 2727 C C . PRO A 1 371 ? 56.302 26.744 -67.312 1.00 57.88 371 PRO A C 1
ATOM 2729 O O . PRO A 1 371 ? 57.248 27.332 -67.834 1.00 57.88 371 PRO A O 1
ATOM 2732 N N . VAL A 1 372 ? 55.299 27.402 -66.727 1.00 58.22 372 VAL A N 1
ATOM 2733 C CA . VAL A 1 372 ? 55.348 28.836 -66.411 1.00 58.22 372 VAL A CA 1
ATOM 2734 C C . VAL A 1 372 ? 55.410 28.991 -64.896 1.00 58.22 372 VAL A C 1
ATOM 2736 O O . VAL A 1 372 ? 54.477 28.644 -64.173 1.00 58.22 372 VAL A O 1
ATOM 2739 N N . GLU A 1 373 ? 56.553 29.497 -64.439 1.00 50.31 373 GLU A N 1
ATOM 2740 C CA . GLU A 1 373 ? 56.809 29.968 -63.081 1.00 50.31 373 GLU A CA 1
ATOM 2741 C C . GLU A 1 373 ? 55.853 31.104 -62.694 1.00 50.31 373 GLU A C 1
ATOM 2743 O O . GLU A 1 373 ? 55.621 32.032 -63.470 1.00 50.31 373 GLU A O 1
ATOM 2748 N N . GLY A 1 374 ? 55.356 31.091 -61.454 1.00 48.72 374 GLY A N 1
ATOM 2749 C CA . GLY A 1 374 ? 54.584 32.218 -60.941 1.00 48.72 374 GLY A CA 1
ATOM 2750 C C . GLY A 1 374 ? 54.114 32.098 -59.495 1.00 48.72 374 GLY A C 1
ATOM 2751 O O . GLY A 1 374 ? 52.980 31.719 -59.245 1.00 48.72 374 GLY A O 1
ATOM 2752 N N . GLY A 1 375 ? 54.954 32.559 -58.564 1.00 46.78 375 GLY A N 1
ATOM 2753 C CA . GLY A 1 375 ? 54.497 33.517 -57.549 1.00 46.78 375 GLY A CA 1
ATOM 2754 C C . GLY A 1 375 ? 53.910 32.986 -56.238 1.00 46.78 375 GLY A C 1
ATOM 2755 O O . GLY A 1 375 ? 52.733 32.673 -56.127 1.00 46.78 375 GLY A O 1
ATOM 2756 N N . ALA A 1 376 ? 54.739 33.048 -55.199 1.00 51.38 376 ALA A N 1
ATOM 2757 C CA . ALA A 1 376 ? 54.407 32.887 -53.790 1.00 51.38 376 ALA A CA 1
ATOM 2758 C C . ALA A 1 376 ? 53.375 33.900 -53.248 1.00 51.38 376 ALA A C 1
ATOM 2760 O O . ALA A 1 376 ? 53.440 35.084 -53.581 1.00 51.38 376 ALA A O 1
ATOM 2761 N N . ARG A 1 377 ? 52.582 33.489 -52.245 1.00 47.16 377 ARG A N 1
ATOM 2762 C CA . ARG A 1 377 ? 52.524 34.206 -50.956 1.00 47.16 377 ARG A CA 1
ATOM 2763 C C . ARG A 1 377 ? 51.886 33.374 -49.842 1.00 47.16 377 ARG A C 1
ATOM 2765 O O . ARG A 1 377 ? 50.846 32.755 -50.021 1.00 47.16 377 ARG A O 1
ATOM 2772 N N . ALA A 1 378 ? 52.579 33.393 -48.711 1.00 52.88 378 ALA A N 1
ATOM 2773 C CA . ALA A 1 378 ? 52.232 32.790 -47.439 1.00 52.88 378 ALA A CA 1
ATOM 2774 C C . ALA A 1 378 ? 51.012 33.455 -46.789 1.00 52.88 378 ALA A C 1
ATOM 2776 O O . ALA A 1 378 ? 50.875 34.675 -46.884 1.00 52.88 378 ALA A O 1
ATOM 2777 N N . ASP A 1 379 ? 50.235 32.683 -46.028 1.00 50.38 379 ASP A N 1
ATOM 2778 C CA . ASP A 1 379 ? 49.600 33.223 -44.831 1.00 50.38 379 ASP A CA 1
ATOM 2779 C C . ASP A 1 379 ? 49.715 32.241 -43.661 1.00 50.38 379 ASP A C 1
ATOM 2781 O O . ASP A 1 379 ? 49.694 31.019 -43.830 1.00 50.38 379 ASP A O 1
ATOM 2785 N N . ALA A 1 380 ? 49.989 32.823 -42.502 1.00 51.44 380 ALA A N 1
ATOM 2786 C CA . ALA A 1 380 ? 50.579 32.203 -41.331 1.00 51.44 380 ALA A CA 1
ATOM 2787 C C . ALA A 1 380 ? 49.538 31.553 -40.409 1.00 51.44 380 ALA A C 1
ATOM 2789 O O . ALA A 1 380 ? 48.357 31.892 -40.403 1.00 51.44 380 ALA A O 1
ATOM 2790 N N . GLY A 1 381 ? 50.015 30.590 -39.620 1.00 52.06 381 GLY A N 1
ATOM 2791 C CA . GLY A 1 381 ? 49.203 29.728 -38.774 1.00 52.06 381 GLY A CA 1
ATOM 2792 C C . GLY A 1 381 ? 48.546 30.412 -37.574 1.00 52.06 381 GLY A C 1
ATOM 2793 O O . GLY A 1 381 ? 49.114 31.294 -36.934 1.00 52.06 381 GLY A O 1
ATOM 2794 N N . ALA A 1 382 ? 47.372 29.893 -37.220 1.00 53.50 382 ALA A N 1
ATOM 2795 C CA . ALA A 1 382 ? 46.751 30.048 -35.914 1.00 53.50 382 ALA A CA 1
ATOM 2796 C C . ALA A 1 382 ? 46.772 28.678 -35.214 1.00 53.50 382 ALA A C 1
ATOM 2798 O O . ALA A 1 382 ? 46.184 27.709 -35.696 1.00 53.50 382 ALA A O 1
ATOM 2799 N N . ALA A 1 383 ? 47.515 28.589 -34.112 1.00 61.75 383 ALA A N 1
ATOM 2800 C CA . ALA A 1 383 ? 47.622 27.399 -33.275 1.00 61.75 383 ALA A CA 1
ATOM 2801 C C . ALA A 1 383 ? 46.371 27.234 -32.384 1.00 61.75 383 ALA A C 1
ATOM 2803 O O . ALA A 1 383 ? 45.876 28.238 -31.872 1.00 61.75 383 ALA A O 1
ATOM 2804 N N . PRO A 1 384 ? 45.875 26.007 -32.143 1.00 64.75 384 PRO A N 1
ATOM 2805 C CA . PRO A 1 384 ? 44.817 25.780 -31.163 1.00 64.75 384 PRO A CA 1
ATOM 2806 C C . PRO A 1 384 ? 45.377 25.741 -29.728 1.00 64.75 384 PRO A C 1
ATOM 2808 O O . PRO A 1 384 ? 46.270 24.950 -29.418 1.00 64.75 384 PRO A O 1
ATOM 2811 N N . GLU A 1 385 ? 44.833 26.598 -28.858 1.00 64.81 385 GLU A N 1
ATOM 2812 C CA . GLU A 1 385 ? 45.032 26.586 -27.401 1.00 64.81 385 GLU A CA 1
ATOM 2813 C C . GLU A 1 385 ? 44.640 25.227 -26.797 1.00 64.81 385 GLU A C 1
ATOM 2815 O O . GLU A 1 385 ? 43.551 24.705 -27.042 1.00 64.81 385 GLU A O 1
ATOM 2820 N N . GLN A 1 386 ? 45.528 24.662 -25.976 1.00 64.62 386 GLN A N 1
ATOM 2821 C CA . GLN A 1 386 ? 45.245 23.482 -25.161 1.00 64.62 386 GLN A CA 1
ATOM 2822 C C . GLN A 1 386 ? 44.583 23.886 -23.831 1.00 64.62 386 GLN A C 1
ATOM 2824 O O . GLN A 1 386 ? 45.079 24.803 -23.174 1.00 64.62 386 GLN A O 1
ATOM 2829 N N . PRO A 1 387 ? 43.524 23.191 -23.375 1.00 69.81 387 PRO A N 1
ATOM 2830 C CA . PRO A 1 387 ? 42.934 23.426 -22.062 1.00 69.81 387 PRO A CA 1
ATOM 2831 C C . PRO A 1 387 ? 43.769 22.781 -20.944 1.00 69.81 387 PRO A C 1
ATOM 2833 O O . PRO A 1 387 ? 44.079 21.589 -20.970 1.00 69.81 387 PRO A O 1
ATOM 2836 N N . THR A 1 388 ? 44.113 23.585 -19.940 1.00 72.50 388 THR A N 1
ATOM 2837 C CA . THR A 1 388 ? 44.772 23.186 -18.691 1.00 72.50 388 THR A CA 1
ATOM 2838 C C . THR A 1 388 ? 43.845 22.348 -17.792 1.00 72.50 388 THR A C 1
ATOM 2840 O O . THR A 1 388 ? 42.657 22.656 -17.684 1.00 72.50 388 THR A O 1
ATOM 2843 N N . PRO A 1 389 ? 44.359 21.309 -17.105 1.00 69.25 389 PRO A N 1
ATOM 2844 C CA . PRO A 1 389 ? 43.586 20.529 -16.139 1.00 69.25 389 PRO A CA 1
ATOM 2845 C C . PRO A 1 389 ? 43.429 21.263 -14.789 1.00 69.25 389 PRO A C 1
ATOM 2847 O O . PRO A 1 389 ? 44.307 22.046 -14.413 1.00 69.25 389 PRO A O 1
ATOM 2850 N N . PRO A 1 390 ? 42.338 21.013 -14.038 1.00 69.31 390 PRO A N 1
ATOM 2851 C CA . PRO A 1 390 ? 42.132 21.587 -12.712 1.00 69.31 390 PRO A CA 1
ATOM 2852 C C . PRO A 1 390 ? 43.064 20.948 -11.671 1.00 69.31 390 PRO A C 1
ATOM 2854 O O . PRO A 1 390 ? 43.270 19.735 -11.668 1.00 69.31 390 PRO A O 1
ATOM 2857 N N . ALA A 1 391 ? 43.621 21.793 -10.802 1.00 64.94 391 ALA A N 1
ATOM 2858 C CA . ALA A 1 391 ? 44.468 21.407 -9.677 1.00 64.94 391 ALA A CA 1
ATOM 2859 C C . ALA A 1 391 ? 43.662 20.695 -8.573 1.00 64.94 391 ALA A C 1
ATOM 2861 O O . ALA A 1 391 ? 42.516 21.067 -8.312 1.00 64.94 391 ALA A O 1
ATOM 2862 N N . GLU A 1 392 ? 44.292 19.686 -7.963 1.00 64.19 392 GLU A N 1
ATOM 2863 C CA . GLU A 1 392 ? 43.808 18.909 -6.807 1.00 64.19 392 GLU A CA 1
ATOM 2864 C C . GLU A 1 392 ? 43.766 19.702 -5.496 1.00 64.19 392 GLU A C 1
ATOM 2866 O O . GLU A 1 392 ? 44.652 20.567 -5.284 1.00 64.19 392 GLU A O 1
#

InterPro domains:
  IPR017499 Protein Thf1 [PF11264] (57-184)
  IPR017499 Protein Thf1 [PTHR34793] (48-176)

Organism: Diacronema lutheri (NCBI:txid2081491)

Sequence (392 aa):
MATRAFWLLIGVSTVRGWHAANVPRPAAALPLGALRARPAAVSLPSASASSPSAPRTLSDCERAFLRLYPKPVYPPYSGIVDELFSSLVLTLADSRFQYSRLFALGMYTILSQALAKPPSIERGVENRPTNEELAAAVCAALGLDWTTIERDGRAMLDWASGLSEAELFAIARGTGAAATAEVGAAAADSAPASAVQAEAEPRTAGGGGAGPFGAMRSLFARGTPGTADGAGAGGRASSGVGSAAREGAEELRALALNKYAFYHLSIGIALHALVMHCTVQSKPRRVALAELSTALGLKEAKVLREHDWWLGALERVHDSEERRLDDEVRTLQQVATKLQVEAAEARRLADEADGIASPPPPAEVAMAADPVEGGARADAGAAPEQPTPPAE